Protein AF-0000000080263465 (afdb_homodimer)

Organism: Malassezia sympodialis (strain ATCC 42132) (NCBI:txid1230383)

pLDDT: mean 94.62, std 5.48, range [65.94, 98.81]

InterPro domains:
  IPR001447 Arylamine N-acetyltransferase [PF00797] (21-262)
  IPR001447 Arylamine N-acetyltransferase [PR01543] (21-44)
  IPR001447 Arylamine N-acetyltransferase [PR01543] (45-68)
  IPR001447 Arylamine N-acetyltransferase [PR01543] (69-91)
  IPR001447 Arylamine N-acetyltransferase [PR01543] (103-128)
  IPR001447 Arylamine N-acetyltransferase [PTHR11786] (3-263)
  IPR038765 Papain-like cysteine peptidase superfamily [SSF54001] (1-263)

Sequence (548 aa):
MNLAAYLTRIGFRGTSVPPPTLSTLKELHRLHPQAIPFENLDPILGRPVSMSLNAVEKKLVDQKRGGYCYEQNILFMNALREIGYKKVQPLSGRVYWIEREGYVPPRTHMLLLVEVEDTAYLADVGFGSATFSGPLRFVIDEVQELPLNKVRLVDVKGQEAFGGSEYLVQIYLKEAWKNVYAFHSHPAVESDLEVSNFYVSAHPSSIFKNKFMAAVHGPDYSATMANCQMKINYLDGREENSSLTPEQAVEKLHTLFGIDLPESVDLGGVFARLMNLAAYLTRIGFRGTSVPPPTLSTLKELHRLHPQAIPFENLDPILGRPVSMSLNAVEKKLVDQKRGGYCYEQNILFMNALREIGYKKVQPLSGRVYWIEREGYVPPRTHMLLLVEVEDTAYLADVGFGSATFSGPLRFVIDEVQELPLNKVRLVDVKGQEAFGGSEYLVQIYLKEAWKNVYAFHSHPAVESDLEVSNFYVSAHPSSIFKNKFMAAVHGPDYSATMANCQMKINYLDGREENSSLTPEQAVEKLHTLFGIDLPESVDLGGVFARL

Nearest PDB structures (foldseek):
  4nv7-assembly3_B  TM=9.597E-01  e=7.855E-30  Mesorhizobium japonicum MAFF 303099
  4nv8-assembly3_B  TM=9.629E-01  e=1.540E-29  Mesorhizobium japonicum MAFF 303099
  4nv7-assembly3_A  TM=9.562E-01  e=1.230E-29  Mesorhizobium japonicum MAFF 303099
  4nv8-assembly3_A  TM=9.635E-01  e=3.376E-29  Mesorhizobium japonicum MAFF 303099
  3d9w-assembly1_A  TM=9.198E-01  e=1.347E-23  Nocardia farcinica

Secondary structure (DSSP, 8-state):
--HHHHHHHTT---SS-----HHHHHHHHHHHHHHS-EE-HHHHHT------HHHHHIIIIIS---B-HHHHHHHHHHHHHHHT-SEEEEEEEEE-TTPPTT----EEEEEEEEEETTEEEEE-S--STT--SSPEE--BT--EE-SS-EEEEEE-TT-GGGTT--EEEEEEETTEEEEEEEE-SSPPPHHHHHHHHHHHHH-TT-HHHHS-EEEEE-SSEEEEEETTEEEEEETTS-EEEEE--HHHHHHHHHHTS-----TTS-HHHHHHH-/--HHHHHHHTT---SS-----HHHHHHHHHHHHHHS-EE-HHHHTT------HHHHHIIIIIS---B-HHHHHHHHHHHHHHHT-SEEEEEEEEE-TTPPTT----EEEEEEEEEETTEEEEE-S--GGG--SSPEE--BT--EE-SS-EEEEEE-TT-GGGTT--EEEEEEETTEEEEEEEE-SSPPPHHHHHHHHHHHHH-TT-HHHHS-EEEEE-SSEEEEEETTEEEEEETTS-EEEEE--HHHHHHHHHHTS-----TTS-HHHHHHH-

Radius of gyration: 25.9 Å; Cα contacts (8 Å, |Δi|>4): 1207; chains: 2; bounding box: 45×74×63 Å

Structure (mmCIF, N/CA/C/O backbone):
data_AF-0000000080263465-model_v1
#
loop_
_entity.id
_entity.type
_entity.pdbx_description
1 polymer 'Uncharacterized protein'
#
loop_
_atom_site.group_PDB
_atom_site.id
_atom_site.type_symbol
_atom_site.label_atom_id
_atom_site.label_alt_id
_atom_site.label_comp_id
_atom_site.label_asym_id
_atom_site.label_entity_id
_atom_site.label_seq_id
_atom_site.pdbx_PDB_ins_code
_atom_site.Cartn_x
_atom_site.Cartn_y
_atom_site.Cartn_z
_atom_site.occupancy
_atom_site.B_iso_or_equiv
_atom_site.auth_seq_id
_atom_site.auth_comp_id
_atom_site.auth_asym_id
_atom_site.auth_atom_id
_atom_site.pdbx_PDB_model_num
ATOM 1 N N . MET A 1 1 ? 18.172 -13.289 -15.305 1 93 1 MET A N 1
ATOM 2 C CA . MET A 1 1 ? 17.703 -14.555 -14.758 1 93 1 MET A CA 1
ATOM 3 C C . MET A 1 1 ? 18.328 -15.734 -15.492 1 93 1 MET A C 1
ATOM 5 O O . MET A 1 1 ? 18.75 -15.602 -16.641 1 93 1 MET A O 1
ATOM 9 N N . ASN A 1 2 ? 18.562 -16.797 -14.805 1 94.38 2 ASN A N 1
ATOM 10 C CA . ASN A 1 2 ? 18.938 -18.047 -15.445 1 94.38 2 ASN A CA 1
ATOM 11 C C . ASN A 1 2 ? 17.734 -18.781 -16.031 1 94.38 2 ASN A C 1
ATOM 13 O O . ASN A 1 2 ? 17.156 -19.656 -15.391 1 94.38 2 ASN A O 1
ATOM 17 N N . LEU A 1 3 ? 17.438 -18.391 -17.297 1 96.44 3 LEU A N 1
ATOM 18 C CA . LEU A 1 3 ? 16.219 -18.891 -17.938 1 96.44 3 LEU A CA 1
ATOM 19 C C . LEU A 1 3 ? 16.266 -20.406 -18.062 1 96.44 3 LEU A C 1
ATOM 21 O O . LEU A 1 3 ? 15.258 -21.078 -17.875 1 96.44 3 LEU A O 1
ATOM 25 N N . ALA A 1 4 ? 17.406 -20.938 -18.391 1 95.38 4 ALA A N 1
ATOM 26 C CA . ALA A 1 4 ? 17.547 -22.375 -18.547 1 95.38 4 ALA A CA 1
ATOM 27 C C . ALA A 1 4 ? 17.219 -23.109 -17.25 1 95.38 4 ALA A C 1
ATOM 29 O O . ALA A 1 4 ? 16.531 -24.141 -17.281 1 95.38 4 ALA A O 1
ATOM 30 N N . ALA A 1 5 ? 17.688 -22.656 -16.156 1 95.62 5 ALA A N 1
ATOM 31 C CA . ALA A 1 5 ? 17.406 -23.25 -14.859 1 95.62 5 ALA A CA 1
ATOM 32 C C . ALA A 1 5 ? 15.906 -23.203 -14.547 1 95.62 5 ALA A C 1
ATOM 34 O O . ALA A 1 5 ? 15.336 -24.156 -14.016 1 95.62 5 ALA A O 1
ATOM 35 N N . TYR A 1 6 ? 15.312 -22.094 -14.859 1 97.38 6 TYR A N 1
ATOM 36 C CA . TYR A 1 6 ? 13.875 -21.938 -14.656 1 97.38 6 TYR A CA 1
ATOM 37 C C . TYR A 1 6 ? 13.094 -22.953 -15.484 1 97.38 6 TYR A C 1
ATOM 39 O O . TYR A 1 6 ? 12.188 -23.609 -14.969 1 97.38 6 TYR A O 1
ATOM 47 N N . LEU A 1 7 ? 13.422 -23 -16.797 1 97.31 7 LEU A N 1
ATOM 48 C CA . LEU A 1 7 ? 12.727 -23.922 -17.688 1 97.31 7 LEU A CA 1
ATOM 49 C C . LEU A 1 7 ? 12.891 -25.359 -17.234 1 97.31 7 LEU A C 1
ATOM 51 O O . LEU A 1 7 ? 11.938 -26.156 -17.281 1 97.31 7 LEU A O 1
ATOM 55 N N . THR A 1 8 ? 14.047 -25.688 -16.719 1 95.81 8 THR A N 1
ATOM 56 C CA . THR A 1 8 ? 14.281 -27.016 -16.172 1 95.81 8 THR A CA 1
ATOM 57 C C . THR A 1 8 ? 13.422 -27.25 -14.93 1 95.81 8 THR A C 1
ATOM 59 O O . THR A 1 8 ? 12.812 -28.297 -14.773 1 95.81 8 THR A O 1
ATOM 62 N N . ARG A 1 9 ? 13.336 -26.266 -14.047 1 96.38 9 ARG A N 1
ATOM 63 C CA . ARG A 1 9 ? 12.594 -26.328 -12.797 1 96.38 9 ARG A CA 1
ATOM 64 C C . ARG A 1 9 ? 11.117 -26.625 -13.047 1 96.38 9 ARG A C 1
ATOM 66 O O . ARG A 1 9 ? 10.5 -27.375 -12.297 1 96.38 9 ARG A O 1
ATOM 73 N N . ILE A 1 10 ? 10.594 -26.094 -14.141 1 96.5 10 ILE A N 1
ATOM 74 C CA . ILE A 1 10 ? 9.156 -26.234 -14.344 1 96.5 10 ILE A CA 1
ATOM 75 C C . ILE A 1 10 ? 8.883 -27.406 -15.281 1 96.5 10 ILE A C 1
ATOM 77 O O . ILE A 1 10 ? 7.727 -27.703 -15.609 1 96.5 10 ILE A O 1
ATOM 81 N N . GLY A 1 11 ? 9.93 -28.047 -15.758 1 95.5 11 GLY A N 1
ATOM 82 C CA . GLY A 1 11 ? 9.781 -29.234 -16.578 1 95.5 11 GLY A CA 1
ATOM 83 C C . GLY A 1 11 ? 9.484 -28.922 -18.031 1 95.5 11 GLY A C 1
ATOM 84 O O . GLY A 1 11 ? 8.805 -29.688 -18.719 1 95.5 11 GLY A O 1
ATOM 85 N N . PHE A 1 12 ? 9.828 -27.719 -18.438 1 95.06 12 PHE A N 1
ATOM 86 C CA . PHE A 1 12 ? 9.641 -27.359 -19.844 1 95.06 12 PHE A CA 1
ATOM 87 C C . PHE A 1 12 ? 10.531 -28.203 -20.734 1 95.06 12 PHE A C 1
ATOM 89 O O . PHE A 1 12 ? 11.734 -28.328 -20.484 1 95.06 12 PHE A O 1
ATOM 96 N N . ARG A 1 13 ? 9.93 -28.828 -21.734 1 86.25 13 ARG A N 1
ATOM 97 C CA . ARG A 1 13 ? 10.648 -29.719 -22.641 1 86.25 13 ARG A CA 1
ATOM 98 C C . ARG A 1 13 ? 11.273 -28.938 -23.797 1 86.25 13 ARG A C 1
ATOM 100 O O . ARG A 1 13 ? 10.602 -28.141 -24.453 1 86.25 13 ARG A O 1
ATOM 107 N N . GLY A 1 14 ? 12.609 -28.953 -23.891 1 73.31 14 GLY A N 1
ATOM 108 C CA . GLY A 1 14 ? 13.328 -28.344 -25 1 73.31 14 GLY A CA 1
ATOM 109 C C . GLY A 1 14 ? 14.641 -27.703 -24.578 1 73.31 14 GLY A C 1
ATOM 110 O O . GLY A 1 14 ? 14.836 -27.391 -23.406 1 73.31 14 GLY A O 1
ATOM 111 N N . THR A 1 15 ? 15.609 -27.766 -25.328 1 66.06 15 THR A N 1
ATOM 112 C CA . THR A 1 15 ? 16.969 -27.344 -25 1 66.06 15 THR A CA 1
ATOM 113 C C . THR A 1 15 ? 17.203 -25.891 -25.422 1 66.06 15 THR A C 1
ATOM 115 O O . THR A 1 15 ? 18.219 -25.297 -25.047 1 66.06 15 THR A O 1
ATOM 118 N N . SER A 1 16 ? 16.25 -25.297 -26.125 1 82.75 16 SER A N 1
ATOM 119 C CA . SER A 1 16 ? 16.453 -23.938 -26.609 1 82.75 16 SER A CA 1
ATOM 120 C C . SER A 1 16 ? 15.398 -22.984 -26.062 1 82.75 16 SER A C 1
ATOM 122 O O . SER A 1 16 ? 14.367 -23.422 -25.547 1 82.75 16 SER A O 1
ATOM 124 N N . VAL A 1 17 ? 15.773 -21.688 -25.969 1 91.12 17 VAL A N 1
ATOM 125 C CA . VAL A 1 17 ? 14.805 -20.641 -25.641 1 91.12 17 VAL A CA 1
ATOM 126 C C . VAL A 1 17 ? 13.609 -20.719 -26.578 1 91.12 17 VAL A C 1
ATOM 128 O O . VAL A 1 17 ? 13.758 -20.594 -27.797 1 91.12 17 VAL A O 1
ATOM 131 N N . PRO A 1 18 ? 12.453 -21.031 -25.984 1 95.56 18 PRO A N 1
ATOM 132 C CA . PRO A 1 18 ? 11.266 -21.109 -26.844 1 95.56 18 PRO A CA 1
ATOM 133 C C . PRO A 1 18 ? 10.859 -19.75 -27.406 1 95.56 18 PRO A C 1
ATOM 135 O O . PRO A 1 18 ? 11.227 -18.703 -26.844 1 95.56 18 PRO A O 1
ATOM 138 N N . PRO A 1 19 ? 10.141 -19.734 -28.562 1 95.62 19 PRO A N 1
ATOM 139 C CA . PRO A 1 19 ? 9.656 -18.469 -29.109 1 95.62 19 PRO A CA 1
ATOM 140 C C . PRO A 1 19 ? 8.5 -17.875 -28.312 1 95.62 19 PRO A C 1
ATOM 142 O O . PRO A 1 19 ? 7.73 -18.625 -27.703 1 95.62 19 PRO A O 1
ATOM 145 N N . PRO A 1 20 ? 8.375 -16.609 -28.234 1 96.94 20 PRO A N 1
ATOM 146 C CA . PRO A 1 20 ? 7.316 -15.945 -27.484 1 96.94 20 PRO A CA 1
ATOM 147 C C . PRO A 1 20 ? 5.957 -16 -28.172 1 96.94 20 PRO A C 1
ATOM 149 O O . PRO A 1 20 ? 5.395 -14.969 -28.531 1 96.94 20 PRO A O 1
ATOM 152 N N . THR A 1 21 ? 5.391 -17.188 -28.266 1 97.25 21 THR A N 1
ATOM 153 C CA . THR A 1 21 ? 4.109 -17.422 -28.906 1 97.25 21 THR A CA 1
ATOM 154 C C . THR A 1 21 ? 3.02 -17.703 -27.875 1 97.25 21 THR A C 1
ATOM 156 O O . THR A 1 21 ? 3.307 -17.828 -26.688 1 97.25 21 THR A O 1
ATOM 159 N N . LEU A 1 22 ? 1.755 -17.656 -28.359 1 97.56 22 LEU A N 1
ATOM 160 C CA . LEU A 1 22 ? 0.648 -18 -27.469 1 97.56 22 LEU A CA 1
ATOM 161 C C . LEU A 1 22 ? 0.79 -19.422 -26.953 1 97.56 22 LEU A C 1
ATOM 163 O O . LEU A 1 22 ? 0.499 -19.703 -25.797 1 97.56 22 LEU A O 1
ATOM 167 N N . SER A 1 23 ? 1.184 -20.297 -27.828 1 96.44 23 SER A N 1
ATOM 168 C CA . SER A 1 23 ? 1.385 -21.688 -27.438 1 96.44 23 SER A CA 1
ATOM 169 C C . SER A 1 23 ? 2.414 -21.797 -26.312 1 96.44 23 SER A C 1
ATOM 171 O O . SER A 1 23 ? 2.219 -22.562 -25.359 1 96.44 23 SER A O 1
ATOM 173 N N . THR A 1 24 ? 3.545 -21.078 -26.422 1 96.88 24 THR A N 1
ATOM 174 C CA . THR A 1 24 ? 4.574 -21.062 -25.391 1 96.88 24 THR A CA 1
ATOM 175 C C . THR A 1 24 ? 4.02 -20.516 -24.078 1 96.88 24 THR A C 1
ATOM 177 O O . THR A 1 24 ? 4.242 -21.094 -23.016 1 96.88 24 THR A O 1
ATOM 180 N N . LEU A 1 25 ? 3.271 -19.406 -24.141 1 97.88 25 LEU A N 1
ATOM 181 C CA . LEU A 1 25 ? 2.678 -18.797 -22.953 1 97.88 25 LEU A CA 1
ATOM 182 C C . LEU A 1 25 ? 1.767 -19.797 -22.234 1 97.88 25 LEU A C 1
ATOM 184 O O . LEU A 1 25 ? 1.832 -19.938 -21.016 1 97.88 25 LEU A O 1
ATOM 188 N N . LYS A 1 26 ? 0.887 -20.469 -23.016 1 96.88 26 LYS A N 1
ATOM 189 C CA . LYS A 1 26 ? -0.03 -21.469 -22.453 1 96.88 26 LYS A CA 1
ATOM 190 C C . LYS A 1 26 ? 0.73 -22.594 -21.766 1 96.88 26 LYS A C 1
ATOM 192 O O . LYS A 1 26 ? 0.355 -23.016 -20.672 1 96.88 26 LYS A O 1
ATOM 197 N N . GLU A 1 27 ? 1.733 -23.047 -22.359 1 96.19 27 GLU A N 1
ATOM 198 C CA . GLU A 1 27 ? 2.514 -24.141 -21.812 1 96.19 27 GLU A CA 1
ATOM 199 C C . GLU A 1 27 ? 3.217 -23.734 -20.516 1 96.19 27 GLU A C 1
ATOM 201 O O . GLU A 1 27 ? 3.189 -24.469 -19.531 1 96.19 27 GLU A O 1
ATOM 206 N N . LEU A 1 28 ? 3.928 -22.578 -20.562 1 97.19 28 LEU A N 1
ATOM 207 C CA . LEU A 1 28 ? 4.613 -22.078 -19.359 1 97.19 28 LEU A CA 1
ATOM 208 C C . LEU A 1 28 ? 3.629 -21.875 -18.219 1 97.19 28 LEU A C 1
ATOM 210 O O . LEU A 1 28 ? 3.92 -22.234 -17.078 1 97.19 28 LEU A O 1
ATOM 214 N N . HIS A 1 29 ? 2.465 -21.281 -18.547 1 97.5 29 HIS A N 1
ATOM 215 C CA . HIS A 1 29 ? 1.441 -21 -17.547 1 97.5 29 HIS A CA 1
ATOM 216 C C . HIS A 1 29 ? 0.914 -22.281 -16.922 1 97.5 29 HIS A C 1
ATOM 218 O O . HIS A 1 29 ? 0.56 -22.312 -15.742 1 97.5 29 HIS A O 1
ATOM 224 N N . ARG A 1 30 ? 0.816 -23.312 -17.703 1 95.62 30 ARG A N 1
ATOM 225 C CA . ARG A 1 30 ? 0.373 -24.625 -17.219 1 95.62 30 ARG A CA 1
ATOM 226 C C . ARG A 1 30 ? 1.438 -25.266 -16.344 1 95.62 30 ARG A C 1
ATOM 228 O O . ARG A 1 30 ? 1.134 -25.781 -15.266 1 95.62 30 ARG A O 1
ATOM 235 N N . LEU A 1 31 ? 2.686 -25.25 -16.719 1 96.31 31 LEU A N 1
ATOM 236 C CA . LEU A 1 31 ? 3.775 -25.969 -16.094 1 96.31 31 LEU A CA 1
ATOM 237 C C . LEU A 1 31 ? 4.199 -25.297 -14.789 1 96.31 31 LEU A C 1
ATOM 239 O O . LEU A 1 31 ? 4.539 -25.969 -13.812 1 96.31 31 LEU A O 1
ATOM 243 N N . HIS A 1 32 ? 4.188 -24 -14.719 1 97.69 32 HIS A N 1
ATOM 244 C CA . HIS A 1 32 ? 4.734 -23.25 -13.586 1 97.69 32 HIS A CA 1
ATOM 245 C C . HIS A 1 32 ? 4.027 -23.625 -12.289 1 97.69 32 HIS A C 1
ATOM 247 O O . HIS A 1 32 ? 4.668 -24.078 -11.336 1 97.69 32 HIS A O 1
ATOM 253 N N . PRO A 1 33 ? 2.686 -23.5 -12.219 1 96.5 33 PRO A N 1
ATOM 254 C CA . PRO A 1 33 ? 2.014 -23.828 -10.953 1 96.5 33 PRO A CA 1
ATOM 255 C C . PRO A 1 33 ? 2.062 -25.312 -10.625 1 96.5 33 PRO A C 1
ATOM 257 O O . PRO A 1 33 ? 1.78 -25.719 -9.492 1 96.5 33 PRO A O 1
ATOM 260 N N . GLN A 1 34 ? 2.371 -26.156 -11.586 1 95.38 34 GLN A N 1
ATOM 261 C CA . GLN A 1 34 ? 2.494 -27.594 -11.344 1 95.38 34 GLN A CA 1
ATOM 262 C C . GLN A 1 34 ? 3.807 -27.922 -10.641 1 95.38 34 GLN A C 1
ATOM 264 O O . GLN A 1 34 ? 3.889 -28.891 -9.898 1 95.38 34 GLN A O 1
ATOM 269 N N . ALA A 1 35 ? 4.797 -27.094 -10.852 1 96.31 35 ALA A N 1
ATOM 270 C CA . ALA A 1 35 ? 6.148 -27.391 -10.383 1 96.31 35 ALA A CA 1
ATOM 271 C C . ALA A 1 35 ? 6.52 -26.531 -9.18 1 96.31 35 ALA A C 1
ATOM 273 O O . ALA A 1 35 ? 7.309 -26.938 -8.328 1 96.31 35 ALA A O 1
ATOM 274 N N . ILE A 1 36 ? 6.051 -25.312 -9.133 1 97.69 36 ILE A N 1
ATOM 275 C CA . ILE A 1 36 ? 6.398 -24.375 -8.078 1 97.69 36 ILE A CA 1
ATOM 276 C C . ILE A 1 36 ? 5.156 -24.047 -7.246 1 97.69 36 ILE A C 1
ATOM 278 O O . ILE A 1 36 ? 4.285 -23.297 -7.691 1 97.69 36 ILE A O 1
ATOM 282 N N . PRO A 1 37 ? 5.082 -24.547 -6.043 1 97.81 37 PRO A N 1
ATOM 283 C CA . PRO A 1 37 ? 3.857 -24.406 -5.246 1 97.81 37 PRO A CA 1
ATOM 284 C C . PRO A 1 37 ? 3.676 -23 -4.68 1 97.81 37 PRO A C 1
ATOM 286 O O . PRO A 1 37 ? 4.66 -22.297 -4.438 1 97.81 37 PRO A O 1
ATOM 289 N N . PHE A 1 38 ? 2.418 -22.609 -4.578 1 98.12 38 PHE A N 1
ATOM 290 C CA . PHE A 1 38 ? 2.064 -21.484 -3.719 1 98.12 38 PHE A CA 1
ATOM 291 C C . PHE A 1 38 ? 2.271 -21.844 -2.252 1 98.12 38 PHE A C 1
ATOM 293 O O . PHE A 1 38 ? 1.818 -22.891 -1.792 1 98.12 38 PHE A O 1
ATOM 300 N N . GLU A 1 39 ? 2.916 -21.031 -1.501 1 97.81 39 GLU A N 1
ATOM 301 C CA . GLU A 1 39 ? 3.074 -21.266 -0.07 1 97.81 39 GLU A CA 1
ATOM 302 C C . GLU A 1 39 ? 3.516 -20 0.657 1 97.81 39 GLU A C 1
ATOM 304 O O . GLU A 1 39 ? 4 -19.062 0.03 1 97.81 39 GLU A O 1
ATOM 309 N N . ASN A 1 40 ? 3.275 -19.953 1.939 1 97.69 40 ASN A N 1
ATOM 310 C CA . ASN A 1 40 ? 3.623 -18.797 2.744 1 97.69 40 ASN A CA 1
ATOM 311 C C . ASN A 1 40 ? 4.461 -19.172 3.959 1 97.69 40 ASN A C 1
ATOM 313 O O . ASN A 1 40 ? 4.27 -18.641 5.051 1 97.69 40 ASN A O 1
ATOM 317 N N . LEU A 1 41 ? 5.426 -20.031 3.797 1 96.38 41 LEU A N 1
ATOM 318 C CA . LEU A 1 41 ? 6.23 -20.516 4.91 1 96.38 41 LEU A CA 1
ATOM 319 C C . LEU A 1 41 ? 7.098 -19.406 5.484 1 96.38 41 LEU A C 1
ATOM 321 O O . LEU A 1 41 ? 7.297 -19.328 6.699 1 96.38 41 LEU A O 1
ATOM 325 N N . ASP A 1 42 ? 7.668 -18.547 4.664 1 96.5 42 ASP A N 1
ATOM 326 C CA . ASP A 1 42 ? 8.555 -17.5 5.164 1 96.5 42 ASP A CA 1
ATOM 327 C C . ASP A 1 42 ? 7.801 -16.547 6.098 1 96.5 42 ASP A C 1
ATOM 329 O O . ASP A 1 42 ? 8.25 -16.281 7.219 1 96.5 42 ASP A O 1
ATOM 333 N N . PRO A 1 43 ? 6.609 -16.047 5.715 1 97.31 43 PRO A N 1
ATOM 334 C CA . PRO A 1 43 ? 5.852 -15.242 6.668 1 97.31 43 PRO A CA 1
ATOM 335 C C . PRO A 1 43 ? 5.559 -15.977 7.973 1 97.31 43 PRO A C 1
ATOM 337 O O . PRO A 1 43 ? 5.691 -15.398 9.055 1 97.31 43 PRO A O 1
ATOM 340 N N . ILE A 1 44 ? 5.195 -17.234 7.863 1 95.56 44 ILE A N 1
ATOM 341 C CA . ILE A 1 44 ? 4.863 -18.047 9.023 1 95.56 44 ILE A CA 1
ATOM 342 C C . ILE A 1 44 ? 6.074 -18.141 9.953 1 95.56 44 ILE A C 1
ATOM 344 O O . ILE A 1 44 ? 5.934 -18.125 11.18 1 95.56 44 ILE A O 1
ATOM 348 N N . LEU A 1 45 ? 7.242 -18.219 9.391 1 94.31 45 LEU A N 1
ATOM 349 C CA . LEU A 1 45 ? 8.484 -18.406 10.141 1 94.31 45 LEU A CA 1
ATOM 350 C C . LEU A 1 45 ? 9.062 -17.047 10.555 1 94.31 45 LEU A C 1
ATOM 352 O O . LEU A 1 45 ? 10.133 -16.984 11.164 1 94.31 45 LEU A O 1
ATOM 356 N N . GLY A 1 46 ? 8.438 -15.961 10.172 1 94 46 GLY A N 1
ATOM 357 C CA . GLY A 1 46 ? 8.906 -14.625 10.523 1 94 46 GLY A CA 1
ATOM 358 C C . GLY A 1 46 ? 10.078 -14.164 9.68 1 94 46 GLY A C 1
ATOM 359 O O . GLY A 1 46 ? 10.867 -13.328 10.117 1 94 46 GLY A O 1
ATOM 360 N N . ARG A 1 47 ? 10.258 -14.758 8.531 1 94.75 47 ARG A N 1
ATOM 361 C CA . ARG A 1 47 ? 11.32 -14.383 7.613 1 94.75 47 ARG A CA 1
ATOM 362 C C . ARG A 1 47 ? 10.836 -13.367 6.582 1 94.75 47 ARG A C 1
ATOM 364 O O . ARG A 1 47 ? 9.68 -13.422 6.148 1 94.75 47 ARG A O 1
ATOM 371 N N . PRO A 1 48 ? 11.68 -12.414 6.227 1 96.12 48 PRO A N 1
ATOM 372 C CA . PRO A 1 48 ? 11.281 -11.453 5.199 1 96.12 48 PRO A CA 1
ATOM 373 C C . PRO A 1 48 ? 11.039 -12.102 3.84 1 96.12 48 PRO A C 1
ATOM 375 O O . PRO A 1 48 ? 11.641 -13.141 3.533 1 96.12 48 PRO A O 1
ATOM 378 N N . VAL A 1 49 ? 10.219 -11.578 3.086 1 97.94 49 VAL A N 1
ATOM 379 C CA . VAL A 1 49 ? 9.953 -12.016 1.721 1 97.94 49 VAL A CA 1
ATOM 380 C C . VAL A 1 49 ? 10.453 -10.969 0.731 1 97.94 49 VAL A C 1
ATOM 382 O O . VAL A 1 49 ? 9.867 -9.891 0.61 1 97.94 49 VAL A O 1
ATOM 385 N N . SER A 1 50 ? 11.484 -11.266 0.015 1 97.62 50 SER A N 1
ATOM 386 C CA . SER A 1 50 ? 12.094 -10.352 -0.943 1 97.62 50 SER A CA 1
ATOM 387 C C . SER A 1 50 ? 11.406 -10.43 -2.301 1 97.62 50 SER A C 1
ATOM 389 O O . SER A 1 50 ? 10.992 -11.516 -2.729 1 97.62 50 SER A O 1
ATOM 391 N N . MET A 1 51 ? 11.328 -9.312 -2.988 1 97.19 51 MET A N 1
ATOM 392 C CA . MET A 1 51 ? 10.773 -9.273 -4.34 1 97.19 51 MET A CA 1
ATOM 393 C C . MET A 1 51 ? 11.883 -9.156 -5.379 1 97.19 51 MET A C 1
ATOM 395 O O . MET A 1 51 ? 11.609 -9.078 -6.578 1 97.19 51 MET A O 1
ATOM 399 N N . SER A 1 52 ? 13.086 -9.086 -4.922 1 97.81 52 SER A N 1
ATOM 400 C CA . SER A 1 52 ? 14.18 -9.047 -5.887 1 97.81 52 SER A CA 1
ATOM 401 C C . SER A 1 52 ? 14.242 -10.328 -6.711 1 97.81 52 SER A C 1
ATOM 403 O O . SER A 1 52 ? 14.062 -11.43 -6.176 1 97.81 52 SER A O 1
ATOM 405 N N . LEU A 1 53 ? 14.508 -10.148 -7.988 1 98.12 53 LEU A N 1
ATOM 406 C CA . LEU A 1 53 ? 14.539 -11.312 -8.875 1 98.12 53 LEU A CA 1
ATOM 407 C C . LEU A 1 53 ? 15.57 -12.328 -8.406 1 98.12 53 LEU A C 1
ATOM 409 O O . LEU A 1 53 ? 15.312 -13.531 -8.422 1 98.12 53 LEU A O 1
ATOM 413 N N . ASN A 1 54 ? 16.688 -11.852 -7.969 1 98.19 54 ASN A N 1
ATOM 414 C CA . ASN A 1 54 ? 17.734 -12.75 -7.508 1 98.19 54 ASN A CA 1
ATOM 415 C C . ASN A 1 54 ? 17.281 -13.594 -6.324 1 98.19 54 ASN A C 1
ATOM 417 O O . ASN A 1 54 ? 17.5 -14.805 -6.301 1 98.19 54 ASN A O 1
ATOM 421 N N . ALA A 1 55 ? 16.672 -12.992 -5.348 1 98.19 55 ALA A N 1
ATOM 422 C CA . ALA A 1 55 ? 16.203 -13.703 -4.168 1 98.19 55 ALA A CA 1
ATOM 423 C C . ALA A 1 55 ? 15.07 -14.672 -4.527 1 98.19 55 ALA A C 1
ATOM 425 O O . ALA A 1 55 ? 15.023 -15.797 -4.02 1 98.19 55 ALA A O 1
ATOM 426 N N . VAL A 1 56 ? 14.219 -14.234 -5.402 1 98.5 56 VAL A N 1
ATOM 427 C CA . VAL A 1 56 ? 13.078 -15.031 -5.828 1 98.5 56 VAL A CA 1
ATOM 428 C C . VAL A 1 56 ? 13.57 -16.266 -6.582 1 98.5 56 VAL A C 1
ATOM 430 O O . VAL A 1 56 ? 13.133 -17.391 -6.301 1 98.5 56 VAL A O 1
ATOM 433 N N . GLU A 1 57 ? 14.445 -16.062 -7.488 1 98.31 57 GLU A N 1
ATOM 434 C CA . GLU A 1 57 ? 14.992 -17.172 -8.273 1 98.31 57 GLU A CA 1
ATOM 435 C C . GLU A 1 57 ? 15.719 -18.172 -7.375 1 98.31 57 GLU A C 1
ATOM 437 O O . GLU A 1 57 ? 15.562 -19.375 -7.531 1 98.31 57 GLU A O 1
ATOM 442 N N . LYS A 1 58 ? 16.516 -17.656 -6.516 1 97.62 58 LYS A N 1
ATOM 443 C CA . LYS A 1 58 ? 17.234 -18.516 -5.59 1 97.62 58 LYS A CA 1
ATOM 444 C C . LYS A 1 58 ? 16.266 -19.391 -4.789 1 97.62 58 LYS A C 1
ATOM 446 O O . LYS A 1 58 ? 16.469 -20.609 -4.668 1 97.62 58 LYS A O 1
ATOM 451 N N . LYS A 1 59 ? 15.258 -18.797 -4.305 1 97.12 59 LYS A N 1
ATOM 452 C CA . LYS A 1 59 ? 14.305 -19.5 -3.457 1 97.12 59 LYS A CA 1
ATOM 453 C C . LYS A 1 59 ? 13.469 -20.484 -4.277 1 97.12 59 LYS A C 1
ATOM 455 O O . LYS A 1 59 ? 13.391 -21.672 -3.947 1 97.12 59 LYS A O 1
ATOM 460 N N . LEU A 1 60 ? 12.867 -20.031 -5.352 1 97.75 60 LEU A N 1
ATOM 461 C CA . LEU A 1 60 ? 11.859 -20.812 -6.062 1 97.75 60 LEU A CA 1
ATOM 462 C C . LEU A 1 60 ? 12.508 -21.797 -7.02 1 97.75 60 LEU A C 1
ATOM 464 O O . LEU A 1 60 ? 11.961 -22.875 -7.277 1 97.75 60 LEU A O 1
ATOM 468 N N . VAL A 1 61 ? 13.641 -21.453 -7.582 1 97.31 61 VAL A N 1
ATOM 469 C CA . VAL A 1 61 ? 14.25 -22.281 -8.609 1 97.31 61 VAL A CA 1
ATOM 470 C C . VAL A 1 61 ? 15.375 -23.109 -8 1 97.31 61 VAL A C 1
ATOM 472 O O . VAL A 1 61 ? 15.336 -24.344 -8.023 1 97.31 61 VAL A O 1
ATOM 475 N N . ASP A 1 62 ? 16.312 -22.469 -7.305 1 96.12 62 ASP A N 1
ATOM 476 C CA . ASP A 1 62 ? 17.5 -23.172 -6.82 1 96.12 62 ASP A CA 1
ATOM 477 C C . ASP A 1 62 ? 17.172 -24.016 -5.586 1 96.12 62 ASP A C 1
ATOM 479 O O . ASP A 1 62 ? 17.594 -25.172 -5.488 1 96.12 62 ASP A O 1
ATOM 483 N N . GLN A 1 63 ? 16.422 -23.438 -4.684 1 95.06 63 GLN A N 1
ATOM 484 C CA . GLN A 1 63 ? 16.172 -24.109 -3.414 1 95.06 63 GLN A CA 1
ATOM 485 C C . GLN A 1 63 ? 14.898 -24.953 -3.486 1 95.06 63 GLN A C 1
ATOM 487 O O . GLN A 1 63 ? 14.531 -25.609 -2.512 1 95.06 63 GLN A O 1
ATOM 492 N N . LYS A 1 64 ? 14.172 -24.906 -4.609 1 95 64 LYS A N 1
ATOM 493 C CA . LYS A 1 64 ? 12.992 -25.719 -4.867 1 95 64 LYS A CA 1
ATOM 494 C C . LYS A 1 64 ? 11.914 -25.469 -3.814 1 95 64 LYS A C 1
ATOM 496 O O . LYS A 1 64 ? 11.328 -26.422 -3.281 1 95 64 LYS A O 1
ATOM 501 N N . ARG A 1 65 ? 11.812 -24.25 -3.443 1 96.38 65 ARG A N 1
ATOM 502 C CA . ARG A 1 65 ? 10.727 -23.797 -2.588 1 96.38 65 ARG A CA 1
ATOM 503 C C . ARG A 1 65 ? 9.602 -23.156 -3.412 1 96.38 65 ARG A C 1
ATOM 505 O O . ARG A 1 65 ? 9.656 -23.172 -4.645 1 96.38 65 ARG A O 1
ATOM 512 N N . GLY A 1 66 ? 8.57 -22.797 -2.799 1 97.19 66 GLY A N 1
ATOM 513 C CA . GLY A 1 66 ? 7.508 -22 -3.396 1 97.19 66 GLY A CA 1
ATOM 514 C C . GLY A 1 66 ? 7.484 -20.562 -2.902 1 97.19 66 GLY A C 1
ATOM 515 O O . GLY A 1 66 ? 8.508 -20.047 -2.467 1 97.19 66 GLY A O 1
ATOM 516 N N . GLY A 1 67 ? 6.398 -20 -3.104 1 97.81 67 GLY A N 1
ATOM 517 C CA . GLY A 1 67 ? 6.125 -18.625 -2.693 1 97.81 67 GLY A CA 1
ATOM 518 C C . GLY A 1 67 ? 4.707 -18.188 -3 1 97.81 67 GLY A C 1
ATOM 519 O O . GLY A 1 67 ? 3.908 -18.953 -3.527 1 97.81 67 GLY A O 1
ATOM 520 N N . TYR A 1 68 ? 4.352 -17.031 -2.543 1 98.06 68 TYR A N 1
ATOM 521 C CA . TYR A 1 68 ? 3.004 -16.547 -2.824 1 98.06 68 TYR A CA 1
ATOM 522 C C . TYR A 1 68 ? 3 -15.609 -4.02 1 98.06 68 TYR A C 1
ATOM 524 O O . TYR A 1 68 ? 3.938 -15.602 -4.82 1 98.06 68 TYR A O 1
ATOM 532 N N . CYS A 1 69 ? 1.948 -14.836 -4.289 1 98.38 69 CYS A N 1
ATOM 533 C CA . CYS A 1 69 ? 1.596 -14.227 -5.566 1 98.38 69 CYS A CA 1
ATOM 534 C C . CYS A 1 69 ? 2.732 -13.359 -6.09 1 98.38 69 CYS A C 1
ATOM 536 O O . CYS A 1 69 ? 3.02 -13.359 -7.289 1 98.38 69 CYS A O 1
ATOM 538 N N . TYR A 1 70 ? 3.443 -12.602 -5.199 1 98.75 70 TYR A N 1
ATOM 539 C CA . TYR A 1 70 ? 4.488 -11.688 -5.652 1 98.75 70 TYR A CA 1
ATOM 540 C C . TYR A 1 70 ? 5.688 -12.461 -6.191 1 98.75 70 TYR A C 1
ATOM 542 O O . TYR A 1 70 ? 6.156 -12.188 -7.301 1 98.75 70 TYR A O 1
ATOM 550 N N . GLU A 1 71 ? 6.152 -13.398 -5.422 1 98.75 71 GLU A N 1
ATOM 551 C CA . GLU A 1 71 ? 7.309 -14.188 -5.828 1 98.75 71 GLU A CA 1
ATOM 552 C C . GLU A 1 71 ? 7.02 -14.961 -7.113 1 98.75 71 GLU A C 1
ATOM 554 O O . GLU A 1 71 ? 7.82 -14.945 -8.047 1 98.75 71 GLU A O 1
ATOM 559 N N . GLN A 1 72 ? 5.863 -15.57 -7.16 1 98.56 72 GLN A N 1
ATOM 560 C CA . GLN A 1 72 ? 5.469 -16.375 -8.312 1 98.56 72 GLN A CA 1
ATOM 561 C C . GLN A 1 72 ? 5.41 -15.523 -9.578 1 98.56 72 GLN A C 1
ATOM 563 O O . GLN A 1 72 ? 6.02 -15.875 -10.594 1 98.56 72 GLN A O 1
ATOM 568 N N . ASN A 1 73 ? 4.723 -14.43 -9.539 1 98.81 73 ASN A N 1
ATOM 569 C CA . ASN A 1 73 ? 4.465 -13.641 -10.742 1 98.81 73 ASN A CA 1
ATOM 570 C C . ASN A 1 73 ? 5.672 -12.789 -11.117 1 98.81 73 ASN A C 1
ATOM 572 O O . ASN A 1 73 ? 5.859 -12.461 -12.297 1 98.81 73 ASN A O 1
ATOM 576 N N . ILE A 1 74 ? 6.559 -12.453 -10.164 1 98.75 74 ILE A N 1
ATOM 577 C CA . ILE A 1 74 ? 7.82 -11.797 -10.492 1 98.75 74 ILE A CA 1
ATOM 578 C C . ILE A 1 74 ? 8.703 -12.75 -11.297 1 98.75 74 ILE A C 1
ATOM 580 O O . ILE A 1 74 ? 9.273 -12.359 -12.312 1 98.75 74 ILE A O 1
ATOM 584 N N . LEU A 1 75 ? 8.789 -13.961 -10.789 1 98.81 75 LEU A N 1
ATOM 585 C CA . LEU A 1 75 ? 9.586 -14.961 -11.5 1 98.81 75 LEU A CA 1
ATOM 586 C C . LEU A 1 75 ? 9.031 -15.195 -12.898 1 98.81 75 LEU A C 1
ATOM 588 O O . LEU A 1 75 ? 9.781 -15.188 -13.883 1 98.81 75 LEU A O 1
ATOM 592 N N . PHE A 1 76 ? 7.75 -15.375 -13 1 98.81 76 PHE A N 1
ATOM 593 C CA . PHE A 1 76 ? 7.094 -15.641 -14.273 1 98.81 76 PHE A CA 1
ATOM 594 C C . PHE A 1 76 ? 7.258 -14.469 -15.234 1 98.81 76 PHE A C 1
ATOM 596 O O . PHE A 1 76 ? 7.562 -14.656 -16.406 1 98.81 76 PHE A O 1
ATOM 603 N N . MET A 1 77 ? 7.008 -13.234 -14.742 1 98.75 77 MET A N 1
ATOM 604 C CA . MET A 1 77 ? 7.152 -12.016 -15.523 1 98.75 77 MET A CA 1
ATOM 605 C C . MET A 1 77 ? 8.539 -11.93 -16.156 1 98.75 77 MET A C 1
ATOM 607 O O . MET A 1 77 ? 8.672 -11.664 -17.344 1 98.75 77 MET A O 1
ATOM 611 N N . ASN A 1 78 ? 9.539 -12.164 -15.359 1 98.56 78 ASN A N 1
ATOM 612 C CA . ASN A 1 78 ? 10.906 -12.039 -15.844 1 98.56 78 ASN A CA 1
ATOM 613 C C . ASN A 1 78 ? 11.266 -13.164 -16.812 1 98.56 78 ASN A C 1
ATOM 615 O O . ASN A 1 78 ? 12.031 -12.961 -17.75 1 98.56 78 ASN A O 1
ATOM 619 N N . ALA A 1 79 ? 10.742 -14.375 -16.578 1 98.44 79 ALA A N 1
ATOM 620 C CA . ALA A 1 79 ? 10.922 -15.469 -17.531 1 98.44 79 ALA A CA 1
ATOM 621 C C . ALA A 1 79 ? 10.336 -15.102 -18.891 1 98.44 79 ALA A C 1
ATOM 623 O O . ALA A 1 79 ? 10.984 -15.297 -19.922 1 98.44 79 ALA A O 1
ATOM 624 N N . LEU A 1 80 ? 9.109 -14.562 -18.891 1 98.62 80 LEU A N 1
ATOM 625 C CA . LEU A 1 80 ? 8.453 -14.18 -20.125 1 98.62 80 LEU A CA 1
ATOM 626 C C . LEU A 1 80 ? 9.266 -13.109 -20.859 1 98.62 80 LEU A C 1
ATOM 628 O O . LEU A 1 80 ? 9.43 -13.18 -22.078 1 98.62 80 LEU A O 1
ATOM 632 N N . ARG A 1 81 ? 9.727 -12.117 -20.094 1 98.19 81 ARG A N 1
ATOM 633 C CA . ARG A 1 81 ? 10.531 -11.055 -20.688 1 98.19 81 ARG A CA 1
ATOM 634 C C . ARG A 1 81 ? 11.812 -11.609 -21.297 1 98.19 81 ARG A C 1
ATOM 636 O O . ARG A 1 81 ? 12.195 -11.227 -22.406 1 98.19 81 ARG A O 1
ATOM 643 N N . GLU A 1 82 ? 12.469 -12.5 -20.594 1 97.25 82 GLU A N 1
ATOM 644 C CA . GLU A 1 82 ? 13.703 -13.117 -21.078 1 97.25 82 GLU A CA 1
ATOM 645 C C . GLU A 1 82 ? 13.453 -13.938 -22.344 1 97.25 82 GLU A C 1
ATOM 647 O O . GLU A 1 82 ? 14.312 -14 -23.219 1 97.25 82 GLU A O 1
ATOM 652 N N . ILE A 1 83 ? 12.398 -14.602 -22.438 1 97.38 83 ILE A N 1
ATOM 653 C CA . ILE A 1 83 ? 12.023 -15.406 -23.594 1 97.38 83 ILE A CA 1
ATOM 654 C C . ILE A 1 83 ? 11.812 -14.5 -24.812 1 97.38 83 ILE A C 1
ATOM 656 O O . ILE A 1 83 ? 12.016 -14.914 -25.953 1 97.38 83 ILE A O 1
ATOM 660 N N . GLY A 1 84 ? 11.273 -13.219 -24.547 1 97.25 84 GLY A N 1
ATOM 661 C CA . GLY A 1 84 ? 11.18 -12.266 -25.641 1 97.25 84 GLY A CA 1
ATOM 662 C C . GLY A 1 84 ? 9.797 -11.648 -25.781 1 97.25 84 GLY A C 1
ATOM 663 O O . GLY A 1 84 ? 9.523 -10.945 -26.75 1 97.25 84 GLY A O 1
ATOM 664 N N . TYR A 1 85 ? 8.922 -11.984 -24.844 1 97.94 85 TYR A N 1
ATOM 665 C CA . TYR A 1 85 ? 7.656 -11.273 -24.875 1 97.94 85 TYR A CA 1
ATOM 666 C C . TYR A 1 85 ? 7.867 -9.781 -24.656 1 97.94 85 TYR A C 1
ATOM 668 O O . TYR A 1 85 ? 8.492 -9.375 -23.672 1 97.94 85 TYR A O 1
ATOM 676 N N . LYS A 1 86 ? 7.352 -8.93 -25.438 1 94.25 86 LYS A N 1
ATOM 677 C CA . LYS A 1 86 ? 7.707 -7.516 -25.453 1 94.25 86 LYS A CA 1
ATOM 678 C C . LYS A 1 86 ? 6.84 -6.715 -24.484 1 94.25 86 LYS A C 1
ATOM 680 O O . LYS A 1 86 ? 7.293 -5.727 -23.906 1 94.25 86 LYS A O 1
ATOM 685 N N . LYS A 1 87 ? 5.617 -7.098 -24.375 1 96.75 87 LYS A N 1
ATOM 686 C CA . LYS A 1 87 ? 4.695 -6.367 -23.5 1 96.75 87 LYS A CA 1
ATOM 687 C C . LYS A 1 87 ? 4.223 -7.242 -22.344 1 96.75 87 LYS A C 1
ATOM 689 O O . LYS A 1 87 ? 3.219 -7.949 -22.469 1 96.75 87 LYS A O 1
ATOM 694 N N . VAL A 1 88 ? 4.949 -7.246 -21.297 1 98.31 88 VAL A N 1
ATOM 695 C CA . VAL A 1 88 ? 4.625 -7.926 -20.047 1 98.31 88 VAL A CA 1
ATOM 696 C C . VAL A 1 88 ? 4.598 -6.914 -18.906 1 98.31 88 VAL A C 1
ATOM 698 O O . VAL A 1 88 ? 5.625 -6.32 -18.562 1 98.31 88 VAL A O 1
ATOM 701 N N . GLN A 1 89 ? 3.43 -6.703 -18.359 1 97.69 89 GLN A N 1
ATOM 702 C CA . GLN A 1 89 ? 3.301 -5.668 -17.328 1 97.69 89 GLN A CA 1
ATOM 703 C C . GLN A 1 89 ? 2.664 -6.227 -16.062 1 97.69 89 GLN A C 1
ATOM 705 O O . GLN A 1 89 ? 1.738 -7.035 -16.125 1 97.69 89 GLN A O 1
ATOM 710 N N . PRO A 1 90 ? 3.219 -5.812 -14.93 1 98.44 90 PRO A N 1
ATOM 711 C CA . PRO A 1 90 ? 2.557 -6.184 -13.68 1 98.44 90 PRO A CA 1
ATOM 712 C C . PRO A 1 90 ? 1.294 -5.367 -13.414 1 98.44 90 PRO A C 1
ATOM 714 O O . PRO A 1 90 ? 1.229 -4.188 -13.773 1 98.44 90 PRO A O 1
ATOM 717 N N . LEU A 1 91 ? 0.374 -5.988 -12.891 1 98.31 91 LEU A N 1
ATOM 718 C CA . LEU A 1 91 ? -0.838 -5.348 -12.391 1 98.31 91 LEU A CA 1
ATOM 719 C C . LEU A 1 91 ? -1.03 -5.625 -10.906 1 98.31 91 LEU A C 1
ATOM 721 O O . LEU A 1 91 ? -0.398 -6.527 -10.352 1 98.31 91 LEU A O 1
ATOM 725 N N . SER A 1 92 ? -1.784 -4.832 -10.281 1 97.94 92 SER A N 1
ATOM 726 C CA . SER A 1 92 ? -2.162 -4.996 -8.883 1 97.94 92 SER A CA 1
ATOM 727 C C . SER A 1 92 ? -3.664 -5.215 -8.734 1 97.94 92 SER A C 1
ATOM 729 O O . SER A 1 92 ? -4.461 -4.574 -9.43 1 97.94 92 SER A O 1
ATOM 731 N N . GLY A 1 93 ? -4.031 -6.129 -7.859 1 97.94 93 GLY A N 1
ATOM 732 C CA . GLY A 1 93 ? -5.438 -6.461 -7.707 1 97.94 93 GLY A CA 1
ATOM 733 C C . GLY A 1 93 ? -5.883 -6.523 -6.258 1 97.94 93 GLY A C 1
ATOM 734 O O . GLY A 1 93 ? -5.051 -6.59 -5.352 1 97.94 93 GLY A O 1
ATOM 735 N N . ARG A 1 94 ? -7.211 -6.434 -6.066 1 97.75 94 ARG A N 1
ATOM 736 C CA . ARG A 1 94 ? -7.895 -6.625 -4.789 1 97.75 94 ARG A CA 1
ATOM 737 C C . ARG A 1 94 ? -8.508 -8.016 -4.703 1 97.75 94 ARG A C 1
ATOM 739 O O . ARG A 1 94 ? -9.289 -8.414 -5.57 1 97.75 94 ARG A O 1
ATOM 746 N N . VAL A 1 95 ? -8.219 -8.727 -3.643 1 97.44 95 VAL A N 1
ATOM 747 C CA . VAL A 1 95 ? -8.641 -10.117 -3.527 1 97.44 95 VAL A CA 1
ATOM 748 C C . VAL A 1 95 ? -10.039 -10.18 -2.916 1 97.44 95 VAL A C 1
ATOM 750 O O . VAL A 1 95 ? -10.266 -9.672 -1.814 1 97.44 95 VAL A O 1
ATOM 753 N N . TYR A 1 96 ? -10.922 -10.766 -3.576 1 96.69 96 TYR A N 1
ATOM 754 C CA . TYR A 1 96 ? -12.289 -10.922 -3.094 1 96.69 96 TYR A CA 1
ATOM 755 C C . TYR A 1 96 ? -12.617 -12.391 -2.832 1 96.69 96 TYR A C 1
ATOM 757 O O . TYR A 1 96 ? -13.75 -12.727 -2.465 1 96.69 96 TYR A O 1
ATOM 765 N N . TRP A 1 97 ? -11.57 -13.156 -2.924 1 90.88 97 TRP A N 1
ATOM 766 C CA . TRP A 1 97 ? -11.719 -14.586 -2.701 1 90.88 97 TRP A CA 1
ATOM 767 C C . TRP A 1 97 ? -12.172 -14.867 -1.271 1 90.88 97 TRP A C 1
ATOM 769 O O . TRP A 1 97 ? -11.477 -14.508 -0.315 1 90.88 97 TRP A O 1
ATOM 779 N N . ILE A 1 98 ? -13.336 -15.344 -0.913 1 72.25 98 ILE A N 1
ATOM 780 C CA . ILE A 1 98 ? -13.93 -15.734 0.365 1 72.25 98 ILE A CA 1
ATOM 781 C C . ILE A 1 98 ? -14.156 -14.492 1.226 1 72.25 98 ILE A C 1
ATOM 783 O O . ILE A 1 98 ? -14.258 -14.586 2.451 1 72.25 98 ILE A O 1
ATOM 787 N N . GLU A 1 99 ? -14.172 -13.414 0.691 1 68.31 99 GLU A N 1
ATOM 788 C CA . GLU A 1 99 ? -14.258 -12.195 1.491 1 68.31 99 GLU A CA 1
ATOM 789 C C . GLU A 1 99 ? -15.711 -11.844 1.805 1 68.31 99 GLU A C 1
ATOM 791 O O . GLU A 1 99 ? -16.625 -12.32 1.135 1 68.31 99 GLU A O 1
ATOM 796 N N . ARG A 1 100 ? -15.711 -11.016 2.791 1 71.56 100 ARG A N 1
ATOM 797 C CA . ARG A 1 100 ? -16.953 -10.531 3.387 1 71.56 100 ARG A CA 1
ATOM 798 C C . ARG A 1 100 ? -17.641 -9.523 2.479 1 71.56 100 ARG A C 1
ATOM 800 O O . ARG A 1 100 ? -16.969 -8.719 1.815 1 71.56 100 ARG A O 1
ATOM 807 N N . GLU A 1 101 ? -18.797 -9.68 2.512 1 76.75 101 GLU A N 1
ATOM 808 C CA . GLU A 1 101 ? -19.625 -8.719 1.78 1 76.75 101 GLU A CA 1
ATOM 809 C C . GLU A 1 101 ? -19.406 -7.301 2.297 1 76.75 101 GLU A C 1
ATOM 811 O O . GLU A 1 101 ? -19.281 -7.086 3.504 1 76.75 101 GLU A O 1
ATOM 816 N N . GLY A 1 102 ? -19.234 -6.293 1.346 1 83.06 102 GLY A N 1
ATOM 817 C CA . GLY A 1 102 ? -19.203 -4.879 1.692 1 83.06 102 GLY A CA 1
ATOM 818 C C . GLY A 1 102 ? -17.797 -4.371 1.964 1 83.06 102 GLY A C 1
ATOM 819 O O . GLY A 1 102 ? -17.562 -3.162 1.972 1 83.06 102 GLY A O 1
ATOM 820 N N . TYR A 1 103 ? -16.891 -5.258 2.244 1 89.56 103 TYR A N 1
ATOM 821 C CA . TYR A 1 103 ? -15.523 -4.855 2.533 1 89.56 103 TYR A CA 1
ATOM 822 C C . TYR A 1 103 ? -14.703 -4.754 1.254 1 89.56 103 TYR A C 1
ATOM 824 O O . TYR A 1 103 ? -14.727 -5.664 0.423 1 89.56 103 TYR A O 1
ATOM 832 N N . VAL A 1 104 ? -14.094 -3.598 1.044 1 95.81 104 VAL A N 1
ATOM 833 C CA . VAL A 1 104 ? -13.172 -3.439 -0.073 1 95.81 104 VAL A CA 1
ATOM 834 C C . VAL A 1 104 ? -11.75 -3.758 0.384 1 95.81 104 VAL A C 1
ATOM 836 O O . VAL A 1 104 ? -11.125 -2.971 1.102 1 95.81 104 VAL A O 1
ATOM 839 N N . PRO A 1 105 ? -11.227 -4.848 -0.01 1 96.81 105 PRO A N 1
ATOM 840 C CA . PRO A 1 105 ? -9.883 -5.227 0.425 1 96.81 105 PRO A CA 1
ATOM 841 C C . PRO A 1 105 ? -8.789 -4.375 -0.22 1 96.81 105 PRO A C 1
ATOM 843 O O . PRO A 1 105 ? -9.023 -3.742 -1.252 1 96.81 105 PRO A O 1
ATOM 846 N N . PRO A 1 106 ? -7.68 -4.316 0.463 1 97.38 106 PRO A N 1
ATOM 847 C CA . PRO A 1 106 ? -6.574 -3.572 -0.142 1 97.38 106 PRO A CA 1
ATOM 848 C C . PRO A 1 106 ? -6 -4.266 -1.377 1 97.38 106 PRO A C 1
ATOM 850 O O . PRO A 1 106 ? -6.289 -5.441 -1.619 1 97.38 106 PRO A O 1
ATOM 853 N N . ARG A 1 107 ? -5.273 -3.523 -2.176 1 97.31 107 ARG A N 1
ATOM 854 C CA . ARG A 1 107 ? -4.582 -4.066 -3.342 1 97.31 107 ARG A CA 1
ATOM 855 C C . ARG A 1 107 ? -3.346 -4.855 -2.926 1 97.31 107 ARG A C 1
ATOM 857 O O . ARG A 1 107 ? -2.26 -4.289 -2.781 1 97.31 107 ARG A O 1
ATOM 864 N N . THR A 1 108 ? -3.535 -6.191 -2.875 1 98.19 108 THR A N 1
ATOM 865 C CA . THR A 1 108 ? -2.428 -6.965 -2.328 1 98.19 108 THR A CA 1
ATOM 866 C C . THR A 1 108 ? -2.154 -8.195 -3.189 1 98.19 108 THR A C 1
ATOM 868 O O . THR A 1 108 ? -1.579 -9.18 -2.713 1 98.19 108 THR A O 1
ATOM 871 N N . HIS A 1 109 ? -2.607 -8.211 -4.406 1 98.25 109 HIS A N 1
ATOM 872 C CA . HIS A 1 109 ? -2.324 -9.305 -5.332 1 98.25 109 HIS A CA 1
ATOM 873 C C . HIS A 1 109 ? -1.583 -8.805 -6.566 1 98.25 109 HIS A C 1
ATOM 875 O O . HIS A 1 109 ? -1.874 -7.715 -7.07 1 98.25 109 HIS A O 1
ATOM 881 N N . MET A 1 110 ? -0.625 -9.539 -7 1 98.62 110 MET A N 1
ATOM 882 C CA . MET A 1 110 ? 0.09 -9.25 -8.242 1 98.62 110 MET A CA 1
ATOM 883 C C . MET A 1 110 ? -0.314 -10.227 -9.344 1 98.62 110 MET A C 1
ATOM 885 O O . MET A 1 110 ? -0.425 -11.43 -9.102 1 98.62 110 MET A O 1
ATOM 889 N N . LEU A 1 111 ? -0.651 -9.703 -10.445 1 98.56 111 LEU A N 1
A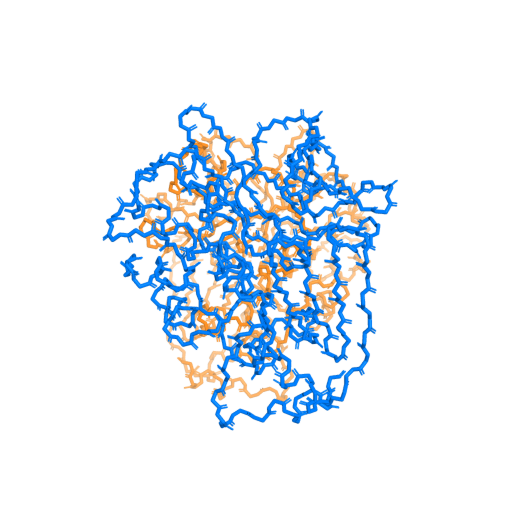TOM 890 C CA . LEU A 1 111 ? -0.917 -10.461 -11.664 1 98.56 111 LEU A CA 1
ATOM 891 C C . LEU A 1 111 ? -0.249 -9.805 -12.867 1 98.56 111 LEU A C 1
ATOM 893 O O . LEU A 1 111 ? 0.448 -8.797 -12.719 1 98.56 111 LEU A O 1
ATOM 897 N N . LEU A 1 112 ? -0.363 -10.414 -14.055 1 98.69 112 LEU A N 1
ATOM 898 C CA . LEU A 1 112 ? 0.356 -9.906 -15.211 1 98.69 112 LEU A CA 1
ATOM 899 C C . LEU A 1 112 ? -0.591 -9.695 -16.391 1 98.69 112 LEU A C 1
ATOM 901 O O . LEU A 1 112 ? -1.559 -10.438 -16.547 1 98.69 112 LEU A O 1
ATOM 905 N N . LEU A 1 113 ? -0.388 -8.711 -17.109 1 98.69 113 LEU A N 1
ATOM 906 C CA . LEU A 1 113 ? -0.944 -8.5 -18.438 1 98.69 113 LEU A CA 1
ATOM 907 C C . LEU A 1 113 ? 0.111 -8.75 -19.516 1 98.69 113 LEU A C 1
ATOM 909 O O . LEU A 1 113 ? 1.183 -8.141 -19.484 1 98.69 113 LEU A O 1
ATOM 913 N N . VAL A 1 114 ? -0.161 -9.648 -20.406 1 98.5 114 VAL A N 1
ATOM 914 C CA . VAL A 1 114 ? 0.782 -10.047 -21.453 1 98.5 114 VAL A CA 1
ATOM 915 C C . VAL A 1 114 ? 0.14 -9.867 -22.828 1 98.5 114 VAL A C 1
ATOM 917 O O . VAL A 1 114 ? -1.001 -10.281 -23.047 1 98.5 114 VAL A O 1
ATOM 920 N N . GLU A 1 115 ? 0.802 -9.242 -23.672 1 97.88 115 GLU A N 1
ATOM 921 C CA . GLU A 1 115 ? 0.327 -9.133 -25.047 1 97.88 115 GLU A CA 1
ATOM 922 C C . GLU A 1 115 ? 1.029 -10.141 -25.953 1 97.88 115 GLU A C 1
ATOM 924 O O . GLU A 1 115 ? 2.26 -10.219 -25.969 1 97.88 115 GLU A O 1
ATOM 929 N N . VAL A 1 116 ? 0.221 -10.922 -26.594 1 96.81 116 VAL A N 1
ATOM 930 C CA . VAL A 1 116 ? 0.716 -11.906 -27.547 1 96.81 116 VAL A CA 1
ATOM 931 C C . VAL A 1 116 ? -0.018 -11.742 -28.875 1 96.81 116 VAL A C 1
ATOM 933 O O . VAL A 1 116 ? -1.246 -11.836 -28.922 1 96.81 116 VAL A O 1
ATOM 936 N N . GLU A 1 117 ? 0.755 -11.523 -29.984 1 92.31 117 GLU A N 1
ATOM 937 C CA . GLU A 1 117 ? 0.158 -11.398 -31.297 1 92.31 117 GLU A CA 1
ATOM 938 C C . GLU A 1 117 ? -0.979 -10.375 -31.297 1 92.31 117 GLU A C 1
ATOM 940 O O . GLU A 1 117 ? -2.092 -10.68 -31.734 1 92.31 117 GLU A O 1
ATOM 945 N N . ASP A 1 118 ? -0.917 -9.297 -30.656 1 93.31 118 ASP A N 1
ATOM 946 C CA . ASP A 1 118 ? -1.798 -8.133 -30.609 1 93.31 118 ASP A CA 1
ATOM 947 C C . ASP A 1 118 ? -3.057 -8.43 -29.797 1 93.31 118 ASP A C 1
ATOM 949 O O . ASP A 1 118 ? -4.102 -7.812 -30.016 1 93.31 118 ASP A O 1
ATOM 953 N N . THR A 1 119 ? -2.961 -9.477 -29.062 1 96.88 119 THR A N 1
ATOM 954 C CA . THR A 1 119 ? -4.039 -9.828 -28.156 1 96.88 119 THR A CA 1
ATOM 955 C C . THR A 1 119 ? -3.549 -9.797 -26.703 1 96.88 119 THR A C 1
ATOM 957 O O . THR A 1 119 ? -2.461 -10.289 -26.406 1 96.88 119 THR A O 1
ATOM 960 N N . ALA A 1 120 ? -4.367 -9.164 -25.844 1 97.81 120 ALA A N 1
ATOM 961 C CA . ALA A 1 120 ? -4.012 -9.078 -24.422 1 97.81 120 ALA A CA 1
ATOM 962 C C . ALA A 1 120 ? -4.492 -10.312 -23.656 1 97.81 120 ALA A C 1
ATOM 964 O O . ALA A 1 120 ? -5.598 -10.797 -23.891 1 97.81 120 ALA A O 1
ATOM 965 N N . TYR A 1 121 ? -3.637 -10.836 -22.797 1 98.25 121 TYR A N 1
ATOM 966 C CA . TYR A 1 121 ? -3.945 -11.961 -21.906 1 98.25 121 TYR A CA 1
ATOM 967 C C . TYR A 1 121 ? -3.617 -11.617 -20.453 1 98.25 121 TYR A C 1
ATOM 969 O O . TYR A 1 121 ? -2.605 -10.969 -20.188 1 98.25 121 TYR A O 1
ATOM 977 N N . LEU A 1 122 ? -4.488 -12.031 -19.547 1 98 122 LEU A N 1
ATOM 978 C CA . LEU A 1 122 ? -4.137 -12.047 -18.141 1 98 122 LEU A CA 1
ATOM 979 C C . LEU A 1 122 ? -3.398 -13.328 -17.766 1 98 122 LEU A C 1
ATOM 981 O O . LEU A 1 122 ? -3.842 -14.43 -18.125 1 98 122 LEU A O 1
ATOM 985 N N . ALA A 1 123 ? -2.256 -13.188 -17.141 1 98.19 123 ALA A N 1
ATOM 986 C CA . ALA A 1 123 ? -1.507 -14.32 -16.625 1 98.19 123 ALA A CA 1
ATOM 987 C C . ALA A 1 123 ? -1.341 -14.219 -15.109 1 98.19 123 ALA A C 1
ATOM 989 O O . ALA A 1 123 ? -1.061 -13.141 -14.578 1 98.19 123 ALA A O 1
ATOM 990 N N . ASP A 1 124 ? -1.591 -15.273 -14.445 1 98.19 124 ASP A N 1
ATOM 991 C CA . ASP A 1 124 ? -1.477 -15.352 -12.992 1 98.19 124 ASP A CA 1
ATOM 992 C C . ASP A 1 124 ? -1.13 -16.766 -12.547 1 98.19 124 ASP A C 1
ATOM 994 O O . ASP A 1 124 ? -1.979 -17.656 -12.578 1 98.19 124 ASP A O 1
ATOM 998 N N . VAL A 1 125 ? 0.086 -16.906 -12.023 1 98.06 125 VAL A N 1
ATOM 999 C CA . VAL A 1 125 ? 0.557 -18.234 -11.68 1 98.06 125 VAL A CA 1
ATOM 1000 C C . VAL A 1 125 ? 0.677 -18.375 -10.164 1 98.06 125 VAL A C 1
ATOM 1002 O O . VAL A 1 125 ? 1.278 -19.328 -9.664 1 98.06 125 VAL A O 1
ATOM 1005 N N . GLY A 1 126 ? 0.119 -17.344 -9.445 1 97.5 126 GLY A N 1
ATOM 1006 C CA . GLY A 1 126 ? 0.407 -17.359 -8.023 1 97.5 126 GLY A CA 1
ATOM 1007 C C . GLY A 1 126 ? -0.772 -16.938 -7.172 1 97.5 126 GLY A C 1
ATOM 1008 O O . GLY A 1 126 ? -0.625 -16.109 -6.27 1 97.5 126 GLY A O 1
ATOM 1009 N N . PHE A 1 127 ? -1.984 -17.469 -7.375 1 96.38 127 PHE A N 1
ATOM 1010 C CA . PHE A 1 127 ? -3.123 -17.062 -6.562 1 96.38 127 PHE A CA 1
ATOM 1011 C C . PHE A 1 127 ? -3.414 -18.094 -5.477 1 96.38 127 PHE A C 1
ATOM 1013 O O . PHE A 1 127 ? -4.258 -17.859 -4.609 1 96.38 127 PHE A O 1
ATOM 1020 N N . GLY A 1 128 ? -2.789 -19.234 -5.43 1 94.38 128 GLY A N 1
ATOM 1021 C CA . GLY A 1 128 ? -3.061 -20.266 -4.441 1 94.38 128 GLY A CA 1
ATOM 1022 C C . GLY A 1 128 ? -4.152 -21.234 -4.871 1 94.38 128 GLY A C 1
ATOM 1023 O O . GLY A 1 128 ? -4.078 -21.828 -5.949 1 94.38 128 GLY A O 1
ATOM 1024 N N . SER A 1 129 ? -5.254 -21.328 -4.141 1 88.81 129 SER A N 1
ATOM 1025 C CA . SER A 1 129 ? -6.305 -22.312 -4.367 1 88.81 129 SER A CA 1
ATOM 1026 C C . SER A 1 129 ? -7.012 -22.078 -5.695 1 88.81 129 SER A C 1
ATOM 1028 O O . SER A 1 129 ? -7.516 -23.016 -6.312 1 88.81 129 SER A O 1
ATOM 1030 N N . ALA A 1 130 ? -6.973 -20.828 -6.148 1 88.12 130 ALA A N 1
ATOM 1031 C CA . ALA A 1 130 ? -7.672 -20.5 -7.387 1 88.12 130 ALA A CA 1
ATOM 1032 C C . ALA A 1 130 ? -6.688 -20.047 -8.469 1 88.12 130 ALA A C 1
ATOM 1034 O O . ALA A 1 130 ? -7.016 -19.203 -9.305 1 88.12 130 ALA A O 1
ATOM 1035 N N . THR A 1 131 ? -5.5 -20.531 -8.398 1 91.31 131 THR A N 1
ATOM 1036 C CA . THR A 1 131 ? -4.52 -20.234 -9.438 1 91.31 131 THR A CA 1
ATOM 1037 C C . THR A 1 131 ? -5.008 -20.734 -10.797 1 91.31 131 THR A C 1
ATOM 1039 O O . THR A 1 131 ? -5.555 -21.828 -10.906 1 91.31 131 THR A O 1
ATOM 1042 N N . PHE A 1 132 ? -4.797 -19.938 -11.773 1 88.38 132 PHE A N 1
ATOM 1043 C CA . PHE A 1 132 ? -5.207 -20.25 -13.141 1 88.38 132 PHE A CA 1
ATOM 1044 C C . PHE A 1 132 ? -4.305 -21.312 -13.758 1 88.38 132 PHE A C 1
ATOM 1046 O O . PHE A 1 132 ? -3.094 -21.312 -13.531 1 88.38 132 PHE A O 1
ATOM 1053 N N . SER A 1 133 ? -4.957 -22.156 -14.547 1 89.44 133 SER A N 1
ATOM 1054 C CA . SER A 1 133 ? -4.195 -23.203 -15.211 1 89.44 133 SER A CA 1
ATOM 1055 C C . SER A 1 133 ? -3.795 -22.781 -16.625 1 89.44 133 SER A C 1
ATOM 1057 O O . SER A 1 133 ? -3.301 -23.594 -17.406 1 89.44 133 SER A O 1
ATOM 1059 N N . GLY A 1 134 ? -3.965 -21.547 -16.938 1 95.31 134 GLY A N 1
ATOM 1060 C CA . GLY A 1 134 ? -3.602 -20.938 -18.219 1 95.31 134 GLY A CA 1
ATOM 1061 C C . GLY A 1 134 ? -3.912 -19.453 -18.281 1 95.31 134 GLY A C 1
ATOM 1062 O O . GLY A 1 134 ? -4.582 -18.922 -17.406 1 95.31 134 GLY A O 1
ATOM 1063 N N . PRO A 1 135 ? -3.359 -18.828 -19.344 1 97.56 135 PRO A N 1
ATOM 1064 C CA . PRO A 1 135 ? -3.656 -17.406 -19.516 1 97.56 135 PRO A CA 1
ATOM 1065 C C . PRO A 1 135 ? -5.109 -17.141 -19.922 1 97.56 135 PRO A C 1
ATOM 1067 O O . PRO A 1 135 ? -5.715 -17.969 -20.609 1 97.56 135 PRO A O 1
ATOM 1070 N N . LEU A 1 136 ? -5.66 -16.078 -19.469 1 97.44 136 LEU A N 1
ATOM 1071 C CA . LEU A 1 136 ? -7.023 -15.656 -19.781 1 97.44 136 LEU A CA 1
ATOM 1072 C C . LEU A 1 136 ? -7.027 -14.539 -20.812 1 97.44 136 LEU A C 1
ATOM 1074 O O . LEU A 1 136 ? -6.414 -13.492 -20.609 1 97.44 136 LEU A O 1
ATOM 1078 N N . ARG A 1 137 ? -7.695 -14.836 -21.953 1 97.94 137 ARG A N 1
ATOM 1079 C CA . ARG A 1 137 ? -7.863 -13.742 -22.906 1 97.94 137 ARG A CA 1
ATOM 1080 C C . ARG A 1 137 ? -8.594 -12.562 -22.281 1 97.94 137 ARG A C 1
ATOM 1082 O O . ARG A 1 137 ? -9.578 -12.758 -21.547 1 97.94 137 ARG A O 1
ATOM 1089 N N . PHE A 1 138 ? -8.102 -11.367 -22.5 1 97.88 138 PHE A N 1
ATOM 1090 C CA . PHE A 1 138 ? -8.703 -10.172 -21.922 1 97.88 138 PHE A CA 1
ATOM 1091 C C . PHE A 1 138 ? -9.945 -9.766 -22.719 1 97.88 138 PHE A C 1
ATOM 1093 O O . PHE A 1 138 ? -9.93 -8.766 -23.438 1 97.88 138 PHE A O 1
ATOM 1100 N N . VAL A 1 139 ? -10.969 -10.477 -22.531 1 97.62 139 VAL A N 1
ATOM 1101 C CA . VAL A 1 139 ? -12.266 -10.211 -23.156 1 97.62 139 VAL A CA 1
ATOM 1102 C C . VAL A 1 139 ? -13.359 -10.242 -22.078 1 97.62 139 VAL A C 1
ATOM 1104 O O . VAL A 1 139 ? -13.352 -11.102 -21.203 1 97.62 139 VAL A O 1
ATOM 1107 N N . ILE A 1 140 ? -14.227 -9.328 -22.141 1 97.44 140 ILE A N 1
ATOM 1108 C CA . ILE A 1 140 ? -15.234 -9.125 -21.094 1 97.44 140 ILE A CA 1
ATOM 1109 C C . ILE A 1 140 ? -16.422 -10.047 -21.359 1 97.44 140 ILE A C 1
ATOM 1111 O O . ILE A 1 140 ? -16.859 -10.203 -22.5 1 97.44 140 ILE A O 1
ATOM 1115 N N . ASP A 1 141 ? -16.922 -10.656 -20.359 1 96.25 141 ASP A N 1
ATOM 1116 C CA . ASP A 1 141 ? -18.188 -11.391 -20.281 1 96.25 141 ASP A CA 1
ATOM 1117 C C . ASP A 1 141 ? -18.156 -12.625 -21.172 1 96.25 141 ASP A C 1
ATOM 1119 O O . ASP A 1 141 ? -19.188 -13 -21.75 1 96.25 141 ASP A O 1
ATOM 1123 N N . GLU A 1 142 ? -17.062 -13.172 -21.422 1 97.5 142 GLU A N 1
ATOM 1124 C CA . GLU A 1 142 ? -16.906 -14.453 -22.109 1 97.5 142 GLU A CA 1
ATOM 1125 C C . GLU A 1 142 ? -16.406 -15.539 -21.156 1 97.5 142 GLU A C 1
ATOM 1127 O O . GLU A 1 142 ? -15.43 -15.336 -20.453 1 97.5 142 GLU A O 1
ATOM 1132 N N . VAL A 1 143 ? -17.125 -16.594 -21.203 1 97.81 143 VAL A N 1
ATOM 1133 C CA . VAL A 1 143 ? -16.703 -17.734 -20.391 1 97.81 143 VAL A CA 1
ATOM 1134 C C . VAL A 1 143 ? -15.539 -18.453 -21.094 1 97.81 143 VAL A C 1
ATOM 1136 O O . VAL A 1 143 ? -15.633 -18.797 -22.266 1 97.81 143 VAL A O 1
ATOM 1139 N N . GLN A 1 144 ? -14.469 -18.562 -20.406 1 97.38 144 GLN A N 1
ATOM 1140 C CA . GLN A 1 144 ? -13.281 -19.234 -20.938 1 97.38 144 GLN A CA 1
ATOM 1141 C C . GLN A 1 144 ? -12.977 -20.516 -20.172 1 97.38 144 GLN A C 1
ATOM 1143 O O . GLN A 1 144 ? -12.93 -20.5 -18.938 1 97.38 144 GLN A O 1
ATOM 1148 N N . GLU A 1 145 ? -12.773 -21.562 -20.906 1 94.5 145 GLU A N 1
ATOM 1149 C CA . GLU A 1 145 ? -12.438 -22.859 -20.328 1 94.5 145 GLU A CA 1
ATOM 1150 C C . GLU 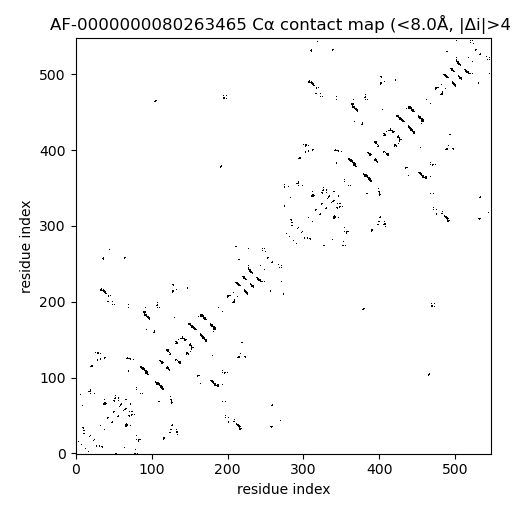A 1 145 ? -10.93 -23.062 -20.297 1 94.5 145 GLU A C 1
ATOM 1152 O O . GLU A 1 145 ? -10.281 -23.125 -21.328 1 94.5 145 GLU A O 1
ATOM 1157 N N . LEU A 1 146 ? -10.398 -23.047 -19.094 1 91.38 146 LEU A N 1
ATOM 1158 C CA . LEU A 1 146 ? -9.016 -23.438 -18.859 1 91.38 146 LEU A CA 1
ATOM 1159 C C . LEU A 1 146 ? -8.914 -24.891 -18.438 1 91.38 146 LEU A C 1
ATOM 1161 O O . LEU A 1 146 ? -9.938 -25.547 -18.219 1 91.38 146 LEU A O 1
ATOM 1165 N N . PRO A 1 147 ? -7.73 -25.453 -18.375 1 86.25 147 PRO A N 1
ATOM 1166 C CA . PRO A 1 147 ? -7.598 -26.875 -18.078 1 86.25 147 PRO A CA 1
ATOM 1167 C C . PRO A 1 147 ? -8.258 -27.266 -16.75 1 86.25 147 PRO A C 1
ATOM 1169 O O . PRO A 1 147 ? -8.906 -28.312 -16.656 1 86.25 147 PRO A O 1
ATOM 1172 N N . LEU A 1 148 ? -8.18 -26.438 -15.719 1 87.62 148 LEU A N 1
ATOM 1173 C CA . LEU A 1 148 ? -8.688 -26.797 -14.406 1 87.62 148 LEU A CA 1
ATOM 1174 C C . LEU A 1 148 ? -9.812 -25.859 -13.977 1 87.62 148 LEU A C 1
ATOM 1176 O O . LEU A 1 148 ? -10.406 -26.047 -12.914 1 87.62 148 LEU A O 1
ATOM 1180 N N . ASN A 1 149 ? -10.07 -24.797 -14.773 1 87.06 149 ASN A N 1
ATOM 1181 C CA . ASN A 1 149 ? -11.008 -23.781 -14.312 1 87.06 149 ASN A CA 1
ATOM 1182 C C . ASN A 1 149 ? -11.867 -23.266 -15.461 1 87.06 149 ASN A C 1
ATOM 1184 O O . ASN A 1 149 ? -11.461 -23.297 -16.625 1 87.06 149 ASN A O 1
ATOM 1188 N N . LYS A 1 150 ? -13.039 -22.906 -15.078 1 93.88 150 LYS A N 1
ATOM 1189 C CA . LYS A 1 150 ? -13.898 -22.062 -15.898 1 93.88 150 LYS A CA 1
ATOM 1190 C C . LYS A 1 150 ? -13.922 -20.625 -15.359 1 93.88 150 LYS A C 1
ATOM 1192 O O . LYS A 1 150 ? -14.227 -20.406 -14.188 1 93.88 150 LYS A O 1
ATOM 1197 N N . VAL A 1 151 ? -13.531 -19.672 -16.25 1 96.81 151 VAL A N 1
ATOM 1198 C CA . VAL A 1 151 ? -13.266 -18.344 -15.742 1 96.81 151 VAL A CA 1
ATOM 1199 C C . VAL A 1 151 ? -13.906 -17.297 -16.656 1 96.81 151 VAL A C 1
ATOM 1201 O O . VAL A 1 151 ? -14.172 -17.578 -17.828 1 96.81 151 VAL A O 1
ATOM 1204 N N . ARG A 1 152 ? -14.148 -16.125 -16.078 1 97.88 152 ARG A N 1
ATOM 1205 C CA . ARG A 1 152 ? -14.594 -15 -16.891 1 97.88 152 ARG A CA 1
ATOM 1206 C C . ARG A 1 152 ? -14.125 -13.672 -16.297 1 97.88 152 ARG A C 1
ATOM 1208 O O . ARG A 1 152 ? -13.742 -13.617 -15.125 1 97.88 152 ARG A O 1
ATOM 1215 N N . LEU A 1 153 ? -14.078 -12.688 -17.156 1 98.06 153 LEU A N 1
ATOM 1216 C CA . LEU A 1 153 ? -13.828 -11.297 -16.781 1 98.06 153 LEU A CA 1
ATOM 1217 C C . LEU A 1 153 ? -15.109 -10.469 -16.844 1 98.06 153 LEU A C 1
ATOM 1219 O O . LEU A 1 153 ? -15.852 -10.555 -17.828 1 98.06 153 LEU A O 1
ATOM 1223 N N . VAL A 1 154 ? -15.289 -9.742 -15.781 1 98.12 154 VAL A N 1
ATOM 1224 C CA . VAL A 1 154 ? -16.484 -8.906 -15.703 1 98.12 154 VAL A CA 1
ATOM 1225 C C . VAL A 1 154 ? -16.078 -7.441 -15.539 1 98.12 154 VAL A C 1
ATOM 1227 O O . VAL A 1 154 ? -15.133 -7.133 -14.82 1 98.12 154 VAL A O 1
ATOM 1230 N N . ASP A 1 155 ? -16.797 -6.547 -16.266 1 98.38 155 ASP A N 1
ATOM 1231 C CA . ASP A 1 155 ? -16.594 -5.109 -16.109 1 98.38 155 ASP A CA 1
ATOM 1232 C C . ASP A 1 155 ? -17.234 -4.594 -14.828 1 98.38 155 ASP A C 1
ATOM 1234 O O . ASP A 1 155 ? -18.438 -4.742 -14.625 1 98.38 155 ASP A O 1
ATOM 1238 N N . VAL A 1 156 ? -16.453 -4.004 -13.992 1 97.62 156 VAL A N 1
ATOM 1239 C CA . VAL A 1 156 ? -17 -3.516 -12.727 1 97.62 156 VAL A CA 1
ATOM 1240 C C . VAL A 1 156 ? -16.672 -2.031 -12.562 1 97.62 156 VAL A C 1
ATOM 1242 O O . VAL A 1 156 ? -16.672 -1.507 -11.453 1 97.62 156 VAL A O 1
ATOM 1245 N N . LYS A 1 157 ? -16.344 -1.298 -13.625 1 96.31 157 LYS A N 1
ATOM 1246 C CA . LYS A 1 157 ? -16.016 0.124 -13.594 1 96.31 157 LYS A CA 1
ATOM 1247 C C . LYS A 1 157 ? -17.125 0.932 -12.93 1 96.31 157 LYS A C 1
ATOM 1249 O O . LYS A 1 157 ? -18.312 0.73 -13.219 1 96.31 157 LYS A O 1
ATOM 1254 N N . GLY A 1 158 ? -16.688 1.828 -12.078 1 93.19 158 GLY A N 1
ATOM 1255 C CA . GLY A 1 158 ? -17.641 2.746 -11.461 1 93.19 158 GLY A CA 1
ATOM 1256 C C . GLY A 1 158 ? -18.359 2.15 -10.266 1 93.19 158 GLY A C 1
ATOM 1257 O O . GLY A 1 158 ? -19.125 2.836 -9.602 1 93.19 158 GLY A O 1
ATOM 1258 N N . GLN A 1 159 ? -18.141 0.874 -9.977 1 94.81 159 GLN A N 1
ATOM 1259 C CA . GLN A 1 159 ? -18.797 0.231 -8.844 1 94.81 159 GLN A CA 1
ATOM 1260 C C . GLN A 1 159 ? -17.969 0.405 -7.57 1 94.81 159 GLN A C 1
ATOM 1262 O O . GLN A 1 159 ? -16.844 -0.099 -7.477 1 94.81 159 GLN A O 1
ATOM 1267 N N . GLU A 1 160 ? -18.547 0.974 -6.574 1 91.62 160 GLU A N 1
ATOM 1268 C CA . GLU A 1 160 ? -17.859 1.317 -5.336 1 91.62 160 GLU A CA 1
ATOM 1269 C C . GLU A 1 160 ? -17.375 0.066 -4.605 1 91.62 160 GLU A C 1
ATOM 1271 O O . GLU A 1 160 ? -16.344 0.09 -3.941 1 91.62 160 GLU A O 1
ATOM 1276 N N . ALA A 1 161 ? -18.109 -0.958 -4.797 1 93.94 161 ALA A N 1
ATOM 1277 C CA . ALA A 1 161 ? -17.812 -2.209 -4.102 1 93.94 161 ALA A CA 1
ATOM 1278 C C . ALA A 1 161 ? -16.453 -2.762 -4.52 1 93.94 161 ALA A C 1
ATOM 1280 O O . ALA A 1 161 ? -15.883 -3.607 -3.832 1 93.94 161 ALA A O 1
ATOM 1281 N N . PHE A 1 162 ? -15.93 -2.227 -5.59 1 95.94 162 PHE A N 1
ATOM 1282 C CA . PHE A 1 162 ? -14.68 -2.799 -6.094 1 95.94 162 PHE A CA 1
ATOM 1283 C C . PHE A 1 162 ? -13.555 -1.78 -6.023 1 95.94 162 PHE A C 1
ATOM 1285 O O . PHE A 1 162 ? -12.523 -1.942 -6.684 1 95.94 162 PHE A O 1
ATOM 1292 N N . GLY A 1 163 ? -13.727 -0.752 -5.273 1 94.06 163 GLY A N 1
ATOM 1293 C CA . GLY A 1 163 ? -12.68 0.151 -4.828 1 94.06 163 GLY A CA 1
ATOM 1294 C C . GLY A 1 163 ? -11.883 0.746 -5.973 1 94.06 163 GLY A C 1
ATOM 1295 O O . GLY A 1 163 ? -10.648 0.734 -5.945 1 94.06 163 GLY A O 1
ATOM 1296 N N . GLY A 1 164 ? -12.57 1.155 -7.074 1 93.12 164 GLY A N 1
ATOM 1297 C CA . GLY A 1 164 ? -11.891 1.798 -8.195 1 93.12 164 GLY A CA 1
ATOM 1298 C C . GLY A 1 164 ? -11.336 0.812 -9.203 1 93.12 164 GLY A C 1
ATOM 1299 O O . GLY A 1 164 ? -10.727 1.21 -10.195 1 93.12 164 GLY A O 1
ATOM 1300 N N . SER A 1 165 ? -11.484 -0.479 -8.945 1 96.88 165 SER A N 1
ATOM 1301 C CA . SER A 1 165 ? -11.094 -1.484 -9.93 1 96.88 165 SER A CA 1
ATOM 1302 C C . SER A 1 165 ? -11.953 -1.393 -11.188 1 96.88 165 SER A C 1
ATOM 1304 O O . SER A 1 165 ? -13.039 -0.797 -11.164 1 96.88 165 SER A O 1
ATOM 1306 N N . GLU A 1 166 ? -11.453 -1.937 -12.227 1 97.75 166 GLU A N 1
ATOM 1307 C CA . GLU A 1 166 ? -12.141 -1.854 -13.516 1 97.75 166 GLU A CA 1
ATOM 1308 C C . GLU A 1 166 ? -12.711 -3.209 -13.922 1 97.75 166 GLU A C 1
ATOM 1310 O O . GLU A 1 166 ? -13.766 -3.279 -14.562 1 97.75 166 GLU A O 1
ATOM 1315 N N . TYR A 1 167 ? -11.984 -4.242 -13.578 1 98.56 167 TYR A N 1
ATOM 1316 C CA . TYR A 1 167 ? -12.336 -5.586 -14.023 1 98.56 167 TYR A CA 1
ATOM 1317 C C . TYR A 1 167 ? -12.289 -6.57 -12.867 1 98.56 167 TYR A C 1
ATOM 1319 O O . TYR A 1 167 ? -11.539 -6.375 -11.906 1 98.56 167 TYR A O 1
ATOM 1327 N N . LEU A 1 168 ? -13.133 -7.551 -12.922 1 98.19 168 LEU A N 1
ATOM 1328 C CA . LEU A 1 168 ? -13.258 -8.602 -11.922 1 98.19 168 LEU A CA 1
ATOM 1329 C C . LEU A 1 168 ? -13.102 -9.977 -12.547 1 98.19 168 LEU A C 1
ATOM 1331 O O . LEU A 1 168 ? -13.75 -10.281 -13.555 1 98.19 168 LEU A O 1
ATOM 1335 N N . VAL A 1 169 ? -12.227 -10.75 -12.016 1 97.81 169 VAL A N 1
ATOM 1336 C CA . VAL A 1 169 ? -12.078 -12.148 -12.406 1 97.81 169 VAL A CA 1
ATOM 1337 C C . VAL A 1 169 ? -13.023 -13.023 -11.57 1 97.81 169 VAL A C 1
ATOM 1339 O O . VAL A 1 169 ? -13.055 -12.906 -10.344 1 97.81 169 VAL A O 1
ATOM 1342 N N . GLN A 1 170 ? -13.734 -13.844 -12.242 1 96.88 170 GLN A N 1
ATOM 1343 C CA . GLN A 1 170 ? -14.594 -14.812 -11.562 1 96.88 170 GLN A CA 1
ATOM 1344 C C . GLN A 1 170 ? -14.297 -16.234 -12.031 1 96.88 170 GLN A C 1
ATOM 1346 O O . GLN A 1 170 ? -13.898 -16.453 -13.18 1 96.88 170 GLN A O 1
ATOM 1351 N N . ILE A 1 171 ? -14.453 -17.172 -11.164 1 95.12 171 ILE A N 1
ATOM 1352 C CA . ILE A 1 171 ? -14.32 -18.594 -11.461 1 95.12 171 ILE A CA 1
ATOM 1353 C C . ILE A 1 171 ? -15.641 -19.297 -11.188 1 95.12 171 ILE A C 1
ATOM 1355 O O . ILE A 1 171 ? -16.359 -18.953 -10.25 1 95.12 171 ILE A O 1
ATOM 1359 N N . TYR A 1 172 ? -15.93 -20.25 -12.039 1 93.38 172 TYR A N 1
ATOM 1360 C CA . TYR A 1 172 ? -17.125 -21.047 -11.859 1 93.38 172 TYR A CA 1
ATOM 1361 C C . TYR A 1 172 ? -16.859 -22.25 -10.961 1 93.38 172 TYR A C 1
ATOM 1363 O O . TYR A 1 172 ? -16.094 -23.141 -11.32 1 93.38 172 TYR A O 1
ATOM 1371 N N . LEU A 1 173 ? -17.406 -22.25 -9.781 1 87.06 173 LEU A N 1
ATOM 1372 C CA . LEU A 1 173 ? -17.219 -23.297 -8.781 1 87.06 173 LEU A CA 1
ATOM 1373 C C . LEU A 1 173 ? -18.547 -23.703 -8.156 1 87.06 173 LEU A C 1
ATOM 1375 O O . LEU A 1 173 ? -19.312 -22.828 -7.707 1 87.06 173 LEU A O 1
ATOM 1379 N N . LYS A 1 174 ? -18.859 -25.016 -8.148 1 85.56 174 LYS A N 1
ATOM 1380 C CA . LYS A 1 174 ? -20.062 -25.562 -7.52 1 85.56 174 LYS A CA 1
ATOM 1381 C C . LYS A 1 174 ? -21.312 -24.844 -8.031 1 85.56 174 LYS A C 1
ATOM 1383 O O . LYS A 1 174 ? -22.109 -24.344 -7.238 1 85.56 174 LYS A O 1
ATOM 1388 N N . GLU A 1 175 ? -21.344 -24.625 -9.25 1 89.69 175 GLU A N 1
ATOM 1389 C CA . GLU A 1 175 ? -22.516 -24.141 -9.969 1 89.69 175 GLU A CA 1
ATOM 1390 C C . GLU A 1 175 ? -22.766 -22.672 -9.68 1 89.69 175 GLU A C 1
ATOM 1392 O O . GLU A 1 175 ? -23.906 -22.203 -9.719 1 89.69 175 GLU A O 1
ATOM 1397 N N . ALA A 1 176 ? -21.734 -22.031 -9.328 1 93.38 176 ALA A N 1
ATOM 1398 C CA . ALA A 1 176 ? -21.859 -20.594 -9.086 1 93.38 176 ALA A CA 1
ATOM 1399 C C . ALA A 1 176 ? -20.594 -19.859 -9.477 1 93.38 176 ALA A C 1
ATOM 1401 O O . ALA A 1 176 ? -19.5 -20.422 -9.422 1 93.38 176 ALA A O 1
ATOM 1402 N N . TRP A 1 177 ? -20.781 -18.641 -9.883 1 94.94 177 TRP A N 1
ATOM 1403 C CA . TRP A 1 177 ? -19.625 -17.781 -10.117 1 94.94 177 TRP A CA 1
ATOM 1404 C C . TRP A 1 177 ? -19.109 -17.188 -8.812 1 94.94 177 TRP A C 1
ATOM 1406 O O . TRP A 1 177 ? -19.891 -16.609 -8.039 1 94.94 177 TRP A O 1
ATOM 1416 N N . LYS A 1 178 ? -17.844 -17.359 -8.578 1 94.5 178 LYS A N 1
ATOM 1417 C CA . LYS A 1 178 ? -17.188 -16.812 -7.383 1 94.5 178 LYS A CA 1
ATOM 1418 C C . LYS A 1 178 ? -16.188 -15.719 -7.746 1 94.5 178 LYS A C 1
ATOM 1420 O O . LYS A 1 178 ? -15.445 -15.852 -8.719 1 94.5 178 LYS A O 1
ATOM 1425 N N . ASN A 1 179 ? -16.25 -14.594 -6.973 1 96 179 ASN A N 1
ATOM 1426 C CA . ASN A 1 179 ? -15.289 -13.516 -7.172 1 96 179 ASN A CA 1
ATOM 1427 C C . ASN A 1 179 ? -13.883 -13.93 -6.734 1 96 179 ASN A C 1
ATOM 1429 O O . ASN A 1 179 ? -13.703 -14.492 -5.656 1 96 179 ASN A O 1
ATOM 1433 N N . VAL A 1 180 ? -12.93 -13.68 -7.566 1 96.5 180 VAL A N 1
ATOM 1434 C CA . VAL A 1 180 ? -11.547 -13.992 -7.215 1 96.5 180 VAL A CA 1
ATOM 1435 C C . VAL A 1 180 ? -10.812 -12.711 -6.82 1 96.5 180 VAL A C 1
ATOM 1437 O O . VAL A 1 180 ? -10.57 -12.461 -5.637 1 96.5 180 VAL A O 1
ATOM 1440 N N . TYR A 1 181 ? -10.539 -11.898 -7.793 1 97.56 181 TYR A N 1
ATOM 1441 C CA . TYR A 1 181 ? -9.938 -10.594 -7.527 1 97.56 181 TYR A CA 1
ATOM 1442 C C . TYR A 1 181 ? -10.352 -9.578 -8.586 1 97.56 181 TYR A C 1
ATOM 1444 O O . TYR A 1 181 ? -10.719 -9.953 -9.703 1 97.56 181 TYR A O 1
ATOM 1452 N N . ALA A 1 182 ? -10.297 -8.312 -8.211 1 98 182 ALA A N 1
ATOM 1453 C CA . ALA A 1 182 ? -10.547 -7.191 -9.102 1 98 182 ALA A CA 1
ATOM 1454 C C . ALA A 1 182 ? -9.273 -6.367 -9.32 1 98 182 ALA A C 1
ATOM 1456 O O . ALA A 1 182 ? -8.391 -6.344 -8.461 1 98 182 ALA A O 1
ATOM 1457 N N . PHE A 1 183 ? -9.164 -5.746 -10.531 1 98.12 183 PHE A N 1
ATOM 1458 C CA . PHE A 1 183 ? -7.938 -5.023 -10.844 1 98.12 183 PHE A CA 1
ATOM 1459 C C . PHE A 1 183 ? -8.219 -3.885 -11.82 1 98.12 183 PHE A C 1
ATOM 1461 O O . PHE A 1 183 ? -9.336 -3.75 -12.32 1 98.12 183 PHE A O 1
ATOM 1468 N N . HIS A 1 184 ? -7.277 -2.984 -11.875 1 94.69 184 HIS A N 1
ATOM 1469 C CA . HIS A 1 184 ? -7.281 -1.959 -12.906 1 94.69 184 HIS A CA 1
ATOM 1470 C C . HIS A 1 184 ? -6.199 -2.221 -13.953 1 94.69 184 HIS A C 1
ATOM 1472 O O . HIS A 1 184 ? -5.223 -2.918 -13.672 1 94.69 184 HIS A O 1
ATOM 1478 N N . SER A 1 185 ? -6.336 -1.669 -15.07 1 90.44 185 SER A N 1
ATOM 1479 C CA . SER A 1 185 ? -5.523 -2.047 -16.219 1 90.44 185 SER A CA 1
ATOM 1480 C C . SER A 1 185 ? -4.223 -1.251 -16.25 1 90.44 185 SER A C 1
ATOM 1482 O O . SER A 1 185 ? -3.344 -1.526 -17.078 1 90.44 185 SER A O 1
ATOM 1484 N N . HIS A 1 186 ? -4.031 -0.332 -15.367 1 90.75 186 HIS A N 1
ATOM 1485 C CA . HIS A 1 186 ? -2.779 0.415 -15.344 1 90.75 186 HIS A CA 1
ATOM 1486 C C . HIS A 1 186 ? -1.662 -0.411 -14.711 1 90.75 186 HIS A C 1
ATOM 1488 O O . HIS A 1 186 ? -1.889 -1.125 -13.734 1 90.75 186 HIS A O 1
ATOM 1494 N N . PRO A 1 187 ? -0.481 -0.277 -15.305 1 95.31 187 PRO A N 1
ATOM 1495 C CA . PRO A 1 187 ? 0.643 -1.03 -14.742 1 95.31 187 PRO A CA 1
ATOM 1496 C C . PRO A 1 187 ? 0.909 -0.688 -13.273 1 95.31 187 PRO A C 1
ATOM 1498 O O . PRO A 1 187 ? 0.817 0.479 -12.883 1 95.31 187 PRO A O 1
ATOM 1501 N N . ALA A 1 188 ? 1.13 -1.688 -12.531 1 96.94 188 ALA A N 1
ATOM 1502 C CA . ALA A 1 188 ? 1.503 -1.485 -11.141 1 96.94 188 ALA A CA 1
ATOM 1503 C C . ALA A 1 188 ? 2.9 -0.881 -11.023 1 96.94 188 ALA A C 1
ATOM 1505 O O . ALA A 1 188 ? 3.783 -1.191 -11.828 1 96.94 188 ALA A O 1
ATOM 1506 N N . VAL A 1 189 ? 3.059 -0.028 -10.078 1 96.31 189 VAL A N 1
ATOM 1507 C CA . VAL A 1 189 ? 4.371 0.524 -9.758 1 96.31 189 VAL A CA 1
ATOM 1508 C C . VAL A 1 189 ? 5.105 -0.411 -8.805 1 96.31 189 VAL A C 1
ATOM 1510 O O . VAL A 1 189 ? 4.547 -0.84 -7.793 1 96.31 189 VAL A O 1
ATOM 1513 N N . GLU A 1 190 ? 6.316 -0.71 -9.086 1 96.25 190 GLU A N 1
ATOM 1514 C CA . GLU A 1 190 ? 7.09 -1.685 -8.32 1 96.25 190 GLU A CA 1
ATOM 1515 C C . GLU A 1 190 ? 7.117 -1.326 -6.836 1 96.25 190 GLU A C 1
ATOM 1517 O O . GLU A 1 190 ? 6.996 -2.201 -5.977 1 96.25 190 GLU A O 1
ATOM 1522 N N . SER A 1 191 ? 7.301 -0.049 -6.543 1 96.88 191 SER A N 1
ATOM 1523 C CA . SER A 1 191 ? 7.375 0.367 -5.148 1 96.88 191 SER A CA 1
ATOM 1524 C C . SER A 1 191 ? 6.051 0.117 -4.43 1 96.88 191 SER A C 1
ATOM 1526 O O . SER A 1 191 ? 6.035 -0.178 -3.23 1 96.88 191 SER A O 1
ATOM 1528 N N . ASP A 1 192 ? 4.945 0.255 -5.156 1 98.06 192 ASP A N 1
ATOM 1529 C CA . ASP A 1 192 ? 3.654 -0.068 -4.562 1 98.06 192 ASP A CA 1
ATOM 1530 C C . ASP A 1 192 ? 3.561 -1.555 -4.227 1 98.06 192 ASP A C 1
ATOM 1532 O O . ASP A 1 192 ? 2.992 -1.93 -3.199 1 98.06 192 ASP A O 1
ATOM 1536 N N . LEU A 1 193 ? 4.07 -2.348 -5.133 1 98.44 193 LEU A N 1
ATOM 1537 C CA . LEU A 1 193 ? 4.062 -3.787 -4.898 1 98.44 193 LEU A CA 1
ATOM 1538 C C . LEU A 1 193 ? 4.891 -4.137 -3.666 1 98.44 193 LEU A C 1
ATOM 1540 O O . LEU A 1 193 ? 4.523 -5.027 -2.898 1 98.44 193 LEU A O 1
ATOM 1544 N N . GLU A 1 194 ? 5.98 -3.467 -3.498 1 98 194 GLU A N 1
ATOM 1545 C CA . GLU A 1 194 ? 6.824 -3.682 -2.328 1 98 194 GLU A CA 1
ATOM 1546 C C . GLU A 1 194 ? 6.074 -3.363 -1.038 1 98 194 GLU A C 1
ATOM 1548 O O . GLU A 1 194 ? 6.188 -4.09 -0.05 1 98 194 GLU A O 1
ATOM 1553 N N . VAL A 1 195 ? 5.344 -2.305 -1.062 1 98.56 195 VAL A N 1
ATOM 1554 C CA . VAL A 1 195 ? 4.539 -1.908 0.087 1 98.56 195 VAL A CA 1
ATOM 1555 C C . VAL A 1 195 ? 3.525 -3.004 0.41 1 98.56 195 VAL A C 1
ATOM 1557 O O . VAL A 1 195 ? 3.395 -3.416 1.565 1 98.56 195 VAL A O 1
ATOM 1560 N N . SER A 1 196 ? 2.85 -3.461 -0.59 1 98.69 196 SER A N 1
ATOM 1561 C CA . SER A 1 196 ? 1.825 -4.484 -0.414 1 98.69 196 SER A CA 1
ATOM 1562 C C . SER A 1 196 ? 2.438 -5.805 0.051 1 98.69 196 SER A C 1
ATOM 1564 O O . SER A 1 196 ? 1.871 -6.488 0.905 1 98.69 196 SER A O 1
ATOM 1566 N N . ASN A 1 197 ? 3.598 -6.141 -0.512 1 98.69 197 ASN A N 1
ATOM 1567 C CA . ASN A 1 197 ? 4.305 -7.348 -0.104 1 98.69 197 ASN A CA 1
ATOM 1568 C C . ASN A 1 197 ? 4.676 -7.309 1.376 1 98.69 197 ASN A C 1
ATOM 1570 O O . ASN A 1 197 ? 4.5 -8.297 2.09 1 98.69 197 ASN A O 1
ATOM 1574 N N . PHE A 1 198 ? 5.148 -6.164 1.867 1 98.69 198 PHE A N 1
ATOM 1575 C CA . PHE A 1 198 ? 5.5 -6.035 3.277 1 98.69 198 PHE A CA 1
ATOM 1576 C C . PHE A 1 198 ? 4.27 -6.207 4.16 1 98.69 198 PHE A C 1
ATOM 1578 O O . PHE A 1 198 ? 4.32 -6.891 5.184 1 98.69 198 PHE A O 1
ATOM 1585 N N . TYR A 1 199 ? 3.203 -5.633 3.76 1 98.69 199 TYR A N 1
ATOM 1586 C CA . TYR A 1 199 ? 1.966 -5.727 4.527 1 98.69 199 TYR A CA 1
ATOM 1587 C C . TYR A 1 199 ? 1.517 -7.176 4.668 1 98.69 199 TYR A C 1
ATOM 1589 O O . TYR A 1 199 ? 1.289 -7.656 5.777 1 98.69 199 TYR A O 1
ATOM 1597 N N . VAL A 1 200 ? 1.492 -7.918 3.562 1 98.12 200 VAL A N 1
ATOM 1598 C CA . VAL A 1 200 ? 0.938 -9.266 3.586 1 98.12 200 VAL A CA 1
ATOM 1599 C C . VAL A 1 200 ? 1.899 -10.211 4.305 1 98.12 200 VAL A C 1
ATOM 1601 O O . VAL A 1 200 ? 1.471 -11.156 4.961 1 98.12 200 VAL A O 1
ATOM 1604 N N . SER A 1 201 ? 3.176 -9.898 4.254 1 98.19 201 SER A N 1
ATOM 1605 C CA . SER A 1 201 ? 4.164 -10.828 4.797 1 98.19 201 SER A CA 1
ATOM 1606 C C . SER A 1 201 ? 4.438 -10.539 6.27 1 98.19 201 SER A C 1
ATOM 1608 O O . SER A 1 201 ? 4.969 -11.391 6.984 1 98.19 201 SER A O 1
ATOM 1610 N N . ALA A 1 202 ? 4.031 -9.305 6.738 1 97.62 202 ALA A N 1
ATOM 1611 C CA . ALA A 1 202 ? 4.582 -8.953 8.047 1 97.62 202 ALA A CA 1
ATOM 1612 C C . ALA A 1 202 ? 3.5 -8.406 8.969 1 97.62 202 ALA A C 1
ATOM 1614 O O . ALA A 1 202 ? 3.684 -8.359 10.188 1 97.62 202 ALA A O 1
ATOM 1615 N N . HIS A 1 203 ? 2.434 -7.875 8.43 1 97.69 203 HIS A N 1
ATOM 1616 C CA . HIS A 1 203 ? 1.414 -7.305 9.297 1 97.69 203 HIS A CA 1
ATOM 1617 C C . HIS A 1 203 ? 0.899 -8.336 10.297 1 97.69 203 HIS A C 1
ATOM 1619 O O . HIS A 1 203 ? 0.645 -9.484 9.93 1 97.69 203 HIS A O 1
ATOM 1625 N N . PRO A 1 204 ? 0.663 -7.934 11.523 1 95.62 204 PRO A N 1
ATOM 1626 C CA . PRO A 1 204 ? 0.284 -8.898 12.555 1 95.62 204 PRO A CA 1
ATOM 1627 C C . PRO A 1 204 ? -1.045 -9.594 12.25 1 95.62 204 PRO A C 1
ATOM 1629 O O . PRO A 1 204 ? -1.259 -10.734 12.664 1 95.62 204 PRO A O 1
ATOM 1632 N N . SER A 1 205 ? -1.89 -8.953 11.555 1 94.69 205 SER A N 1
ATOM 1633 C CA . SER A 1 205 ? -3.211 -9.516 11.297 1 94.69 205 SER A CA 1
ATOM 1634 C C . SER A 1 205 ? -3.268 -10.188 9.93 1 94.69 205 SER A C 1
ATOM 1636 O O . SER A 1 205 ? -4.324 -10.664 9.508 1 94.69 205 SER A O 1
ATOM 1638 N N . SER A 1 206 ? -2.209 -10.203 9.203 1 96.56 206 SER A N 1
ATOM 1639 C CA . SER A 1 206 ? -2.191 -10.805 7.871 1 96.56 206 SER A CA 1
ATOM 1640 C C . SER A 1 206 ? -2.469 -12.297 7.934 1 96.56 206 SER A C 1
ATOM 1642 O O . SER A 1 206 ? -1.87 -13.016 8.742 1 96.56 206 SER A O 1
ATOM 1644 N N . ILE A 1 207 ? -3.301 -12.789 7.059 1 94.75 207 ILE A N 1
ATOM 1645 C CA . ILE A 1 207 ? -3.604 -14.211 6.969 1 94.75 207 ILE A CA 1
ATOM 1646 C C . ILE A 1 207 ? -2.342 -14.984 6.59 1 94.75 207 ILE A C 1
ATOM 1648 O O . ILE A 1 207 ? -2.154 -16.125 7.02 1 94.75 207 ILE A O 1
ATOM 1652 N N . PHE A 1 208 ? -1.416 -14.398 5.887 1 97 208 PHE A N 1
ATOM 1653 C CA . PHE A 1 208 ? -0.204 -15.062 5.422 1 97 208 PHE A CA 1
ATOM 1654 C C . PHE A 1 208 ? 0.768 -15.281 6.578 1 97 208 PHE A C 1
ATOM 1656 O O . PHE A 1 208 ? 1.683 -16.109 6.477 1 97 208 PHE A O 1
ATOM 1663 N N . LYS A 1 209 ? 0.583 -14.508 7.586 1 95.5 209 LYS A N 1
ATOM 1664 C CA . LYS A 1 209 ? 1.432 -14.672 8.766 1 95.5 209 LYS A CA 1
ATOM 1665 C C . LYS A 1 209 ? 0.795 -15.625 9.773 1 95.5 209 LYS A C 1
ATOM 1667 O O . LYS A 1 209 ? 1.493 -16.234 10.586 1 95.5 209 LYS A O 1
ATOM 1672 N N . ASN A 1 210 ? -0.53 -15.805 9.711 1 95.31 210 ASN A N 1
ATOM 1673 C CA . ASN A 1 210 ? -1.227 -16.453 10.82 1 95.31 210 ASN A CA 1
ATOM 1674 C C . ASN A 1 210 ? -1.823 -17.797 10.406 1 95.31 210 ASN A C 1
ATOM 1676 O O . ASN A 1 210 ? -2.215 -18.594 11.258 1 95.31 210 ASN A O 1
ATOM 1680 N N . LYS A 1 211 ? -1.87 -18.047 9.125 1 96.12 211 LYS A N 1
ATOM 1681 C CA . LYS A 1 211 ? -2.393 -19.297 8.578 1 96.12 211 LYS A CA 1
ATOM 1682 C C . LYS A 1 211 ? -1.463 -19.844 7.504 1 96.12 211 LYS A C 1
ATOM 1684 O O . LYS A 1 211 ? -1.089 -19.141 6.57 1 96.12 211 LYS A O 1
ATOM 1689 N N . PHE A 1 212 ? -1.093 -21.109 7.652 1 96.31 212 PHE A N 1
ATOM 1690 C CA . PHE A 1 212 ? -0.307 -21.734 6.598 1 96.31 212 PHE A CA 1
ATOM 1691 C C . PHE A 1 212 ? -1.192 -22.109 5.418 1 96.31 212 PHE A C 1
ATOM 1693 O O . PHE A 1 212 ? -2.271 -22.688 5.598 1 96.31 212 PHE A O 1
ATOM 1700 N N . MET A 1 213 ? -0.721 -21.828 4.258 1 97.25 213 MET A N 1
ATOM 1701 C CA . MET A 1 213 ? -1.414 -22.172 3.02 1 97.25 213 MET A CA 1
ATOM 1702 C C . MET A 1 213 ? -0.431 -22.672 1.966 1 97.25 213 MET A C 1
ATOM 1704 O O . MET A 1 213 ? 0.655 -22.109 1.81 1 97.25 213 MET A O 1
ATOM 1708 N N . ALA A 1 214 ? -0.818 -23.656 1.284 1 97.31 214 ALA A N 1
ATOM 1709 C CA . ALA A 1 214 ? -0.074 -24.172 0.134 1 97.31 214 ALA A CA 1
ATOM 1710 C C . ALA A 1 214 ? -1.02 -24.672 -0.949 1 97.31 214 ALA A C 1
ATOM 1712 O O . ALA A 1 214 ? -2.135 -25.109 -0.653 1 97.31 214 ALA A O 1
ATOM 1713 N N . ALA A 1 215 ? -0.608 -24.562 -2.145 1 97.62 215 ALA A N 1
ATOM 1714 C CA . ALA A 1 215 ? -1.387 -25.062 -3.275 1 97.62 215 ALA A CA 1
ATOM 1715 C C . ALA A 1 215 ? -0.475 -25.531 -4.402 1 97.62 215 ALA A C 1
ATOM 1717 O O . ALA A 1 215 ? 0.565 -24.922 -4.664 1 97.62 215 ALA A O 1
ATOM 1718 N N . VAL A 1 216 ? -0.83 -26.594 -4.988 1 96.19 216 VAL A N 1
ATOM 1719 C CA . VAL A 1 216 ? -0.197 -27.078 -6.207 1 96.19 216 VAL A CA 1
ATOM 1720 C C . VAL A 1 216 ? -1.264 -27.562 -7.191 1 96.19 216 VAL A C 1
ATOM 1722 O O . VAL A 1 216 ? -2.283 -28.125 -6.781 1 96.19 216 VAL A O 1
ATOM 1725 N N . HIS A 1 217 ? -0.984 -27.25 -8.43 1 93.62 217 HIS A N 1
ATOM 1726 C CA . HIS A 1 217 ? -1.927 -27.609 -9.477 1 93.62 217 HIS A CA 1
ATOM 1727 C C . HIS A 1 217 ? -1.318 -28.641 -10.43 1 93.62 217 HIS A C 1
ATOM 1729 O O . HIS A 1 217 ? -0.448 -28.297 -11.234 1 93.62 217 HIS A O 1
ATOM 1735 N N . GLY A 1 218 ? -1.786 -29.891 -10.344 1 90.31 218 GLY A N 1
ATOM 1736 C CA . GLY A 1 218 ? -1.332 -30.922 -11.258 1 90.31 218 GLY A CA 1
ATOM 1737 C C . GLY A 1 218 ? -2.037 -30.875 -12.602 1 90.31 218 GLY A C 1
ATOM 1738 O O . GLY A 1 218 ? -2.758 -29.922 -12.898 1 90.31 218 GLY A O 1
ATOM 1739 N N . PRO A 1 219 ? -1.771 -31.859 -13.43 1 89.94 219 PRO A N 1
ATOM 1740 C CA . PRO A 1 219 ? -2.377 -31.891 -14.766 1 89.94 219 PRO A CA 1
ATOM 1741 C C . PRO A 1 219 ? -3.896 -32.031 -14.719 1 89.94 219 PRO A C 1
ATOM 1743 O O . PRO A 1 219 ? -4.594 -31.5 -15.586 1 89.94 219 PRO A O 1
ATOM 1746 N N . ASP A 1 220 ? -4.367 -32.719 -13.633 1 92.56 220 ASP A N 1
ATOM 1747 C CA . ASP A 1 220 ? -5.809 -32.969 -13.602 1 92.56 220 ASP A CA 1
ATOM 1748 C C . ASP A 1 220 ? -6.363 -32.812 -12.188 1 92.56 220 ASP A C 1
ATOM 1750 O O . ASP A 1 220 ? -7.402 -33.375 -11.852 1 92.56 220 ASP A O 1
ATOM 1754 N N . TYR A 1 221 ? -5.605 -32.094 -11.375 1 94.06 221 TYR A N 1
ATOM 1755 C CA . TYR A 1 221 ? -6.082 -31.891 -10.016 1 94.06 221 TYR A CA 1
ATOM 1756 C C . TYR A 1 221 ? -5.512 -30.594 -9.43 1 94.06 221 TYR A C 1
ATOM 1758 O O . TYR A 1 221 ? -4.57 -30.031 -9.984 1 94.06 221 TYR A O 1
ATOM 1766 N N . SER A 1 222 ? -6.125 -30.109 -8.406 1 94.88 222 SER A N 1
ATOM 1767 C CA . SER A 1 222 ? -5.621 -29.062 -7.535 1 94.88 222 SER A CA 1
ATOM 1768 C C . SER A 1 222 ? -5.574 -29.531 -6.082 1 94.88 222 SER A C 1
ATOM 1770 O O . SER A 1 222 ? -6.516 -30.156 -5.594 1 94.88 222 SER A O 1
ATOM 1772 N N . ALA A 1 223 ? -4.453 -29.359 -5.488 1 96.81 223 ALA A N 1
ATOM 1773 C CA . ALA A 1 223 ? -4.277 -29.719 -4.082 1 96.81 223 ALA A CA 1
ATOM 1774 C C . ALA A 1 223 ? -3.986 -28.469 -3.24 1 96.81 223 ALA A C 1
ATOM 1776 O O . ALA A 1 223 ? -3.209 -27.609 -3.648 1 96.81 223 ALA A O 1
ATOM 1777 N N . THR A 1 224 ? -4.656 -28.391 -2.125 1 97.44 224 THR A N 1
ATOM 1778 C CA . THR A 1 224 ? -4.434 -27.281 -1.193 1 97.44 224 THR A CA 1
ATOM 1779 C C . THR A 1 224 ? -4.258 -27.812 0.229 1 97.44 224 THR A C 1
ATOM 1781 O O . THR A 1 224 ? -4.762 -28.875 0.568 1 97.44 224 THR A O 1
ATOM 1784 N N . MET A 1 225 ? -3.5 -27.141 0.912 1 97.44 225 MET A N 1
ATOM 1785 C CA . MET A 1 225 ? -3.34 -27.406 2.338 1 97.44 225 MET A CA 1
ATOM 1786 C C . MET A 1 225 ? -3.426 -26.109 3.143 1 97.44 225 MET A C 1
ATOM 1788 O O . MET A 1 225 ? -2.771 -25.125 2.811 1 97.44 225 MET A O 1
ATOM 1792 N N . ALA A 1 226 ? -4.293 -26.016 4.07 1 96.75 226 ALA A N 1
ATOM 1793 C CA . ALA A 1 226 ? -4.43 -24.953 5.059 1 96.75 226 ALA A CA 1
ATOM 1794 C C . ALA A 1 226 ? -4.164 -25.469 6.469 1 96.75 226 ALA A C 1
ATOM 1796 O O . ALA A 1 226 ? -4.969 -26.219 7.023 1 96.75 226 ALA A O 1
ATOM 1797 N N . ASN A 1 227 ? -3.104 -24.953 6.992 1 96.38 227 ASN A N 1
ATOM 1798 C CA . ASN A 1 227 ? -2.604 -25.594 8.203 1 96.38 227 ASN A CA 1
ATOM 1799 C C . ASN A 1 227 ? -2.482 -27.109 8.039 1 96.38 227 ASN A C 1
ATOM 1801 O O . ASN A 1 227 ? -1.762 -27.578 7.16 1 96.38 227 ASN A O 1
ATOM 1805 N N . CYS A 1 228 ? -3.26 -27.906 8.773 1 96.25 228 CYS A N 1
ATOM 1806 C CA . CYS A 1 228 ? -3.141 -29.359 8.688 1 96.25 228 CYS A CA 1
ATOM 1807 C C . CYS A 1 228 ? -4.355 -29.969 7.996 1 96.25 228 CYS A C 1
ATOM 1809 O O . CYS A 1 228 ? -4.59 -31.172 8.094 1 96.25 228 CYS A O 1
ATOM 1811 N N . GLN A 1 229 ? -5.047 -29.141 7.281 1 97.31 229 GLN A N 1
ATOM 1812 C CA . GLN A 1 229 ? -6.172 -29.609 6.484 1 97.31 229 GLN A CA 1
ATOM 1813 C C . GLN A 1 229 ? -5.832 -29.625 4.996 1 97.31 229 GLN A C 1
ATOM 1815 O O . GLN A 1 229 ? -5.469 -28.578 4.438 1 97.31 229 GLN A O 1
ATOM 1820 N N . MET A 1 230 ? -5.961 -30.734 4.379 1 97.56 230 MET A N 1
ATOM 1821 C CA . MET A 1 230 ? -5.609 -30.875 2.967 1 97.56 230 MET A CA 1
ATOM 1822 C C . MET A 1 230 ? -6.836 -31.234 2.133 1 97.56 230 MET A C 1
ATOM 1824 O O . MET A 1 230 ? -7.695 -31.984 2.578 1 97.56 230 MET A O 1
ATOM 1828 N N . LYS A 1 231 ? -6.898 -30.688 0.995 1 97.19 231 LYS A N 1
ATOM 1829 C CA . LYS A 1 231 ? -7.953 -30.953 0.024 1 97.19 231 LYS A CA 1
ATOM 1830 C C . LYS A 1 231 ? -7.371 -31.172 -1.37 1 97.19 231 LYS A C 1
ATOM 1832 O O . LYS A 1 231 ? -6.461 -30.453 -1.791 1 97.19 231 LYS A O 1
ATOM 1837 N N . ILE A 1 232 ? -7.879 -32.188 -2.062 1 96.56 232 ILE A N 1
ATOM 1838 C CA . ILE A 1 232 ? -7.527 -32.438 -3.457 1 96.56 232 ILE A CA 1
ATOM 1839 C C . ILE A 1 232 ? -8.797 -32.5 -4.305 1 96.56 232 ILE A C 1
ATOM 1841 O O . ILE A 1 232 ? -9.719 -33.25 -3.992 1 96.56 232 ILE A O 1
ATOM 1845 N N . ASN A 1 233 ? -8.859 -31.641 -5.227 1 94.06 233 ASN A N 1
ATOM 1846 C CA . ASN A 1 233 ? -9.938 -31.641 -6.207 1 94.06 233 ASN A CA 1
ATOM 1847 C C . ASN A 1 233 ? -9.461 -32.156 -7.562 1 94.06 233 ASN A C 1
ATOM 1849 O O . ASN A 1 233 ? -8.484 -31.656 -8.117 1 94.06 233 ASN A O 1
ATOM 1853 N N . TYR A 1 234 ? -10.195 -33.125 -8.055 1 93.06 234 TYR A N 1
ATOM 1854 C CA . TYR A 1 234 ? -9.852 -33.688 -9.359 1 93.06 234 TYR A CA 1
ATOM 1855 C C . TYR A 1 234 ? -10.789 -33.156 -10.445 1 93.06 234 TYR A C 1
ATOM 1857 O O . TYR A 1 234 ? -11.93 -32.781 -10.164 1 93.06 234 TYR A O 1
ATOM 1865 N N . LEU A 1 235 ? -10.312 -33.062 -11.656 1 88.06 235 LEU A N 1
ATOM 1866 C CA . LEU A 1 235 ? -11.07 -32.562 -12.797 1 88.06 235 LEU A CA 1
ATOM 1867 C C . LEU A 1 235 ? -12.336 -33.375 -13.016 1 88.06 235 LEU A C 1
ATOM 1869 O O . LEU A 1 235 ? -13.344 -32.875 -13.5 1 88.06 235 LEU A O 1
ATOM 1873 N N . ASP A 1 236 ? -12.32 -34.688 -12.633 1 88.62 236 ASP A N 1
ATOM 1874 C CA . ASP A 1 236 ? -13.453 -35.562 -12.867 1 88.62 236 ASP A CA 1
ATOM 1875 C C . ASP A 1 236 ? -14.508 -35.406 -11.773 1 88.62 236 ASP A C 1
ATOM 1877 O O . ASP A 1 236 ? -15.508 -36.125 -11.766 1 88.62 236 ASP A O 1
ATOM 1881 N N . GLY A 1 237 ? -14.211 -34.5 -10.828 1 86.81 237 GLY A N 1
ATOM 1882 C CA . GLY A 1 237 ? -15.203 -34.219 -9.812 1 86.81 237 GLY A CA 1
ATOM 1883 C C . GLY A 1 237 ? -14.891 -34.844 -8.477 1 86.81 237 GLY A C 1
ATOM 1884 O O . GLY A 1 237 ? -15.5 -34.5 -7.461 1 86.81 237 GLY A O 1
ATOM 1885 N N . ARG A 1 238 ? -13.984 -35.781 -8.438 1 92.31 238 ARG A N 1
ATOM 1886 C CA . ARG A 1 238 ? -13.578 -36.406 -7.176 1 92.31 238 ARG A CA 1
ATOM 1887 C C . ARG A 1 238 ? -12.93 -35.344 -6.258 1 92.31 238 ARG A C 1
ATOM 1889 O O . ARG A 1 238 ? -12.227 -34.469 -6.723 1 92.31 238 ARG A O 1
ATOM 1896 N N . GLU A 1 239 ? -13.188 -35.469 -4.965 1 94.38 239 GLU A N 1
ATOM 1897 C CA . GLU A 1 239 ? -12.617 -34.656 -3.916 1 94.38 239 GLU A CA 1
ATOM 1898 C C . GLU A 1 239 ? -12.078 -35.5 -2.768 1 94.38 239 GLU A C 1
ATOM 1900 O O . GLU A 1 239 ? -12.688 -36.5 -2.383 1 94.38 239 GLU A O 1
ATOM 1905 N N . GLU A 1 240 ? -10.938 -35.156 -2.322 1 96.25 240 GLU A N 1
ATOM 1906 C CA . GLU A 1 240 ? -10.336 -35.75 -1.137 1 96.25 240 GLU A CA 1
ATOM 1907 C C . GLU A 1 240 ? -10.094 -34.719 -0.047 1 96.25 240 GLU A C 1
ATOM 1909 O O . GLU A 1 240 ? -9.57 -33.625 -0.318 1 96.25 240 GLU A O 1
ATOM 1914 N N . ASN A 1 241 ? -10.57 -35 1.117 1 96.94 241 ASN A N 1
ATOM 1915 C CA . ASN A 1 241 ? -10.312 -34.188 2.295 1 96.94 241 ASN A CA 1
ATOM 1916 C C . ASN A 1 241 ? -9.617 -34.969 3.391 1 96.94 241 ASN A C 1
ATOM 1918 O O . ASN A 1 241 ? -9.969 -36.125 3.65 1 96.94 241 ASN A O 1
ATOM 1922 N N . SER A 1 242 ? -8.633 -34.438 3.932 1 96.88 242 SER A N 1
ATOM 1923 C CA . SER A 1 242 ? -7.891 -35.125 4.977 1 96.88 242 SER A CA 1
ATOM 1924 C C . SER A 1 242 ? -7.449 -34.156 6.074 1 96.88 242 SER A C 1
ATOM 1926 O O . SER A 1 242 ? -7.059 -33.031 5.789 1 96.88 242 SER A O 1
ATOM 1928 N N . SER A 1 243 ? -7.566 -34.562 7.324 1 97.31 243 SER A N 1
ATOM 1929 C CA . SER A 1 243 ? -6.938 -33.906 8.469 1 97.31 243 SER A CA 1
ATOM 1930 C C . SER A 1 243 ? -5.602 -34.562 8.812 1 97.31 243 SER A C 1
ATOM 1932 O O . SER A 1 243 ? -5.547 -35.781 9.102 1 97.31 243 SER A O 1
ATOM 1934 N N . LEU A 1 244 ? -4.598 -33.75 8.805 1 97.19 244 LEU A N 1
ATOM 1935 C CA . LEU A 1 244 ? -3.25 -34.281 8.969 1 97.19 244 LEU A CA 1
ATOM 1936 C C . LEU A 1 244 ? -2.693 -33.938 10.344 1 97.19 244 LEU A C 1
ATOM 1938 O O . LEU A 1 244 ? -3.033 -32.906 10.922 1 97.19 244 LEU A O 1
ATOM 1942 N N . THR A 1 245 ? -1.885 -34.875 10.891 1 96.56 245 THR A N 1
ATOM 1943 C CA . THR A 1 245 ? -1.027 -34.5 12 1 96.56 245 THR A CA 1
ATOM 1944 C C . THR A 1 245 ? 0.084 -33.562 11.531 1 96.56 245 THR A C 1
ATOM 1946 O O . THR A 1 245 ? 0.37 -33.5 10.336 1 96.56 245 THR A O 1
ATOM 1949 N N . PRO A 1 246 ? 0.664 -32.875 12.453 1 95.19 246 PRO A N 1
ATOM 1950 C CA . PRO A 1 246 ? 1.789 -32.031 12.07 1 95.19 246 PRO A CA 1
ATOM 1951 C C . PRO A 1 246 ? 2.867 -32.781 11.297 1 95.19 246 PRO A C 1
ATOM 1953 O O . PRO A 1 246 ? 3.396 -32.25 10.305 1 95.19 246 PRO A O 1
ATOM 1956 N N . GLU A 1 247 ? 3.145 -33.938 11.688 1 93.69 247 GLU A N 1
ATOM 1957 C CA . GLU A 1 247 ? 4.156 -34.75 11.023 1 93.69 247 GLU A CA 1
ATOM 1958 C C . GLU A 1 247 ? 3.725 -35.125 9.609 1 93.69 247 GLU A C 1
ATOM 1960 O O . GLU A 1 247 ? 4.535 -35.094 8.68 1 93.69 247 GLU A O 1
ATOM 1965 N N . GLN A 1 248 ? 2.512 -35.438 9.477 1 95.38 248 GLN A N 1
ATOM 1966 C CA . GLN A 1 248 ? 1.968 -35.781 8.164 1 95.38 248 GLN A CA 1
ATOM 1967 C C . GLN A 1 248 ? 1.984 -34.562 7.234 1 95.38 248 GLN A C 1
ATOM 1969 O O . GLN A 1 248 ? 2.25 -34.719 6.039 1 95.38 248 GLN A O 1
ATOM 1974 N N . ALA A 1 249 ? 1.633 -33.438 7.785 1 95.12 249 ALA A N 1
ATOM 1975 C CA . ALA A 1 249 ? 1.648 -32.219 7 1 95.12 249 ALA A CA 1
ATOM 1976 C C . ALA A 1 249 ? 3.039 -31.953 6.434 1 95.12 249 ALA A C 1
ATOM 1978 O O . ALA A 1 249 ? 3.184 -31.641 5.246 1 95.12 249 ALA A O 1
ATOM 1979 N N . VAL A 1 250 ? 4.055 -32.094 7.238 1 93.56 250 VAL A N 1
ATOM 1980 C CA . VAL A 1 250 ? 5.434 -31.875 6.812 1 93.56 250 VAL A CA 1
ATOM 1981 C C . VAL A 1 250 ? 5.789 -32.875 5.703 1 93.56 250 VAL A C 1
ATOM 1983 O O . VAL A 1 250 ? 6.438 -32.5 4.723 1 93.56 250 VAL A O 1
ATOM 1986 N N . GLU A 1 251 ? 5.402 -34.062 5.883 1 94.19 251 GLU A N 1
ATOM 1987 C CA . GLU A 1 251 ? 5.66 -35.094 4.871 1 94.19 251 GLU A CA 1
ATOM 1988 C C . GLU A 1 251 ? 5.004 -34.719 3.543 1 94.19 251 GLU A C 1
ATOM 1990 O O . GLU A 1 251 ? 5.605 -34.906 2.48 1 94.19 251 GLU A O 1
ATOM 1995 N N . LYS A 1 252 ? 3.787 -34.25 3.572 1 95.19 252 LYS A N 1
ATOM 1996 C CA . LYS A 1 252 ? 3.057 -33.875 2.361 1 95.19 252 LYS A CA 1
ATOM 1997 C C . LYS A 1 252 ? 3.699 -32.688 1.673 1 95.19 252 LYS A C 1
ATOM 1999 O O . LYS A 1 252 ? 3.648 -32.562 0.447 1 95.19 252 LYS A O 1
ATOM 2004 N N . LEU A 1 253 ? 4.273 -31.734 2.459 1 94.69 253 LEU A N 1
ATOM 2005 C CA . LEU A 1 253 ? 4.988 -30.609 1.862 1 94.69 253 LEU A CA 1
ATOM 2006 C C . LEU A 1 253 ? 6.098 -31.094 0.937 1 94.69 253 LEU A C 1
ATOM 2008 O O . LEU A 1 253 ? 6.32 -30.516 -0.131 1 94.69 253 LEU A O 1
ATOM 2012 N N . HIS A 1 254 ? 6.688 -32.156 1.331 1 93.12 254 HIS A N 1
ATOM 2013 C CA . HIS A 1 254 ? 7.781 -32.719 0.54 1 93.12 254 HIS A CA 1
ATOM 2014 C C . HIS A 1 254 ? 7.246 -33.562 -0.623 1 93.12 254 HIS A C 1
ATOM 2016 O O . HIS A 1 254 ? 7.645 -33.344 -1.771 1 93.12 254 HIS A O 1
ATOM 2022 N N . THR A 1 255 ? 6.328 -34.438 -0.377 1 94.44 255 THR A N 1
ATOM 2023 C CA . THR A 1 255 ? 5.961 -35.469 -1.342 1 94.44 255 THR A CA 1
ATOM 2024 C C . THR A 1 255 ? 4.945 -34.938 -2.346 1 94.44 255 THR A C 1
ATOM 2026 O O . THR A 1 255 ? 4.969 -35.281 -3.521 1 94.44 255 THR A O 1
ATOM 2029 N N . LEU A 1 256 ? 4.062 -34.094 -1.872 1 94.88 256 LEU A N 1
ATOM 2030 C CA . LEU A 1 256 ? 2.984 -33.625 -2.73 1 94.88 256 LEU A CA 1
ATOM 2031 C C . LEU A 1 256 ? 3.285 -32.219 -3.256 1 94.88 256 LEU A C 1
ATOM 2033 O O . LEU A 1 256 ? 3.158 -31.969 -4.453 1 94.88 256 LEU A O 1
ATOM 2037 N N . PHE A 1 257 ? 3.744 -31.359 -2.438 1 95.75 257 PHE A N 1
ATOM 2038 C CA . PHE A 1 257 ? 3.918 -29.969 -2.824 1 95.75 257 PHE A CA 1
ATOM 2039 C C . PHE A 1 257 ? 5.34 -29.719 -3.314 1 95.75 257 PHE A C 1
ATOM 2041 O O . PHE A 1 257 ? 5.621 -28.672 -3.908 1 95.75 257 PHE A O 1
ATOM 2048 N N . GLY A 1 258 ? 6.285 -30.656 -3.057 1 93.19 258 GLY A N 1
ATOM 2049 C CA . GLY A 1 258 ? 7.645 -30.562 -3.566 1 93.19 258 GLY A CA 1
ATOM 2050 C C . GLY A 1 258 ? 8.477 -29.531 -2.836 1 93.19 258 GLY A C 1
ATOM 2051 O O . GLY A 1 258 ? 9.375 -28.922 -3.422 1 93.19 258 GLY A O 1
ATOM 2052 N N . ILE A 1 259 ? 8.117 -29.203 -1.609 1 92.69 259 ILE A N 1
ATOM 2053 C CA . ILE A 1 259 ? 8.82 -28.203 -0.818 1 92.69 259 ILE A CA 1
ATOM 2054 C C . ILE A 1 259 ? 9.836 -28.891 0.092 1 92.69 259 ILE A C 1
ATOM 2056 O O . ILE A 1 259 ? 9.492 -29.797 0.842 1 92.69 259 ILE A O 1
ATOM 2060 N N . ASP A 1 260 ? 11.047 -28.406 -0.091 1 81.06 260 ASP A N 1
ATOM 2061 C CA . ASP A 1 260 ? 12.109 -28.906 0.771 1 81.06 260 ASP A CA 1
ATOM 2062 C C . ASP A 1 260 ? 12.641 -27.812 1.696 1 81.06 260 ASP A C 1
ATOM 2064 O O . ASP A 1 260 ? 13.039 -26.75 1.235 1 81.06 260 ASP A O 1
ATOM 2068 N N . LEU A 1 261 ? 12.422 -27.906 2.996 1 79.75 261 LEU A N 1
ATOM 2069 C CA . LEU A 1 261 ? 13.086 -26.984 3.912 1 79.75 261 LEU A CA 1
ATOM 2070 C C . LEU A 1 261 ? 14.227 -27.688 4.648 1 79.75 261 LEU A C 1
ATOM 2072 O O . LEU A 1 261 ? 14.188 -28.906 4.855 1 79.75 261 LEU A O 1
ATOM 2076 N N . PRO A 1 262 ? 15.203 -26.781 4.867 1 73.88 262 PRO A N 1
ATOM 2077 C CA . PRO A 1 262 ? 16.328 -27.344 5.613 1 73.88 262 PRO A CA 1
ATOM 2078 C C . PRO A 1 262 ? 15.898 -27.969 6.941 1 73.88 262 PRO A C 1
ATOM 2080 O O . PRO A 1 262 ? 14.906 -27.547 7.535 1 73.88 262 PRO A O 1
ATOM 2083 N N . GLU A 1 263 ? 16.641 -28.953 7.242 1 72.56 263 GLU A N 1
ATOM 2084 C CA . GLU A 1 263 ? 16.375 -29.703 8.469 1 72.56 263 GLU A CA 1
ATOM 2085 C C . GLU A 1 263 ? 16.406 -28.781 9.688 1 72.56 263 GLU A C 1
ATOM 2087 O O . GLU A 1 263 ? 15.797 -29.094 10.719 1 72.56 263 GLU A O 1
ATOM 2092 N N . SER A 1 264 ? 16.984 -27.688 9.57 1 76.75 264 SER A N 1
ATOM 2093 C CA . SER A 1 264 ? 17.125 -26.766 10.688 1 76.75 264 SER A CA 1
ATOM 2094 C C . SER A 1 264 ? 15.797 -26.078 11.016 1 76.75 264 SER A C 1
ATOM 2096 O O . SER A 1 264 ? 15.641 -25.516 12.102 1 76.75 264 SER A O 1
ATOM 2098 N N . VAL A 1 265 ? 14.898 -26.188 10.211 1 82 265 VAL A N 1
ATOM 2099 C CA . VAL A 1 265 ? 13.609 -25.562 10.453 1 82 265 VAL A CA 1
ATOM 2100 C C . VAL A 1 265 ? 12.648 -26.578 11.062 1 82 265 VAL A C 1
ATOM 2102 O O . VAL A 1 265 ? 12.414 -27.641 10.492 1 82 265 VAL A O 1
ATOM 2105 N N . ASP A 1 266 ? 12.188 -26.328 12.273 1 85.81 266 ASP A N 1
ATOM 2106 C CA . ASP A 1 266 ? 11.242 -27.203 12.953 1 85.81 266 ASP A CA 1
ATOM 2107 C C . ASP A 1 266 ? 9.82 -26.984 12.453 1 85.81 266 ASP A C 1
ATOM 2109 O O . ASP A 1 266 ? 8.977 -26.438 13.18 1 85.81 266 ASP A O 1
ATOM 2113 N N . LEU A 1 267 ? 9.484 -27.5 11.398 1 88.38 267 LEU A N 1
ATOM 2114 C CA . LEU A 1 267 ? 8.164 -27.328 10.797 1 88.38 267 LEU A CA 1
ATOM 2115 C C . LEU A 1 267 ? 7.105 -28.078 11.602 1 88.38 267 LEU A C 1
ATOM 2117 O O . LEU A 1 267 ? 5.953 -27.641 11.68 1 88.38 267 LEU A O 1
ATOM 2121 N N . GLY A 1 268 ? 7.535 -29.172 12.125 1 87.94 268 GLY A N 1
ATOM 2122 C CA . GLY A 1 268 ? 6.598 -29.891 12.977 1 87.94 268 GLY A CA 1
ATOM 2123 C C . GLY A 1 268 ? 6.062 -29.062 14.117 1 87.94 268 GLY A C 1
ATOM 2124 O O . GLY A 1 268 ? 4.852 -29.016 14.344 1 87.94 268 GLY A O 1
ATOM 2125 N N . GLY A 1 269 ? 6.996 -28.406 14.828 1 88.81 269 GLY A N 1
ATOM 2126 C CA . GLY A 1 269 ? 6.609 -27.5 15.906 1 88.81 269 GLY A CA 1
ATOM 2127 C C . GLY A 1 269 ? 5.734 -26.359 15.438 1 88.81 269 GLY A C 1
ATOM 2128 O O . GLY A 1 269 ? 4.797 -25.953 16.125 1 88.81 269 GLY A O 1
ATOM 2129 N N . VAL A 1 270 ? 6.008 -25.875 14.273 1 89.69 270 VAL A N 1
ATOM 2130 C CA . VAL A 1 270 ? 5.23 -24.781 13.703 1 89.69 270 VAL A CA 1
ATOM 2131 C C . VAL A 1 270 ? 3.795 -25.234 13.453 1 89.69 270 VAL A C 1
ATOM 2133 O O . VAL A 1 270 ? 2.846 -24.562 13.867 1 89.69 270 VAL A O 1
ATOM 2136 N N . PHE A 1 271 ? 3.625 -26.359 12.859 1 91.31 271 PHE A N 1
ATOM 2137 C CA . PHE A 1 271 ? 2.301 -26.875 12.539 1 91.31 271 PHE A CA 1
ATOM 2138 C C . PHE A 1 271 ? 1.532 -27.219 13.805 1 91.31 271 PHE A C 1
ATOM 2140 O O . PHE A 1 271 ? 0.308 -27.078 13.852 1 91.31 271 PHE A O 1
ATOM 2147 N N . ALA A 1 272 ? 2.275 -27.594 14.82 1 90 272 ALA A N 1
ATOM 2148 C CA . ALA A 1 272 ? 1.629 -27.938 16.078 1 90 272 ALA A CA 1
ATOM 2149 C C . ALA A 1 272 ? 1.02 -26.688 16.734 1 90 272 ALA A C 1
ATOM 2151 O O . ALA A 1 272 ? 0.051 -26.797 17.5 1 90 272 ALA A O 1
ATOM 2152 N N . ARG A 1 273 ? 1.529 -25.547 16.438 1 88 273 ARG A N 1
ATOM 2153 C CA . ARG A 1 273 ? 1.077 -24.297 17.031 1 88 273 ARG A CA 1
ATOM 2154 C C . ARG A 1 273 ? -0.034 -23.656 16.203 1 88 273 ARG A C 1
ATOM 2156 O O . ARG A 1 273 ? -0.747 -22.766 16.688 1 88 273 ARG A O 1
ATOM 2163 N N . LEU A 1 274 ? -0.031 -24 14.992 1 85.12 274 LEU A N 1
ATOM 2164 C CA . LEU A 1 274 ? -1.045 -23.453 14.102 1 85.12 274 LEU A CA 1
ATOM 2165 C C . LEU A 1 274 ? -2.367 -24.188 14.258 1 85.12 274 LEU A C 1
ATOM 2167 O O . LEU A 1 274 ? -3.438 -23.594 14.172 1 85.12 274 LEU A O 1
ATOM 2171 N N . MET B 1 1 ? -16.688 11.781 16.672 1 92.88 1 MET B N 1
ATOM 2172 C CA . MET B 1 1 ? -15.578 12.555 17.219 1 92.88 1 MET B CA 1
ATOM 2173 C C . MET B 1 1 ? -16.078 13.633 18.172 1 92.88 1 MET B C 1
ATOM 2175 O O . MET B 1 1 ? -17.234 14.055 18.094 1 92.88 1 MET B O 1
ATOM 2179 N N . ASN B 1 2 ? -15.312 13.938 19.172 1 94.31 2 ASN B N 1
ATOM 2180 C CA . ASN B 1 2 ? -15.578 15.094 20 1 94.31 2 ASN B CA 1
ATOM 2181 C C . ASN B 1 2 ? -15.109 16.391 19.344 1 94.31 2 ASN B C 1
ATOM 2183 O O . ASN B 1 2 ? -14.008 16.859 19.609 1 94.31 2 ASN B O 1
ATOM 2187 N N . LEU B 1 3 ? -16.031 16.938 18.531 1 96.44 3 LEU B N 1
ATOM 2188 C CA . LEU B 1 3 ? -15.688 18.094 17.719 1 96.44 3 LEU B CA 1
ATOM 2189 C C . LEU B 1 3 ? -15.297 19.281 18.609 1 96.44 3 LEU B C 1
ATOM 2191 O O . LEU B 1 3 ? -14.359 20.016 18.281 1 96.44 3 LEU B O 1
ATOM 2195 N N . ALA B 1 4 ? -15.984 19.469 19.688 1 95.38 4 ALA B N 1
ATOM 2196 C CA . ALA B 1 4 ? -15.695 20.562 20.594 1 95.38 4 ALA B CA 1
ATOM 2197 C C . ALA B 1 4 ? -14.273 20.469 21.141 1 95.38 4 ALA B C 1
ATOM 2199 O O . ALA B 1 4 ? -13.562 21.469 21.219 1 95.38 4 ALA B O 1
ATOM 2200 N N . ALA B 1 5 ? -13.852 19.328 21.547 1 95.56 5 ALA B N 1
ATOM 2201 C CA . ALA B 1 5 ? -12.492 19.109 22.047 1 95.56 5 ALA B CA 1
ATOM 2202 C C . ALA B 1 5 ? -11.453 19.406 20.969 1 95.56 5 ALA B C 1
ATOM 2204 O O . ALA B 1 5 ? -10.406 20 21.25 1 95.56 5 ALA B O 1
ATOM 2205 N N . TYR B 1 6 ? -11.742 18.984 19.781 1 97.31 6 TYR B N 1
ATOM 2206 C CA . TYR B 1 6 ? -10.852 19.234 18.656 1 97.31 6 TYR B CA 1
ATOM 2207 C C . TYR B 1 6 ? -10.703 20.734 18.422 1 97.31 6 TYR B C 1
ATOM 2209 O O . TYR B 1 6 ? -9.586 21.234 18.266 1 97.31 6 TYR B O 1
ATOM 2217 N N . LEU B 1 7 ? -11.875 21.438 18.328 1 97.31 7 LEU B N 1
ATOM 2218 C CA . LEU B 1 7 ? -11.859 22.875 18.078 1 97.31 7 LEU B CA 1
ATOM 2219 C C . LEU B 1 7 ? -11.094 23.609 19.172 1 97.31 7 LEU B C 1
ATOM 2221 O O . LEU B 1 7 ? -10.344 24.547 18.891 1 97.31 7 LEU B O 1
ATOM 2225 N N . THR B 1 8 ? -11.227 23.141 20.391 1 95.81 8 THR B N 1
ATOM 2226 C CA . THR B 1 8 ? -10.477 23.719 21.5 1 95.81 8 THR B CA 1
ATOM 2227 C C . THR B 1 8 ? -8.984 23.453 21.328 1 95.81 8 THR B C 1
ATOM 2229 O O . THR B 1 8 ? -8.164 24.359 21.531 1 95.81 8 THR B O 1
ATOM 2232 N N . ARG B 1 9 ? -8.602 22.266 20.953 1 96.31 9 ARG B N 1
ATOM 2233 C CA . ARG B 1 9 ? -7.223 21.828 20.766 1 96.31 9 ARG B CA 1
ATOM 2234 C C . ARG B 1 9 ? -6.5 22.703 19.75 1 96.31 9 ARG B C 1
ATOM 2236 O O . ARG B 1 9 ? -5.328 23.031 19.938 1 96.31 9 ARG B O 1
ATOM 2243 N N . ILE B 1 10 ? -7.227 23.125 18.734 1 96.5 10 ILE B N 1
ATOM 2244 C CA . ILE B 1 10 ? -6.535 23.844 17.672 1 96.5 10 ILE B CA 1
ATOM 2245 C C . ILE B 1 10 ? -6.695 25.359 17.875 1 96.5 10 ILE B C 1
ATOM 2247 O O . ILE B 1 10 ? -6.203 26.156 17.078 1 96.5 10 ILE B O 1
ATOM 2251 N N . GLY B 1 11 ? -7.41 25.75 18.906 1 95.5 11 GLY B N 1
ATOM 2252 C CA . GLY B 1 11 ? -7.547 27.156 19.25 1 95.5 11 GLY B CA 1
ATOM 2253 C C . GLY B 1 11 ? -8.594 27.875 18.422 1 95.5 11 GLY B C 1
ATOM 2254 O O . GLY B 1 11 ? -8.469 29.078 18.172 1 95.5 11 GLY B O 1
ATOM 2255 N N . PHE B 1 12 ? -9.516 27.109 17.875 1 95.06 12 PHE B N 1
ATOM 2256 C CA . PHE B 1 12 ? -10.602 27.719 17.109 1 95.06 12 PHE B CA 1
ATOM 2257 C C . PHE B 1 12 ? -11.484 28.562 18.016 1 95.06 12 PHE B C 1
ATOM 2259 O O . PHE B 1 12 ? -11.914 28.094 19.078 1 95.06 12 PHE B O 1
ATOM 2266 N N . ARG B 1 13 ? -11.688 29.812 17.641 1 86.31 13 ARG B N 1
ATOM 2267 C CA . ARG B 1 13 ? -12.461 30.75 18.453 1 86.31 13 ARG B CA 1
ATOM 2268 C C . ARG B 1 13 ? -13.953 30.641 18.125 1 86.31 13 ARG B C 1
ATOM 2270 O O . ARG B 1 13 ? -14.344 30.672 16.969 1 86.31 13 ARG B O 1
ATOM 2277 N N . GLY B 1 14 ? -14.766 30.25 19.109 1 73.06 14 GLY B N 1
ATOM 2278 C CA . GLY B 1 14 ? -16.203 30.203 18.969 1 73.06 14 GLY B CA 1
ATOM 2279 C C . GLY B 1 14 ? -16.844 29.047 19.734 1 73.06 14 GLY B C 1
ATOM 2280 O O . GLY B 1 14 ? -16.172 28.062 20.047 1 73.06 14 GLY B O 1
ATOM 2281 N N . THR B 1 15 ? -17.922 29.219 20.281 1 65.94 15 THR B N 1
ATOM 2282 C CA . THR B 1 15 ? -18.578 28.266 21.172 1 65.94 15 THR B CA 1
ATOM 2283 C C . THR B 1 15 ? -19.516 27.344 20.406 1 65.94 15 THR B C 1
ATOM 2285 O O . THR B 1 15 ? -20 26.344 20.953 1 65.94 15 THR B O 1
ATOM 2288 N N . SER B 1 16 ? -19.719 27.609 19.125 1 82.62 16 SER B N 1
ATOM 2289 C CA . SER B 1 16 ? -20.672 26.797 18.359 1 82.62 16 SER B CA 1
ATOM 2290 C C . SER B 1 16 ? -20 26.141 17.156 1 82.62 16 SER B C 1
ATOM 2292 O O . SER B 1 16 ? -18.891 26.531 16.781 1 82.62 16 SER B O 1
ATOM 2294 N N . VAL B 1 17 ? -20.578 25 16.719 1 91.12 17 VAL B N 1
ATOM 2295 C CA . VAL B 1 17 ? -20.156 24.375 15.469 1 91.12 17 VAL B CA 1
ATOM 2296 C C . VAL B 1 17 ? -20.188 25.406 14.336 1 91.12 17 VAL B C 1
ATOM 2298 O O . VAL B 1 17 ? -21.25 25.953 14.016 1 91.12 17 VAL B O 1
ATOM 2301 N N . PRO B 1 18 ? -18.984 25.672 13.805 1 95.62 18 PRO B N 1
ATOM 2302 C CA . PRO B 1 18 ? -18.969 26.641 12.703 1 95.62 18 PRO B CA 1
ATOM 2303 C C . PRO B 1 18 ? -19.641 26.109 11.438 1 95.62 18 PRO B C 1
ATOM 2305 O O . PRO B 1 18 ? -19.766 24.891 11.266 1 95.62 18 PRO B O 1
ATOM 2308 N N . PRO B 1 19 ? -20.141 27.031 10.562 1 95.62 19 PRO B N 1
ATOM 2309 C CA . PRO B 1 19 ? -20.719 26.578 9.297 1 95.62 19 PRO B CA 1
ATOM 2310 C C . PRO B 1 19 ? -19.688 26.078 8.305 1 95.62 19 PRO B C 1
ATOM 2312 O O . PRO B 1 19 ? -18.531 26.531 8.328 1 95.62 19 PRO B O 1
ATOM 2315 N N . PRO B 1 20 ? -20 25.156 7.48 1 96.94 20 PRO B N 1
ATOM 2316 C CA . PRO B 1 20 ? -19.062 24.578 6.5 1 96.94 20 PRO B CA 1
ATOM 2317 C C . PRO B 1 20 ? -18.828 25.5 5.309 1 96.94 20 PRO B C 1
ATOM 2319 O O . PRO B 1 20 ? -19.156 25.156 4.172 1 96.94 20 PRO B O 1
ATOM 2322 N N . THR B 1 21 ? -18.172 26.625 5.547 1 97.25 21 THR B N 1
ATOM 2323 C CA . THR B 1 21 ? -17.875 27.625 4.531 1 97.25 21 THR B CA 1
ATOM 2324 C C . THR B 1 21 ? -16.406 27.594 4.152 1 97.25 21 THR B C 1
ATOM 2326 O O . THR B 1 21 ? -15.609 26.891 4.789 1 97.25 21 THR B O 1
ATOM 2329 N N . LEU B 1 22 ? -16.078 28.281 3.035 1 97.56 22 LEU B N 1
ATOM 2330 C CA . LEU B 1 22 ? -14.68 28.391 2.648 1 97.56 22 LEU B CA 1
ATOM 2331 C C . LEU B 1 22 ? -13.875 29.094 3.736 1 97.56 22 LEU B C 1
ATOM 2333 O O . LEU B 1 22 ? -12.727 28.719 4.008 1 97.56 22 LEU B O 1
ATOM 2337 N N . SER B 1 23 ? -14.453 30.109 4.305 1 96.38 23 SER B N 1
ATOM 2338 C CA . SER B 1 23 ? -13.781 30.828 5.383 1 96.38 23 SER B CA 1
ATOM 2339 C C . SER B 1 23 ? -13.461 29.906 6.547 1 96.38 23 SER B C 1
ATOM 2341 O O . SER B 1 23 ? -12.367 29.969 7.113 1 96.38 23 SER B O 1
ATOM 2343 N N . THR B 1 24 ? -14.422 29.047 6.941 1 96.88 24 THR B N 1
ATOM 2344 C CA . THR B 1 24 ? -14.211 28.078 8.008 1 96.88 24 THR B CA 1
ATOM 2345 C C . THR B 1 24 ? -13.094 27.094 7.641 1 96.88 24 THR B C 1
ATOM 2347 O O . THR B 1 24 ? -12.211 26.828 8.453 1 96.88 24 THR B O 1
ATOM 2350 N N . LEU B 1 25 ? -13.109 26.578 6.41 1 97.88 25 LEU B N 1
ATOM 2351 C CA . LEU B 1 25 ? -12.078 25.641 5.953 1 97.88 25 LEU B CA 1
ATOM 2352 C C . LEU B 1 25 ? -10.695 26.281 6.043 1 97.88 25 LEU B C 1
ATOM 2354 O O . LEU B 1 25 ? -9.75 25.641 6.527 1 97.88 25 LEU B O 1
ATOM 2358 N N . LYS B 1 26 ? -10.57 27.531 5.547 1 96.88 26 LYS B N 1
ATOM 2359 C CA . LYS B 1 26 ? -9.297 28.25 5.586 1 96.88 26 LYS B CA 1
ATOM 2360 C C . LYS B 1 26 ? -8.797 28.406 7.02 1 96.88 26 LYS B C 1
ATOM 2362 O O . LYS B 1 26 ? -7.613 28.219 7.293 1 96.88 26 LYS B O 1
ATOM 2367 N N . GLU B 1 27 ? -9.656 28.75 7.879 1 96.19 27 GLU B N 1
ATOM 2368 C CA . GLU B 1 27 ? -9.281 28.969 9.273 1 96.19 27 GLU B CA 1
ATOM 2369 C C . GLU B 1 27 ? -8.836 27.672 9.938 1 96.19 27 GLU B C 1
ATOM 2371 O O . GLU B 1 27 ? -7.816 27.641 10.633 1 96.19 27 GLU B O 1
ATOM 2376 N N . LEU B 1 28 ? -9.648 26.594 9.789 1 97.19 28 LEU B N 1
ATOM 2377 C CA . LEU B 1 28 ? -9.289 25.297 10.352 1 97.19 28 LEU B CA 1
ATOM 2378 C C . LEU B 1 28 ? -7.941 24.812 9.82 1 97.19 28 LEU B C 1
ATOM 2380 O O . LEU B 1 28 ? -7.105 24.312 10.578 1 97.19 28 LEU B O 1
ATOM 2384 N N . HIS B 1 29 ? -7.762 24.969 8.484 1 97.5 29 HIS B N 1
ATOM 2385 C CA . HIS B 1 29 ? -6.535 24.531 7.832 1 97.5 29 HIS B CA 1
ATOM 2386 C C . HIS B 1 29 ? -5.328 25.312 8.359 1 97.5 29 HIS B C 1
ATOM 2388 O O . HIS B 1 29 ? -4.223 24.75 8.438 1 97.5 29 HIS B O 1
ATOM 2394 N N . ARG B 1 30 ? -5.504 26.547 8.664 1 95.62 30 ARG B N 1
ATOM 2395 C CA . ARG B 1 30 ? -4.445 27.375 9.227 1 95.62 30 ARG B CA 1
ATOM 2396 C C . ARG B 1 30 ? -4.141 26.984 10.664 1 95.62 30 ARG B C 1
ATOM 2398 O O . ARG B 1 30 ? -2.979 26.844 11.047 1 95.62 30 ARG B O 1
ATOM 2405 N N . LEU B 1 31 ? -5.129 26.75 11.492 1 96.31 31 LEU B N 1
ATOM 2406 C CA . LEU B 1 31 ? -4.996 26.547 12.93 1 96.31 31 LEU B CA 1
ATOM 2407 C C . LEU B 1 31 ? -4.477 25.141 13.227 1 96.31 31 LEU B C 1
ATOM 2409 O O . LEU B 1 31 ? -3.691 24.953 14.156 1 96.31 31 LEU B O 1
ATOM 2413 N N . HIS B 1 32 ? -4.859 24.141 12.477 1 97.69 32 HIS B N 1
ATOM 2414 C CA . HIS B 1 32 ? -4.559 22.75 12.773 1 97.69 32 HIS B CA 1
ATOM 2415 C C . HIS B 1 32 ? -3.055 22.516 12.828 1 97.69 32 HIS B C 1
ATOM 2417 O O . HIS B 1 32 ? -2.525 22.062 13.852 1 97.69 32 HIS B O 1
ATOM 2423 N N . PRO B 1 33 ? -2.305 22.844 11.758 1 96.5 33 PRO B N 1
ATOM 2424 C CA . PRO B 1 33 ? -0.866 22.578 11.797 1 96.5 33 PRO B CA 1
ATOM 2425 C C . PRO B 1 33 ? -0.127 23.453 12.797 1 96.5 33 PRO B C 1
ATOM 2427 O O . PRO B 1 33 ? 1.026 23.188 13.133 1 96.5 33 PRO B O 1
ATOM 2430 N N . GLN B 1 34 ? -0.731 24.531 13.242 1 95.44 34 GLN B N 1
ATOM 2431 C CA . GLN B 1 34 ? -0.116 25.406 14.242 1 95.44 34 GLN B CA 1
ATOM 2432 C C . GLN B 1 34 ? -0.192 24.781 15.633 1 95.44 34 GLN B C 1
ATOM 2434 O O . GLN B 1 34 ? 0.665 25.047 16.484 1 95.44 34 GLN B O 1
ATOM 2439 N N . ALA B 1 35 ? -1.195 23.953 15.852 1 96.31 35 ALA B N 1
ATOM 2440 C CA . ALA B 1 35 ? -1.481 23.438 17.188 1 96.31 35 ALA B CA 1
ATOM 2441 C C . ALA B 1 35 ? -1.065 21.984 17.312 1 96.31 35 ALA B C 1
ATOM 2443 O O . ALA B 1 35 ? -0.715 21.516 18.406 1 96.31 35 ALA B O 1
ATOM 2444 N N . ILE B 1 36 ? -1.18 21.219 16.266 1 97.62 36 ILE B N 1
ATOM 2445 C CA . ILE B 1 36 ? -0.894 19.781 16.266 1 97.62 36 ILE B CA 1
ATOM 2446 C C . ILE B 1 36 ? 0.31 19.5 15.375 1 97.62 36 ILE B C 1
ATOM 2448 O O . ILE B 1 36 ? 0.196 19.5 14.148 1 97.62 36 ILE B O 1
ATOM 2452 N N . PRO B 1 37 ? 1.434 19.188 15.953 1 97.81 37 PRO B N 1
ATOM 2453 C CA . PRO B 1 37 ? 2.664 19.047 15.172 1 97.81 37 PRO B CA 1
ATOM 2454 C C . PRO B 1 37 ? 2.711 17.734 14.375 1 97.81 37 PRO B C 1
ATOM 2456 O O . PRO B 1 37 ? 2.105 16.734 14.781 1 97.81 37 PRO B O 1
ATOM 2459 N N . PHE B 1 38 ? 3.348 17.812 13.227 1 98.12 38 PHE B N 1
ATOM 2460 C CA . PHE B 1 38 ? 3.812 16.609 12.547 1 98.12 38 PHE B CA 1
ATOM 2461 C C . PHE B 1 38 ? 4.934 15.945 13.336 1 98.12 38 PHE B C 1
ATOM 2463 O O . PHE B 1 38 ? 5.898 16.609 13.734 1 98.12 38 PHE B O 1
ATOM 2470 N N . GLU B 1 39 ? 4.871 14.695 13.57 1 97.75 39 GLU B N 1
ATOM 2471 C CA . GLU B 1 39 ? 5.953 13.977 14.242 1 97.75 39 GLU B CA 1
ATOM 2472 C C . GLU B 1 39 ? 5.828 12.469 14.039 1 97.75 39 GLU B C 1
ATOM 2474 O O . GLU B 1 39 ? 4.758 11.977 13.68 1 97.75 39 GLU B O 1
ATOM 2479 N N . ASN B 1 40 ? 6.918 11.773 14.188 1 97.69 40 ASN B N 1
ATOM 2480 C CA . ASN B 1 40 ? 6.941 10.328 14 1 97.69 40 ASN B CA 1
ATOM 2481 C C . ASN B 1 40 ? 7.535 9.609 15.211 1 97.69 40 ASN B C 1
ATOM 2483 O O . ASN B 1 40 ? 8.281 8.641 15.062 1 97.69 40 ASN B O 1
ATOM 2487 N N . LEU B 1 41 ? 7.176 10.008 16.391 1 96.38 41 LEU B N 1
ATOM 2488 C CA . LEU B 1 41 ? 7.75 9.438 17.609 1 96.38 41 LEU B CA 1
ATOM 2489 C C . LEU B 1 41 ? 7.328 7.984 17.781 1 96.38 41 LEU B C 1
ATOM 2491 O O . LEU B 1 41 ? 8.117 7.152 18.234 1 96.38 41 LEU B O 1
ATOM 2495 N N . ASP B 1 42 ? 6.09 7.625 17.484 1 96.5 42 ASP B N 1
ATOM 2496 C CA . ASP B 1 42 ? 5.629 6.258 17.688 1 96.5 42 ASP B CA 1
ATOM 2497 C C . ASP B 1 42 ? 6.422 5.273 16.828 1 96.5 42 ASP B C 1
ATOM 2499 O O . ASP B 1 42 ? 6.938 4.277 17.344 1 96.5 42 ASP B O 1
ATOM 2503 N N . PRO B 1 43 ? 6.613 5.547 15.531 1 97.31 43 PRO B N 1
ATOM 2504 C CA . PRO B 1 43 ? 7.473 4.656 14.75 1 97.31 43 PRO B CA 1
ATOM 2505 C C . PRO B 1 43 ? 8.883 4.535 15.328 1 97.31 43 PRO B C 1
ATOM 2507 O O . PRO B 1 43 ? 9.43 3.432 15.398 1 97.31 43 PRO B O 1
ATOM 2510 N N . ILE B 1 44 ? 9.43 5.656 15.75 1 95.5 44 ILE B N 1
ATOM 2511 C CA . ILE B 1 44 ? 10.781 5.688 16.312 1 95.5 44 ILE B CA 1
ATOM 2512 C C . ILE B 1 44 ? 10.852 4.805 17.547 1 95.5 44 ILE B C 1
ATOM 2514 O O . ILE B 1 44 ? 11.852 4.125 17.781 1 95.5 44 ILE B O 1
ATOM 2518 N N . LEU B 1 45 ? 9.805 4.785 18.328 1 94.25 45 LEU B N 1
ATOM 2519 C CA . LEU B 1 45 ? 9.75 4.051 19.578 1 94.25 45 LEU B CA 1
ATOM 2520 C C . LEU B 1 45 ? 9.289 2.617 19.359 1 94.25 45 LEU B C 1
ATOM 2522 O O . LEU B 1 45 ? 9.141 1.85 20.312 1 94.25 45 LEU B O 1
ATOM 2526 N N . GLY B 1 46 ? 8.969 2.262 18.125 1 93.94 46 GLY B N 1
ATOM 2527 C CA . GLY B 1 46 ? 8.523 0.915 17.812 1 93.94 46 GLY B CA 1
ATOM 2528 C C . GLY B 1 46 ? 7.078 0.658 18.188 1 93.94 46 GLY B C 1
ATOM 2529 O O . GLY B 1 46 ? 6.688 -0.487 18.438 1 93.94 46 GLY B O 1
ATOM 2530 N N . ARG B 1 47 ? 6.312 1.691 18.344 1 94.75 47 ARG B N 1
ATOM 2531 C CA . AR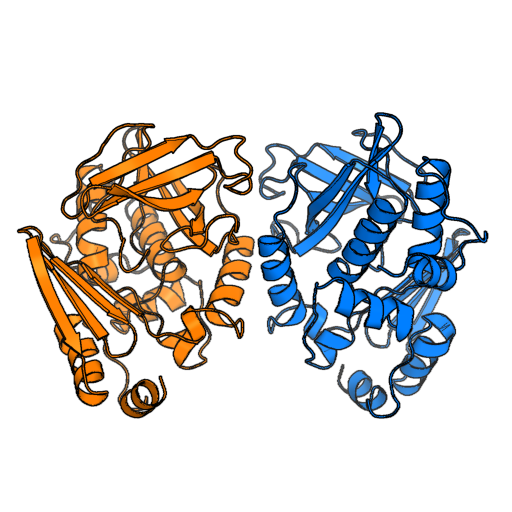G B 1 47 ? 4.895 1.585 18.672 1 94.75 47 ARG B CA 1
ATOM 2532 C C . ARG B 1 47 ? 4.031 1.609 17.422 1 94.75 47 ARG B C 1
ATOM 2534 O O . ARG B 1 47 ? 4.352 2.301 16.453 1 94.75 47 ARG B O 1
ATOM 2541 N N . PRO B 1 48 ? 2.957 0.819 17.406 1 96.12 48 PRO B N 1
ATOM 2542 C CA . PRO B 1 48 ? 2.061 0.853 16.25 1 96.12 48 PRO B CA 1
ATOM 2543 C C . PRO B 1 48 ? 1.389 2.211 16.062 1 96.12 48 PRO B C 1
ATOM 2545 O O . PRO B 1 48 ? 1.18 2.939 17.031 1 96.12 48 PRO B O 1
ATOM 2548 N N . VAL B 1 49 ? 1.084 2.549 14.914 1 97.94 49 VAL B N 1
ATOM 2549 C CA . VAL B 1 49 ? 0.347 3.764 14.578 1 97.94 49 VAL B CA 1
ATOM 2550 C C . VAL B 1 49 ? -1.044 3.398 14.062 1 97.94 49 VAL B C 1
ATOM 2552 O O . VAL B 1 49 ? -1.188 2.883 12.953 1 97.94 49 VAL B O 1
ATOM 2555 N N . SER B 1 50 ? -2.057 3.67 14.82 1 97.62 50 SER B N 1
ATOM 2556 C CA . SER B 1 50 ? -3.436 3.346 14.469 1 97.62 50 SER B CA 1
ATOM 2557 C C . SER B 1 50 ? -4.059 4.438 13.609 1 97.62 50 SER B C 1
ATOM 2559 O O . SER B 1 50 ? -3.787 5.625 13.805 1 97.62 50 SER B O 1
ATOM 2561 N N . MET B 1 51 ? -4.922 4.039 12.695 1 97.19 51 MET B N 1
ATOM 2562 C CA . MET B 1 51 ? -5.656 4.992 11.867 1 97.19 51 MET B CA 1
ATOM 2563 C C . MET B 1 51 ? -7.102 5.125 12.336 1 97.19 51 MET B C 1
ATOM 2565 O O . MET B 1 51 ? -7.887 5.867 11.75 1 97.19 51 MET B O 1
ATOM 2569 N N . SER B 1 52 ? -7.441 4.395 13.344 1 97.81 52 SER B N 1
ATOM 2570 C CA . SER B 1 52 ? -8.789 4.547 13.875 1 97.81 52 SER B CA 1
ATOM 2571 C C . SER B 1 52 ? -9.008 5.953 14.438 1 97.81 52 SER B C 1
ATOM 2573 O O . SER B 1 52 ? -8.125 6.508 15.086 1 97.81 52 SER B O 1
ATOM 2575 N N . LEU B 1 53 ? -10.188 6.465 14.164 1 98.06 53 LEU B N 1
ATOM 2576 C CA . LEU B 1 53 ? -10.484 7.824 14.602 1 98.06 53 LEU B CA 1
ATOM 2577 C C . LEU B 1 53 ? -10.352 7.945 16.125 1 98.06 53 LEU B C 1
ATOM 2579 O O . LEU B 1 53 ? -9.805 8.938 16.625 1 98.06 53 LEU B O 1
ATOM 2583 N N . ASN B 1 54 ? -10.789 6.965 16.812 1 98.19 54 ASN B N 1
ATOM 2584 C CA . ASN B 1 54 ? -10.711 6.996 18.281 1 98.19 54 ASN B CA 1
ATOM 2585 C C . ASN B 1 54 ? -9.266 7.086 18.75 1 98.19 54 ASN B C 1
ATOM 2587 O O . ASN B 1 54 ? -8.945 7.891 19.641 1 98.19 54 ASN B O 1
ATOM 2591 N N . ALA B 1 55 ? -8.398 6.281 18.219 1 98.19 55 ALA B N 1
ATOM 2592 C CA . ALA B 1 55 ? -6.988 6.285 18.609 1 98.19 55 ALA B CA 1
ATOM 2593 C C . ALA B 1 55 ? -6.312 7.594 18.219 1 98.19 55 ALA B C 1
ATOM 2595 O O . ALA B 1 55 ? -5.512 8.141 18.984 1 98.19 55 ALA B O 1
ATOM 2596 N N . VAL B 1 56 ? -6.66 8.07 17.062 1 98.5 56 VAL B N 1
ATOM 2597 C CA . VAL B 1 56 ? -6.082 9.305 16.547 1 98.5 56 VAL B CA 1
ATOM 2598 C C . VAL B 1 56 ? -6.496 10.484 17.422 1 98.5 56 VAL B C 1
ATOM 2600 O O . VAL B 1 56 ? -5.656 11.297 17.812 1 98.5 56 VAL B O 1
ATOM 2603 N N . GLU B 1 57 ? -7.746 10.555 17.703 1 98.31 57 GLU B N 1
ATOM 2604 C CA . GLU B 1 57 ? -8.258 11.633 18.547 1 98.31 57 GLU B CA 1
ATOM 2605 C C . GLU B 1 57 ? -7.641 11.594 19.938 1 98.31 57 GLU B C 1
ATOM 2607 O O . GLU B 1 57 ? -7.25 12.633 20.469 1 98.31 57 GLU B O 1
ATOM 2612 N N . LYS B 1 58 ? -7.598 10.438 20.484 1 97.62 58 LYS B N 1
ATOM 2613 C CA . LYS B 1 58 ? -6.992 10.297 21.812 1 97.62 58 LYS B CA 1
ATOM 2614 C C . LYS B 1 58 ? -5.551 10.797 21.812 1 97.62 58 LYS B C 1
ATOM 2616 O O . LYS B 1 58 ? -5.152 11.547 22.703 1 97.62 58 LYS B O 1
ATOM 2621 N N . LYS B 1 59 ? -4.828 10.422 20.828 1 97.12 59 LYS B N 1
ATOM 2622 C CA . LYS B 1 59 ? -3.416 10.781 20.766 1 97.12 59 LYS B CA 1
ATOM 2623 C C . LYS B 1 59 ? -3.242 12.266 20.453 1 97.12 59 LYS B C 1
ATOM 2625 O O . LYS B 1 59 ? -2.543 12.977 21.188 1 97.12 59 LYS B O 1
ATOM 2630 N N . LEU B 1 60 ? -3.887 12.773 19.438 1 97.69 60 LEU B N 1
ATOM 2631 C CA . LEU B 1 60 ? -3.605 14.109 18.922 1 97.69 60 LEU B CA 1
ATOM 2632 C C . LEU B 1 60 ? -4.352 15.164 19.719 1 97.69 60 LEU B C 1
ATOM 2634 O O . LEU B 1 60 ? -3.871 16.297 19.859 1 97.69 60 LEU B O 1
ATOM 2638 N N . VAL B 1 61 ? -5.516 14.844 20.219 1 97.25 61 VAL B N 1
ATOM 2639 C CA . VAL B 1 61 ? -6.348 15.852 20.875 1 97.25 61 VAL B CA 1
ATOM 2640 C C . VAL B 1 61 ? -6.215 15.719 22.391 1 97.25 61 VAL B C 1
ATOM 2642 O O . VAL B 1 61 ? -5.793 16.656 23.062 1 97.25 61 VAL B O 1
ATOM 2645 N N . ASP B 1 62 ? -6.418 14.523 22.922 1 96.12 62 ASP B N 1
ATOM 2646 C CA . ASP B 1 62 ? -6.461 14.344 24.375 1 96.12 62 ASP B CA 1
ATOM 2647 C C . ASP B 1 62 ? -5.055 14.359 24.969 1 96.12 62 ASP B C 1
ATOM 2649 O O . ASP B 1 62 ? -4.812 15.008 25.984 1 96.12 62 ASP B O 1
ATOM 2653 N N . GLN B 1 63 ? -4.16 13.656 24.312 1 95.06 63 GLN B N 1
ATOM 2654 C CA . GLN B 1 63 ? -2.82 13.492 24.875 1 95.06 63 GLN B CA 1
ATOM 2655 C C . GLN B 1 63 ? -1.885 14.602 24.391 1 95.06 63 GLN B C 1
ATOM 2657 O O . GLN B 1 63 ? -0.718 14.648 24.781 1 95.06 63 GLN B O 1
ATOM 2662 N N . LYS B 1 64 ? -2.354 15.469 23.484 1 94.94 64 LYS B N 1
ATOM 2663 C CA . LYS B 1 64 ? -1.616 16.625 22.984 1 94.94 64 LYS B CA 1
ATOM 2664 C C . LYS B 1 64 ? -0.309 16.203 22.328 1 94.94 64 LYS B C 1
ATOM 2666 O O . LYS B 1 64 ? 0.745 16.797 22.594 1 94.94 64 LYS B O 1
ATOM 2671 N N . ARG B 1 65 ? -0.395 15.133 21.641 1 96.38 65 ARG B N 1
ATOM 2672 C CA . ARG B 1 65 ? 0.695 14.664 20.797 1 96.38 65 ARG B CA 1
ATOM 2673 C C . ARG B 1 65 ? 0.469 15.07 19.344 1 96.38 65 ARG B C 1
ATOM 2675 O O . ARG B 1 65 ? -0.49 15.781 19.031 1 96.38 65 ARG B O 1
ATOM 2682 N N . GLY B 1 66 ? 1.378 14.805 18.516 1 97.19 66 GLY B N 1
ATOM 2683 C CA . GLY B 1 66 ? 1.234 14.93 17.078 1 97.19 66 GLY B CA 1
ATOM 2684 C C . GLY B 1 66 ? 1.125 13.602 16.359 1 97.19 66 GLY B C 1
ATOM 2685 O O . GLY B 1 66 ? 0.708 12.602 16.953 1 97.19 66 GLY B O 1
ATOM 2686 N N . GLY B 1 67 ? 1.376 13.664 15.141 1 97.75 67 GLY B N 1
ATOM 2687 C CA . GLY B 1 67 ? 1.366 12.516 14.25 1 97.75 67 GLY B CA 1
ATOM 2688 C C . GLY B 1 67 ? 1.765 12.859 12.828 1 97.75 67 GLY B C 1
ATOM 2689 O O . GLY B 1 67 ? 2.076 14.008 12.531 1 97.75 67 GLY B O 1
ATOM 2690 N N . TYR B 1 68 ? 1.917 11.867 12.016 1 98.06 68 TYR B N 1
ATOM 2691 C CA . TYR B 1 68 ? 2.281 12.148 10.633 1 98.06 68 TYR B CA 1
ATOM 2692 C C . TYR B 1 68 ? 1.049 12.156 9.734 1 98.06 68 TYR B C 1
ATOM 2694 O O . TYR B 1 68 ? -0.077 12.297 10.219 1 98.06 68 TYR B O 1
ATOM 2702 N N . CYS B 1 69 ? 1.155 12.102 8.414 1 98.38 69 CYS B N 1
ATOM 2703 C CA . CYS B 1 69 ? 0.166 12.523 7.426 1 98.38 69 CYS B CA 1
ATOM 2704 C C . CYS B 1 69 ? -1.157 11.805 7.637 1 98.38 69 CYS B C 1
ATOM 2706 O O . CYS B 1 69 ? -2.227 12.406 7.52 1 98.38 69 CYS B O 1
ATOM 2708 N N . TYR B 1 70 ? -1.141 10.484 7.984 1 98.75 70 TYR B N 1
ATOM 2709 C CA . TYR B 1 70 ? -2.373 9.711 8.117 1 98.75 70 TYR B CA 1
ATOM 2710 C C . TYR B 1 70 ? -3.182 10.18 9.32 1 98.75 70 TYR B C 1
ATOM 2712 O O . TYR B 1 70 ? -4.375 10.469 9.203 1 98.75 70 TYR B O 1
ATOM 2720 N N . GLU B 1 71 ? -2.527 10.25 10.445 1 98.75 71 GLU B N 1
ATOM 2721 C CA . GLU B 1 71 ? -3.201 10.68 11.672 1 98.75 71 GLU B CA 1
ATOM 2722 C C . GLU B 1 71 ? -3.75 12.094 11.531 1 98.75 71 GLU B C 1
ATOM 2724 O O . GLU B 1 71 ? -4.91 12.352 11.867 1 98.75 71 GLU B O 1
ATOM 2729 N N . GLN B 1 72 ? -2.936 12.977 11 1 98.62 72 GLN B N 1
ATOM 2730 C CA . GLN B 1 72 ? -3.318 14.375 10.836 1 98.62 72 GLN B CA 1
ATOM 2731 C C . GLN B 1 72 ? -4.539 14.508 9.93 1 98.62 72 GLN B C 1
ATOM 2733 O O . GLN B 1 72 ? -5.527 15.141 10.305 1 98.62 72 GLN B O 1
ATOM 2738 N N . ASN B 1 73 ? -4.508 13.906 8.781 1 98.81 73 ASN B N 1
ATOM 2739 C CA . ASN B 1 73 ? -5.551 14.117 7.777 1 98.81 73 ASN B CA 1
ATOM 2740 C C . ASN B 1 73 ? -6.797 13.297 8.086 1 98.81 73 ASN B C 1
ATOM 2742 O O . ASN B 1 73 ? -7.906 13.672 7.703 1 98.81 73 ASN B O 1
ATOM 2746 N N . ILE B 1 74 ? -6.672 12.18 8.844 1 98.75 74 ILE B N 1
ATOM 2747 C CA . ILE B 1 74 ? -7.844 11.453 9.32 1 98.75 74 ILE B CA 1
ATOM 2748 C C . ILE B 1 74 ? -8.609 12.32 10.32 1 98.75 74 ILE B C 1
ATOM 2750 O O . ILE B 1 74 ? -9.836 12.43 10.242 1 98.75 74 ILE B O 1
ATOM 2754 N N . LEU B 1 75 ? -7.859 12.883 11.242 1 98.81 75 LEU B N 1
ATOM 2755 C CA . LEU B 1 75 ? -8.492 13.758 12.219 1 98.81 75 LEU B CA 1
ATOM 2756 C C . LEU B 1 75 ? -9.172 14.938 11.531 1 98.81 75 LEU B C 1
ATOM 2758 O O . LEU B 1 75 ? -10.336 15.242 11.82 1 98.81 75 LEU B O 1
ATOM 2762 N N . PHE B 1 76 ? -8.484 15.578 10.633 1 98.81 76 PHE B N 1
ATOM 2763 C CA . PHE B 1 76 ? -8.992 16.75 9.93 1 98.81 76 PHE B CA 1
ATOM 2764 C C . PHE B 1 76 ? -10.219 16.391 9.094 1 98.81 76 PHE B C 1
ATOM 2766 O O . PHE B 1 76 ? -11.219 17.109 9.102 1 98.81 76 PHE B O 1
ATOM 2773 N N . MET B 1 77 ? -10.133 15.273 8.328 1 98.75 77 MET B N 1
ATOM 2774 C CA . MET B 1 77 ? -11.234 14.781 7.5 1 98.75 77 MET B CA 1
ATOM 2775 C C . MET B 1 77 ? -12.5 14.602 8.328 1 98.75 77 MET B C 1
ATOM 2777 O O . MET B 1 77 ? -13.578 15.055 7.934 1 98.75 77 MET B O 1
ATOM 2781 N N . ASN B 1 78 ? -12.367 13.977 9.453 1 98.56 78 ASN B N 1
ATOM 2782 C CA . ASN B 1 78 ? -13.531 13.695 10.281 1 98.56 78 ASN B CA 1
ATOM 2783 C C . ASN B 1 78 ? -14.078 14.969 10.93 1 98.56 78 ASN B C 1
ATOM 2785 O O . ASN B 1 78 ? -15.289 15.102 11.133 1 98.56 78 ASN B O 1
ATOM 2789 N N . ALA B 1 79 ? -13.195 15.906 11.32 1 98.44 79 ALA B N 1
ATOM 2790 C CA . ALA B 1 79 ? -13.641 17.203 11.812 1 98.44 79 ALA B CA 1
ATOM 2791 C C . ALA B 1 79 ? -14.484 17.922 10.766 1 98.44 79 ALA B C 1
ATOM 2793 O O . ALA B 1 79 ? -15.555 18.453 11.078 1 98.44 79 ALA B O 1
ATOM 2794 N N . LEU B 1 80 ? -13.992 17.953 9.523 1 98.62 80 LEU B N 1
ATOM 2795 C CA . LEU B 1 80 ? -14.711 18.625 8.445 1 98.62 80 LEU B CA 1
ATOM 2796 C C . LEU B 1 80 ? -16.078 17.984 8.227 1 98.62 80 LEU B C 1
ATOM 2798 O O . LEU B 1 80 ? -17.078 18.688 8.047 1 98.62 80 LEU B O 1
ATOM 2802 N N . ARG B 1 81 ? -16.094 16.641 8.219 1 98.19 81 ARG B N 1
ATOM 2803 C CA . ARG B 1 81 ? -17.359 15.922 8.039 1 98.19 81 ARG B CA 1
ATOM 2804 C C . ARG B 1 81 ? -18.328 16.25 9.164 1 98.19 81 ARG B C 1
ATOM 2806 O O . ARG B 1 81 ? -19.516 16.484 8.914 1 98.19 81 ARG B O 1
ATOM 2813 N N . GLU B 1 82 ? -17.859 16.266 10.375 1 97.25 82 GLU B N 1
ATOM 2814 C CA . GLU B 1 82 ? -18.688 16.578 11.539 1 97.25 82 GLU B CA 1
ATOM 2815 C C . GLU B 1 82 ? -19.234 18 11.461 1 97.25 82 GLU B C 1
ATOM 2817 O O . GLU B 1 82 ? -20.344 18.266 11.906 1 97.25 82 GLU B O 1
ATOM 2822 N N . ILE B 1 83 ? -18.484 18.922 11.016 1 97.38 83 ILE B N 1
ATOM 2823 C CA . ILE B 1 83 ? -18.875 20.312 10.867 1 97.38 83 ILE B CA 1
ATOM 2824 C C . ILE B 1 83 ? -19.984 20.422 9.836 1 97.38 83 ILE B C 1
ATOM 2826 O O . ILE B 1 83 ? -20.828 21.328 9.906 1 97.38 83 ILE B O 1
ATOM 2830 N N . GLY B 1 84 ? -19.938 19.5 8.758 1 97.25 84 GLY B N 1
ATOM 2831 C CA . GLY B 1 84 ? -21.047 19.484 7.82 1 97.25 84 GLY B CA 1
ATOM 2832 C C . GLY B 1 84 ? -20.609 19.594 6.371 1 97.25 84 GLY B C 1
ATOM 2833 O O . GLY B 1 84 ? -21.438 19.734 5.473 1 97.25 84 GLY B O 1
ATOM 2834 N N . TYR B 1 85 ? -19.312 19.594 6.164 1 97.94 85 TYR B N 1
ATOM 2835 C CA . TYR B 1 85 ? -18.875 19.531 4.773 1 97.94 85 TYR B CA 1
ATOM 2836 C C . TYR B 1 85 ? -19.344 18.234 4.125 1 97.94 85 TYR B C 1
ATOM 2838 O O . TYR B 1 85 ? -19.078 17.141 4.645 1 97.94 85 TYR B O 1
ATOM 2846 N N . LYS B 1 86 ? -19.938 18.234 3.02 1 94.25 86 LYS B N 1
ATOM 2847 C CA . LYS B 1 86 ? -20.641 17.078 2.459 1 94.25 86 LYS B CA 1
ATOM 2848 C C . LYS B 1 86 ? -19.688 16.234 1.611 1 94.25 86 LYS B C 1
ATOM 2850 O O . LYS B 1 86 ? -19.844 15.008 1.546 1 94.25 86 LYS B O 1
ATOM 2855 N N . LYS B 1 87 ? -18.797 16.859 0.935 1 96.75 87 LYS B N 1
ATOM 2856 C CA . LYS B 1 87 ? -17.891 16.125 0.06 1 96.75 87 LYS B CA 1
ATOM 2857 C C . LYS B 1 87 ? -16.453 16.266 0.543 1 96.75 87 LYS B C 1
ATOM 2859 O O . LYS B 1 87 ? -15.742 17.203 0.156 1 96.75 87 LYS B O 1
ATOM 2864 N N . VAL B 1 88 ? -16.062 15.406 1.4 1 98.31 88 VAL B N 1
ATOM 2865 C CA . VAL B 1 88 ? -14.695 15.289 1.906 1 98.31 88 VAL B CA 1
ATOM 2866 C C . VAL B 1 88 ? -14.156 13.891 1.624 1 98.31 88 VAL B C 1
ATOM 2868 O O . VAL B 1 88 ? -14.672 12.898 2.152 1 98.31 88 VAL B O 1
ATOM 2871 N N . GLN B 1 89 ? -13.164 13.812 0.771 1 97.62 89 GLN B N 1
ATOM 2872 C CA . GLN B 1 89 ? -12.672 12.5 0.361 1 97.62 89 GLN B CA 1
ATOM 2873 C C . GLN B 1 89 ? -11.164 12.391 0.562 1 97.62 89 GLN B C 1
ATOM 2875 O O . GLN B 1 89 ? -10.422 13.352 0.305 1 97.62 89 GLN B O 1
ATOM 2880 N N . PRO B 1 90 ? -10.75 11.242 1.062 1 98.44 90 PRO B N 1
ATOM 2881 C CA . PRO B 1 90 ? -9.305 11.016 1.135 1 98.44 90 PRO B CA 1
ATOM 2882 C C . PRO B 1 90 ? -8.695 10.695 -0.226 1 98.44 90 PRO B C 1
ATOM 2884 O O . PRO B 1 90 ? -9.336 10.062 -1.065 1 98.44 90 PRO B O 1
ATOM 2887 N N . LEU B 1 91 ? -7.57 11.164 -0.417 1 98.31 91 LEU B N 1
ATOM 2888 C CA . LEU B 1 91 ? -6.75 10.812 -1.57 1 98.31 91 LEU B CA 1
ATOM 2889 C C . LEU B 1 91 ? -5.418 10.211 -1.129 1 98.31 91 LEU B C 1
ATOM 2891 O O . LEU B 1 91 ? -5.031 10.336 0.036 1 98.31 91 LEU B O 1
ATOM 2895 N N . SER B 1 92 ? -4.805 9.523 -1.984 1 97.94 92 SER B N 1
ATOM 2896 C CA . SER B 1 92 ? -3.473 8.961 -1.773 1 97.94 92 SER B CA 1
ATOM 2897 C C . SER B 1 92 ? -2.461 9.555 -2.746 1 97.94 92 SER B C 1
ATOM 2899 O O . SER B 1 92 ? -2.77 9.766 -3.922 1 97.94 92 SER B O 1
ATOM 2901 N N . GLY B 1 93 ? -1.272 9.844 -2.242 1 97.94 93 GLY B N 1
ATOM 2902 C CA . GLY B 1 93 ? -0.267 10.484 -3.074 1 97.94 93 GLY B CA 1
ATOM 2903 C C . GLY B 1 93 ? 1.102 9.844 -2.961 1 97.94 93 GLY B C 1
ATOM 2904 O O . GLY B 1 93 ? 1.354 9.062 -2.035 1 97.94 93 GLY B O 1
ATOM 2905 N N . ARG B 1 94 ? 1.951 10.125 -3.965 1 97.75 94 ARG B N 1
ATOM 2906 C CA . ARG B 1 94 ? 3.363 9.758 -4.004 1 97.75 94 ARG B CA 1
ATOM 2907 C C . ARG B 1 94 ? 4.246 10.945 -3.633 1 97.75 94 ARG B C 1
ATOM 2909 O O . ARG B 1 94 ? 4.152 12.008 -4.242 1 97.75 94 ARG B O 1
ATOM 2916 N N . VAL B 1 95 ? 5.129 10.75 -2.691 1 97.38 95 VAL B N 1
ATOM 2917 C CA . VAL B 1 95 ? 5.93 11.852 -2.17 1 97.38 95 VAL B CA 1
ATOM 2918 C C . VAL B 1 95 ? 7.188 12.023 -3.02 1 97.38 95 VAL B C 1
ATOM 2920 O O . VAL B 1 95 ? 7.977 11.086 -3.166 1 97.38 95 VAL B O 1
ATOM 2923 N N . TYR B 1 96 ? 7.375 13.141 -3.547 1 96.62 96 TYR B N 1
ATOM 2924 C CA . TYR B 1 96 ? 8.547 13.445 -4.359 1 96.62 96 TYR B CA 1
ATOM 2925 C C . TYR B 1 96 ? 9.43 14.484 -3.678 1 96.62 96 TYR B C 1
ATOM 2927 O O . TYR B 1 96 ? 10.445 14.906 -4.238 1 96.62 96 TYR B O 1
ATOM 2935 N N . TRP B 1 97 ? 9.047 14.734 -2.459 1 90.69 97 TRP B N 1
ATOM 2936 C CA . TRP B 1 97 ? 9.789 15.719 -1.675 1 90.69 97 TRP B CA 1
ATOM 2937 C C . TRP B 1 97 ? 11.219 15.25 -1.435 1 90.69 97 TRP B C 1
ATOM 2939 O O . TRP B 1 97 ? 11.445 14.18 -0.854 1 90.69 97 TRP B O 1
ATOM 2949 N N . ILE B 1 98 ? 12.305 15.789 -1.934 1 72.06 98 ILE B N 1
ATOM 2950 C CA . ILE B 1 98 ? 13.734 15.531 -1.784 1 72.06 98 ILE B CA 1
ATOM 2951 C C . ILE B 1 98 ? 14.094 14.203 -2.457 1 72.06 98 ILE B C 1
ATOM 2953 O O . ILE B 1 98 ? 15.125 13.602 -2.148 1 72.06 98 ILE B O 1
ATOM 2957 N N . GLU B 1 99 ? 13.305 13.734 -3.236 1 67.81 99 GLU B N 1
ATOM 2958 C CA . GLU B 1 99 ? 13.547 12.406 -3.785 1 67.81 99 GLU B CA 1
ATOM 2959 C C . GLU B 1 99 ? 14.445 12.469 -5.016 1 67.81 99 GLU B C 1
ATOM 2961 O O . GLU B 1 99 ? 14.594 13.531 -5.629 1 67.81 99 GLU B O 1
ATOM 2966 N N . ARG B 1 100 ? 14.898 11.289 -5.211 1 71.19 100 ARG B N 1
ATOM 2967 C CA . ARG B 1 100 ? 15.875 11.016 -6.262 1 71.19 100 ARG B CA 1
ATOM 2968 C C . ARG B 1 100 ? 15.219 11.031 -7.637 1 71.19 100 ARG B C 1
ATOM 2970 O O . ARG B 1 100 ? 14.07 10.602 -7.789 1 71.19 100 ARG B O 1
ATOM 2977 N N . GLU B 1 101 ? 15.922 11.531 -8.406 1 76.62 101 GLU B N 1
ATOM 2978 C CA . GLU B 1 101 ? 15.492 11.531 -9.805 1 76.62 101 GLU B CA 1
ATOM 2979 C C . GLU B 1 101 ? 15.289 10.109 -10.32 1 76.62 101 GLU B C 1
ATOM 2981 O O . GLU B 1 101 ? 16.062 9.211 -10 1 76.62 101 GLU B O 1
ATOM 2986 N N . GLY B 1 102 ? 14.141 9.867 -11.062 1 82.81 102 GLY B N 1
ATOM 2987 C CA . GLY B 1 102 ? 13.898 8.609 -11.758 1 82.81 102 GLY B CA 1
ATOM 2988 C C . GLY B 1 102 ? 13.164 7.594 -10.914 1 82.81 102 GLY B C 1
ATOM 2989 O O . GLY B 1 102 ? 12.609 6.625 -11.438 1 82.81 102 GLY B O 1
ATOM 2990 N N . TYR B 1 103 ? 13.18 7.77 -9.633 1 89.56 103 TYR B N 1
ATOM 2991 C CA . TYR B 1 103 ? 12.508 6.828 -8.742 1 89.56 103 TYR B CA 1
ATOM 2992 C C . TYR B 1 103 ? 11.047 7.219 -8.547 1 89.56 103 TYR B C 1
ATOM 2994 O O . TYR B 1 103 ? 10.742 8.383 -8.273 1 89.56 103 TYR B O 1
ATOM 3002 N N . VAL B 1 104 ? 10.156 6.277 -8.82 1 95.81 104 VAL B N 1
ATOM 3003 C CA . VAL B 1 104 ? 8.742 6.488 -8.523 1 95.81 104 VAL B CA 1
ATOM 3004 C C . VAL B 1 104 ? 8.422 5.965 -7.129 1 95.81 104 VAL B C 1
ATOM 3006 O O . VAL B 1 104 ? 8.352 4.754 -6.914 1 95.81 104 VAL B O 1
ATOM 3009 N N . PRO B 1 105 ? 8.211 6.82 -6.207 1 96.81 105 PRO B N 1
ATOM 3010 C CA . PRO B 1 105 ? 7.934 6.379 -4.836 1 96.81 105 PRO B CA 1
ATOM 3011 C C . PRO B 1 105 ? 6.551 5.75 -4.688 1 96.81 105 PRO B C 1
ATOM 3013 O O . PRO B 1 105 ? 5.676 5.969 -5.527 1 96.81 105 PRO B O 1
ATOM 3016 N N . PRO B 1 106 ? 6.441 4.922 -3.684 1 97.38 106 PRO B N 1
ATOM 3017 C CA . PRO B 1 106 ? 5.117 4.344 -3.449 1 97.38 106 PRO B CA 1
ATOM 3018 C C . PRO B 1 106 ? 4.102 5.375 -2.963 1 97.38 106 PRO B C 1
ATOM 3020 O O . PRO B 1 106 ? 4.48 6.48 -2.568 1 97.38 106 PRO B O 1
ATOM 3023 N N . ARG B 1 107 ? 2.83 5.043 -3.074 1 97.25 107 ARG B N 1
ATOM 3024 C CA . ARG B 1 107 ? 1.751 5.887 -2.57 1 97.25 107 ARG B CA 1
ATOM 3025 C C . ARG B 1 107 ? 1.653 5.801 -1.052 1 97.25 107 ARG B C 1
ATOM 3027 O O . ARG B 1 107 ? 0.951 4.941 -0.516 1 97.25 107 ARG B O 1
ATOM 3034 N N . THR B 1 108 ? 2.271 6.812 -0.402 1 98.19 108 THR B N 1
ATOM 3035 C CA . THR B 1 108 ? 2.344 6.688 1.049 1 98.19 108 THR B CA 1
ATOM 3036 C C . THR B 1 108 ? 1.962 8 1.726 1 98.19 108 THR B C 1
ATOM 3038 O O . THR B 1 108 ? 2.354 8.258 2.865 1 98.19 108 THR B O 1
ATOM 3041 N N . HIS B 1 109 ? 1.288 8.867 1.042 1 98.25 109 HIS B N 1
ATOM 3042 C CA . HIS B 1 109 ? 0.802 10.117 1.629 1 98.25 109 HIS B CA 1
ATOM 3043 C C . HIS B 1 109 ? -0.718 10.203 1.545 1 98.25 109 HIS B C 1
ATOM 3045 O O . HIS B 1 109 ? -1.315 9.789 0.551 1 98.25 109 HIS B O 1
ATOM 3051 N N . MET B 1 110 ? -1.324 10.68 2.58 1 98.62 110 MET B N 1
ATOM 3052 C CA . MET B 1 110 ? -2.76 10.938 2.602 1 98.62 110 MET B CA 1
ATOM 3053 C C . MET B 1 110 ? -3.039 12.438 2.551 1 98.62 110 MET B C 1
ATOM 3055 O O . MET B 1 110 ? -2.379 13.219 3.236 1 98.62 110 MET B O 1
ATOM 3059 N N . LEU B 1 111 ? -3.865 12.82 1.679 1 98.56 111 LEU B N 1
ATOM 3060 C CA . LEU B 1 111 ? -4.387 14.18 1.57 1 98.56 111 LEU B CA 1
ATOM 3061 C C . LEU B 1 111 ? -5.895 14.164 1.347 1 98.56 111 LEU B C 1
ATOM 3063 O O . LEU B 1 111 ? -6.516 13.102 1.317 1 98.56 111 LEU B O 1
ATOM 3067 N N . LEU B 1 112 ? -6.527 15.352 1.286 1 98.69 112 LEU B N 1
ATOM 3068 C CA . LEU B 1 112 ? -7.98 15.398 1.2 1 98.69 112 LEU B CA 1
ATOM 3069 C C . LEU B 1 112 ? -8.422 16.266 0.023 1 98.69 112 LEU B C 1
ATOM 3071 O O . LEU B 1 112 ? -7.762 17.25 -0.32 1 98.69 112 LEU B O 1
ATOM 3075 N N . LEU B 1 113 ? -9.422 15.891 -0.605 1 98.69 113 LEU B N 1
ATOM 3076 C CA . LEU B 1 113 ? -10.203 16.703 -1.529 1 98.69 113 LEU B CA 1
ATOM 3077 C C . LEU B 1 113 ? -11.516 17.156 -0.89 1 98.69 113 LEU B C 1
ATOM 3079 O O . LEU B 1 113 ? -12.297 16.312 -0.424 1 98.69 113 LEU B O 1
ATOM 3083 N N . VAL B 1 114 ? -11.734 18.422 -0.819 1 98.5 114 VAL B N 1
ATOM 3084 C CA . VAL B 1 114 ? -12.914 19 -0.17 1 98.5 114 VAL B CA 1
ATOM 3085 C C . VAL B 1 114 ? -13.664 19.891 -1.155 1 98.5 114 VAL B C 1
ATOM 3087 O O . VAL B 1 114 ? -13.062 20.719 -1.841 1 98.5 114 VAL B O 1
ATOM 3090 N N . GLU B 1 115 ? -14.875 19.703 -1.256 1 97.88 115 GLU B N 1
ATOM 3091 C CA . GLU B 1 115 ? -15.703 20.594 -2.074 1 97.88 115 GLU B CA 1
ATOM 3092 C C . GLU B 1 115 ? -16.438 21.609 -1.213 1 97.88 115 GLU B C 1
ATOM 3094 O O . GLU B 1 115 ? -17.094 21.25 -0.233 1 97.88 115 GLU B O 1
ATOM 3099 N N . VAL B 1 116 ? -16.219 22.844 -1.559 1 96.81 116 VAL B N 1
ATOM 3100 C CA . VAL B 1 116 ? -16.875 23.953 -0.885 1 96.81 116 VAL B CA 1
ATOM 3101 C C . VAL B 1 116 ? -17.547 24.859 -1.917 1 96.81 116 VAL B C 1
ATOM 3103 O O . VAL B 1 116 ? -16.875 25.375 -2.816 1 96.81 116 VAL B O 1
ATOM 3106 N N . GLU B 1 117 ? -18.875 25.062 -1.776 1 92.31 117 GLU B N 1
ATOM 3107 C CA . GLU B 1 117 ? -19.609 25.953 -2.686 1 92.31 117 GLU B CA 1
ATOM 3108 C C . GLU B 1 117 ? -19.328 25.594 -4.141 1 92.31 117 GLU B C 1
ATOM 3110 O O . GLU B 1 117 ? -18.938 26.453 -4.938 1 92.31 117 GLU B O 1
ATOM 3115 N N . ASP B 1 118 ? -19.234 24.391 -4.543 1 93.31 118 ASP B N 1
ATOM 3116 C CA . ASP B 1 118 ? -19.109 23.828 -5.879 1 93.31 118 ASP B CA 1
ATOM 3117 C C . ASP B 1 118 ? -17.703 24 -6.43 1 93.31 118 ASP B C 1
ATOM 3119 O O . ASP B 1 118 ? -17.5 24.031 -7.645 1 93.31 118 ASP B O 1
ATOM 3123 N N . THR B 1 119 ? -16.828 24.312 -5.531 1 96.88 119 THR B N 1
ATOM 3124 C CA . THR B 1 119 ? -15.422 24.406 -5.883 1 96.88 119 THR B CA 1
ATOM 3125 C C . THR B 1 119 ? -14.602 23.375 -5.113 1 96.88 119 THR B C 1
ATOM 3127 O O . THR B 1 119 ? -14.805 23.188 -3.914 1 96.88 119 THR B O 1
ATOM 3130 N N . ALA B 1 120 ? -13.711 22.688 -5.855 1 97.81 120 ALA B N 1
ATOM 3131 C CA . ALA B 1 120 ? -12.867 21.672 -5.234 1 97.81 120 ALA B CA 1
ATOM 3132 C C . ALA B 1 120 ? -11.594 22.297 -4.664 1 97.81 120 ALA B C 1
ATOM 3134 O O . ALA B 1 120 ? -10.992 23.172 -5.285 1 97.81 120 ALA B O 1
ATOM 3135 N N . TYR B 1 121 ? -11.227 21.891 -3.453 1 98.25 121 TYR B N 1
ATOM 3136 C CA . TYR B 1 121 ? -10 22.297 -2.783 1 98.25 121 TYR B CA 1
ATOM 3137 C C . TYR B 1 121 ? -9.195 21.094 -2.32 1 98.25 121 TYR B C 1
ATOM 3139 O O . TYR B 1 121 ? -9.766 20.109 -1.848 1 98.25 121 TYR B O 1
ATOM 3147 N N . LEU B 1 122 ? -7.879 21.156 -2.48 1 98 122 LEU B N 1
ATOM 3148 C CA . LEU B 1 122 ? -6.988 20.234 -1.799 1 98 122 LEU B CA 1
ATOM 3149 C C . LEU B 1 122 ? -6.68 20.703 -0.384 1 98 122 LEU B C 1
ATOM 3151 O O . LEU B 1 122 ? -6.328 21.875 -0.18 1 98 122 LEU B O 1
ATOM 3155 N N . ALA B 1 123 ? -6.887 19.844 0.572 1 98.19 123 ALA B N 1
ATOM 3156 C CA . ALA B 1 123 ? -6.508 20.109 1.956 1 98.19 123 ALA B CA 1
ATOM 3157 C C . ALA B 1 123 ? -5.484 19.094 2.457 1 98.19 123 ALA B C 1
ATOM 3159 O O . ALA B 1 123 ? -5.605 17.906 2.189 1 98.19 123 ALA B O 1
ATOM 3160 N N . ASP B 1 124 ? -4.473 19.578 3.072 1 98.19 124 ASP B N 1
ATOM 3161 C CA . ASP B 1 124 ? -3.404 18.75 3.617 1 98.19 124 ASP B CA 1
ATOM 3162 C C . ASP B 1 124 ? -2.764 19.406 4.836 1 98.19 124 ASP B C 1
ATOM 3164 O O . ASP B 1 124 ? -2.006 20.359 4.703 1 98.19 124 ASP B O 1
ATOM 3168 N N . VAL B 1 125 ? -2.996 18.781 5.984 1 98.06 125 VAL B N 1
ATOM 3169 C CA . VAL B 1 125 ? -2.529 19.406 7.223 1 98.06 125 VAL B CA 1
ATOM 3170 C C . VAL B 1 125 ? -1.396 18.578 7.82 1 98.06 125 VAL B C 1
ATOM 3172 O O . VAL B 1 125 ? -1.015 18.766 8.977 1 98.06 125 VAL B O 1
ATOM 3175 N N . GLY B 1 126 ? -0.9 17.594 7 1 97.5 126 GLY B N 1
ATOM 3176 C CA . GLY B 1 126 ? 0.035 16.672 7.629 1 97.5 126 GLY B CA 1
ATOM 3177 C C . GLY B 1 126 ? 1.185 16.281 6.723 1 97.5 126 GLY B C 1
ATOM 3178 O O . GLY B 1 126 ? 1.501 15.094 6.59 1 97.5 126 GLY B O 1
ATOM 3179 N N . PHE B 1 127 ? 1.895 17.234 6.066 1 96.38 127 PHE B N 1
ATOM 3180 C CA . PHE B 1 127 ? 3 16.859 5.191 1 96.38 127 PHE B CA 1
ATOM 3181 C C . PHE B 1 127 ? 4.34 17.141 5.863 1 96.38 127 PHE B C 1
ATOM 3183 O O . PHE B 1 127 ? 5.395 16.984 5.25 1 96.38 127 PHE B O 1
ATOM 3190 N N . GLY B 1 128 ? 4.414 17.625 7.066 1 94.25 128 GLY B N 1
ATOM 3191 C CA . GLY B 1 128 ? 5.672 17.906 7.742 1 94.25 128 GLY B CA 1
ATOM 3192 C C . GLY B 1 128 ? 6.262 19.25 7.352 1 94.25 128 GLY B C 1
ATOM 3193 O O . GLY B 1 128 ? 5.594 20.281 7.441 1 94.25 128 GLY B O 1
ATOM 3194 N N . SER B 1 129 ? 7.473 19.297 6.789 1 88.56 129 SER B N 1
ATOM 3195 C CA . SER B 1 129 ? 8.211 20.516 6.508 1 88.56 129 SER B CA 1
ATOM 3196 C C . SER B 1 129 ? 7.504 21.359 5.453 1 88.56 129 SER B C 1
ATOM 3198 O O . SER B 1 129 ? 7.633 22.594 5.438 1 88.56 129 SER B O 1
ATOM 3200 N N . ALA B 1 130 ? 6.715 20.688 4.625 1 88 130 ALA B N 1
ATOM 3201 C CA . ALA B 1 130 ? 6.043 21.406 3.541 1 88 130 ALA B CA 1
ATOM 3202 C C . ALA B 1 130 ? 4.527 21.359 3.719 1 88 130 ALA B C 1
ATOM 3204 O O . ALA B 1 130 ? 3.781 21.328 2.736 1 88 130 ALA B O 1
ATOM 3205 N N . THR B 1 131 ? 4.098 21.266 4.922 1 91.19 131 THR B N 1
ATOM 3206 C CA . THR B 1 131 ? 2.664 21.312 5.195 1 91.19 131 THR B CA 1
ATOM 3207 C C . THR B 1 131 ? 2.062 22.625 4.723 1 91.19 131 THR B C 1
ATOM 3209 O O . THR B 1 131 ? 2.656 23.688 4.914 1 91.19 131 THR B O 1
ATOM 3212 N N . PHE B 1 132 ? 0.928 22.547 4.164 1 88.81 132 PHE B N 1
ATOM 3213 C CA . PHE B 1 132 ? 0.223 23.719 3.633 1 88.81 132 PHE B CA 1
ATOM 3214 C C . PHE B 1 132 ? -0.383 24.547 4.762 1 88.81 132 PHE B C 1
ATOM 3216 O O . PHE B 1 132 ? -0.878 24 5.746 1 88.81 132 PHE B O 1
ATOM 3223 N N . SER B 1 133 ? -0.358 25.844 4.516 1 89.81 133 SER B N 1
ATOM 3224 C CA . SER B 1 133 ? -0.924 26.75 5.512 1 89.81 133 SER B CA 1
ATOM 3225 C C . SER B 1 133 ? -2.361 27.125 5.168 1 89.81 133 SER B C 1
ATOM 3227 O O . SER B 1 133 ? -2.947 28.016 5.793 1 89.81 133 SER B O 1
ATOM 3229 N N . GLY B 1 134 ? -2.93 26.453 4.219 1 95.44 134 GLY B N 1
ATOM 3230 C CA . GLY B 1 134 ? -4.305 26.625 3.775 1 95.44 134 GLY B CA 1
ATOM 3231 C C . GLY B 1 134 ? -4.695 25.672 2.654 1 95.44 134 GLY B C 1
ATOM 3232 O O . GLY B 1 134 ? -3.842 24.984 2.09 1 95.44 134 GLY B O 1
ATOM 3233 N N . PRO B 1 135 ? -6.027 25.641 2.398 1 97.56 135 PRO B N 1
ATOM 3234 C CA . PRO B 1 135 ? -6.48 24.797 1.291 1 97.56 135 PRO B CA 1
ATOM 3235 C C . PRO B 1 135 ? -6.074 25.344 -0.075 1 97.56 135 PRO B C 1
ATOM 3237 O O . PRO B 1 135 ? -5.98 26.562 -0.252 1 97.56 135 PRO B O 1
ATOM 3240 N N . LEU B 1 136 ? -5.785 24.5 -0.99 1 97.5 136 LEU B N 1
ATOM 3241 C CA . LEU B 1 136 ? -5.418 24.844 -2.357 1 97.5 136 LEU B CA 1
ATOM 3242 C C . LEU B 1 136 ? -6.59 24.641 -3.309 1 97.5 136 LEU B C 1
ATOM 3244 O O . LEU B 1 136 ? -7.129 23.531 -3.396 1 97.5 136 LEU B O 1
ATOM 3248 N N . ARG B 1 137 ? -6.988 25.75 -3.982 1 97.94 137 ARG B N 1
ATOM 3249 C CA . ARG B 1 137 ? -7.996 25.562 -5.02 1 97.94 137 ARG B CA 1
ATOM 3250 C C . ARG B 1 137 ? -7.512 24.578 -6.082 1 97.94 137 ARG B C 1
ATOM 3252 O O . ARG B 1 137 ? -6.359 24.641 -6.508 1 97.94 137 ARG B O 1
ATOM 3259 N N . PHE B 1 138 ? -8.367 23.656 -6.465 1 97.88 138 PHE B N 1
ATOM 3260 C CA . PHE B 1 138 ? -8.008 22.641 -7.457 1 97.88 138 PHE B CA 1
ATOM 3261 C C . PHE B 1 138 ? -8.055 23.234 -8.859 1 97.88 138 PHE B C 1
ATOM 3263 O O . PHE B 1 138 ? -8.961 22.922 -9.641 1 97.88 138 PHE B O 1
ATOM 3270 N N . VAL B 1 139 ? -7.117 24 -9.172 1 97.62 139 VAL B N 1
ATOM 3271 C CA . VAL B 1 139 ? -6.961 24.625 -10.484 1 97.62 139 VAL B CA 1
ATOM 3272 C C . VAL B 1 139 ? -5.539 24.406 -10.992 1 97.62 139 VAL B C 1
ATOM 3274 O O . VAL B 1 139 ? -4.574 24.516 -10.227 1 97.62 139 VAL B O 1
ATOM 3277 N N . ILE B 1 140 ? -5.406 24.047 -12.203 1 97.44 140 ILE B N 1
ATOM 3278 C CA . ILE B 1 140 ? -4.129 23.656 -12.789 1 97.44 140 ILE B CA 1
ATOM 3279 C C . ILE B 1 140 ? -3.357 24.891 -13.234 1 97.44 140 ILE B C 1
ATOM 3281 O O . ILE B 1 140 ? -3.936 25.828 -13.797 1 97.44 140 ILE B O 1
ATOM 3285 N N . ASP B 1 141 ? -2.109 24.938 -12.977 1 96.25 141 ASP B N 1
ATOM 3286 C CA . ASP B 1 141 ? -1.112 25.875 -13.484 1 96.25 141 ASP B CA 1
ATOM 3287 C C . ASP B 1 141 ? -1.388 27.297 -12.992 1 96.25 141 ASP B C 1
ATOM 3289 O O . ASP B 1 141 ? -1.145 28.266 -13.719 1 96.25 141 ASP B O 1
ATOM 3293 N N . GLU B 1 142 ? -1.977 27.453 -11.906 1 97.56 142 GLU B N 1
ATOM 3294 C CA . GLU B 1 142 ? -2.152 28.734 -11.234 1 97.56 142 GLU B CA 1
ATOM 3295 C C . GLU B 1 142 ? -1.331 28.797 -9.953 1 97.56 142 GLU B C 1
ATOM 3297 O O . GLU B 1 142 ? -1.388 27.891 -9.125 1 97.56 142 GLU B O 1
ATOM 3302 N N . VAL B 1 143 ? -0.606 29.859 -9.891 1 97.81 143 VAL B N 1
ATOM 3303 C CA . VAL B 1 143 ? 0.162 30.078 -8.664 1 97.81 143 VAL B CA 1
ATOM 3304 C C . VAL B 1 143 ? -0.757 30.609 -7.57 1 97.81 143 VAL B C 1
ATOM 3306 O O . VAL B 1 143 ? -1.48 31.594 -7.773 1 97.81 143 VAL B O 1
ATOM 3309 N N . GLN B 1 144 ? -0.791 29.922 -6.488 1 97.38 144 GLN B N 1
ATOM 3310 C CA . GLN B 1 144 ? -1.623 30.312 -5.355 1 97.38 144 GLN B CA 1
ATOM 3311 C C . GLN B 1 144 ? -0.768 30.703 -4.148 1 97.38 144 GLN B C 1
ATOM 3313 O O . GLN B 1 144 ? 0.144 29.969 -3.768 1 97.38 144 GLN B O 1
ATOM 3318 N N . GLU B 1 145 ? -1.08 31.844 -3.598 1 94.56 145 GLU B N 1
ATOM 3319 C CA . GLU B 1 145 ? -0.374 32.344 -2.418 1 94.56 145 GLU B CA 1
ATOM 3320 C C . GLU B 1 145 ? -1.11 31.953 -1.136 1 94.56 145 GLU B C 1
ATOM 3322 O O . GLU B 1 145 ? -2.238 32.375 -0.907 1 94.56 145 GLU B O 1
ATOM 3327 N N . LEU B 1 146 ? -0.502 31.062 -0.4 1 91.31 146 LEU B N 1
ATOM 3328 C CA . LEU B 1 146 ? -0.963 30.734 0.945 1 91.31 146 LEU B CA 1
ATOM 3329 C C . LEU B 1 146 ? -0.189 31.531 1.992 1 91.31 146 LEU B C 1
ATOM 3331 O O . LEU B 1 146 ? 0.774 32.219 1.663 1 91.31 146 LEU B O 1
ATOM 3335 N N . PRO B 1 147 ? -0.601 31.5 3.232 1 86 147 PRO B N 1
ATOM 3336 C CA . PRO B 1 147 ? 0.06 32.312 4.254 1 86 147 PRO B CA 1
ATOM 3337 C C . PRO B 1 147 ? 1.56 32.031 4.348 1 86 147 PRO B C 1
ATOM 3339 O O . PRO B 1 147 ? 2.354 32.969 4.488 1 86 147 PRO B O 1
ATOM 3342 N N . LEU B 1 148 ? 2.002 30.797 4.223 1 87.56 148 LEU B N 1
ATOM 3343 C CA . LEU B 1 148 ? 3.406 30.453 4.426 1 87.56 148 LEU B CA 1
ATOM 3344 C C . LEU B 1 148 ? 4.02 29.906 3.146 1 87.56 148 LEU B C 1
ATOM 3346 O O . LEU B 1 148 ? 5.219 29.625 3.096 1 87.56 148 LEU B O 1
ATOM 3350 N N . ASN B 1 149 ? 3.164 29.672 2.119 1 87.19 149 ASN B N 1
ATOM 3351 C CA . ASN B 1 149 ? 3.662 28.953 0.947 1 87.19 149 ASN B CA 1
ATOM 3352 C C . ASN B 1 149 ? 3.123 29.562 -0.346 1 87.19 149 ASN B C 1
ATOM 3354 O O . ASN B 1 149 ? 2.037 30.141 -0.359 1 87.19 149 ASN B O 1
ATOM 3358 N N . LYS B 1 150 ? 3.949 29.5 -1.32 1 93.94 150 LYS B N 1
ATOM 3359 C CA . LYS B 1 150 ? 3.525 29.656 -2.709 1 93.94 150 LYS B CA 1
ATOM 3360 C C . LYS B 1 150 ? 3.459 28.312 -3.418 1 93.94 150 LYS B C 1
ATOM 3362 O O . LYS B 1 150 ? 4.441 27.562 -3.445 1 93.94 150 LYS B O 1
ATOM 3367 N N . VAL B 1 151 ? 2.23 27.984 -3.936 1 96.81 151 VAL B N 1
ATOM 3368 C CA . VAL B 1 151 ? 2.008 26.609 -4.375 1 96.81 151 VAL B CA 1
ATOM 3369 C C . VAL B 1 151 ? 1.309 26.609 -5.73 1 96.81 151 VAL B C 1
ATOM 3371 O O . VAL B 1 151 ? 0.663 27.594 -6.105 1 96.81 151 VAL B O 1
ATOM 3374 N N . ARG B 1 152 ? 1.49 25.5 -6.438 1 97.88 152 ARG B N 1
ATOM 3375 C CA . ARG B 1 152 ? 0.729 25.297 -7.668 1 97.88 152 ARG B CA 1
ATOM 3376 C C . ARG B 1 152 ? 0.472 23.812 -7.918 1 97.88 152 ARG B C 1
ATOM 3378 O O . ARG B 1 152 ? 1.13 22.953 -7.328 1 97.88 152 ARG B O 1
ATOM 3385 N N . LEU B 1 153 ? -0.554 23.562 -8.711 1 98.12 153 LEU B N 1
ATOM 3386 C CA . LEU B 1 153 ? -0.881 22.234 -9.219 1 98.12 153 LEU B CA 1
ATOM 3387 C C . LEU B 1 153 ? -0.514 22.109 -10.688 1 98.12 153 LEU B C 1
ATOM 3389 O O . LEU B 1 153 ? -0.819 23 -11.484 1 98.12 153 LEU B O 1
ATOM 3393 N N . VAL B 1 154 ? 0.147 21.016 -10.953 1 98.12 154 VAL B N 1
ATOM 3394 C CA . VAL B 1 154 ? 0.58 20.766 -12.328 1 98.12 154 VAL B CA 1
ATOM 3395 C C . VAL B 1 154 ? -0.021 19.453 -12.828 1 98.12 154 VAL B C 1
ATOM 3397 O O . VAL B 1 154 ? -0.108 18.484 -12.078 1 98.12 154 VAL B O 1
ATOM 3400 N N . ASP B 1 155 ? -0.48 19.469 -14.109 1 98.38 155 ASP B N 1
ATOM 3401 C CA . ASP B 1 155 ? -0.973 18.25 -14.75 1 98.38 155 ASP B CA 1
ATOM 3402 C C . ASP B 1 155 ? 0.182 17.344 -15.172 1 98.38 155 ASP B C 1
ATOM 3404 O O . ASP B 1 155 ? 1.05 17.75 -15.945 1 98.38 155 ASP B O 1
ATOM 3408 N N . VAL B 1 156 ? 0.18 16.156 -14.688 1 97.62 156 VAL B N 1
ATOM 3409 C CA . VAL B 1 156 ? 1.27 15.25 -15.016 1 97.62 156 VAL B CA 1
ATOM 3410 C C . VAL B 1 156 ? 0.702 13.953 -15.586 1 97.62 156 VAL B C 1
ATOM 3412 O O . VAL B 1 156 ? 1.365 12.914 -15.562 1 97.62 156 VAL B O 1
ATOM 3415 N N . LYS B 1 157 ? -0.531 13.922 -16.078 1 96.31 157 LYS B N 1
ATOM 3416 C CA . LYS B 1 157 ? -1.183 12.742 -16.641 1 96.31 157 LYS B CA 1
ATOM 3417 C C . LYS B 1 157 ? -0.342 12.141 -17.766 1 96.31 157 LYS B C 1
ATOM 3419 O O . LYS B 1 157 ? 0.161 12.859 -18.625 1 96.31 157 LYS B O 1
ATOM 3424 N N . GLY B 1 158 ? -0.242 10.828 -17.703 1 93.12 158 GLY B N 1
ATOM 3425 C CA . GLY B 1 158 ? 0.427 10.125 -18.781 1 93.12 158 GLY B CA 1
ATOM 3426 C C . GLY B 1 158 ? 1.938 10.109 -18.641 1 93.12 158 GLY B C 1
ATOM 3427 O O . GLY B 1 158 ? 2.635 9.484 -19.438 1 93.12 158 GLY B O 1
ATOM 3428 N N . GLN B 1 159 ? 2.475 10.805 -17.656 1 94.75 159 GLN B N 1
ATOM 3429 C CA . GLN B 1 159 ? 3.918 10.836 -17.453 1 94.75 159 GLN B CA 1
ATOM 3430 C C . GLN B 1 159 ? 4.367 9.68 -16.562 1 94.75 159 GLN B C 1
ATOM 3432 O O . GLN B 1 159 ? 3.994 9.609 -15.391 1 94.75 159 GLN B O 1
ATOM 3437 N N . GLU B 1 160 ? 5.246 8.875 -17.047 1 91.5 160 GLU B N 1
ATOM 3438 C CA . GLU B 1 160 ? 5.688 7.66 -16.375 1 91.5 160 GLU B CA 1
ATOM 3439 C C . GLU B 1 160 ? 6.406 7.988 -15.062 1 91.5 160 GLU B C 1
ATOM 3441 O O . GLU B 1 160 ? 6.328 7.227 -14.102 1 91.5 160 GLU B O 1
ATOM 3446 N N . ALA B 1 161 ? 7.02 9.109 -15.078 1 93.88 161 ALA B N 1
ATOM 3447 C CA . ALA B 1 161 ? 7.816 9.523 -13.922 1 93.88 161 ALA B CA 1
ATOM 3448 C C . ALA B 1 161 ? 6.938 9.703 -12.688 1 93.88 161 ALA B C 1
ATOM 3450 O O . ALA B 1 161 ? 7.438 9.727 -11.562 1 93.88 161 ALA B O 1
ATOM 3451 N N . PHE B 1 162 ? 5.652 9.758 -12.914 1 95.88 162 PHE B N 1
ATOM 3452 C CA . PHE B 1 162 ? 4.777 10.047 -11.781 1 95.88 162 PHE B CA 1
ATOM 3453 C C . PHE B 1 162 ? 3.857 8.867 -11.492 1 95.88 162 PHE B C 1
ATOM 3455 O O . PHE B 1 162 ? 2.842 9.016 -10.812 1 95.88 162 PHE B O 1
ATOM 3462 N N . GLY B 1 163 ? 4.176 7.734 -12.008 1 94 163 GLY B N 1
ATOM 3463 C CA . GLY B 1 163 ? 3.625 6.449 -11.609 1 94 163 GLY B CA 1
ATOM 3464 C C . GLY B 1 163 ? 2.111 6.406 -11.672 1 94 163 GLY B C 1
ATOM 3465 O O . GLY B 1 163 ? 1.457 5.977 -10.711 1 94 163 GLY B O 1
ATOM 3466 N N . GLY B 1 164 ? 1.51 6.969 -12.742 1 93 164 GLY B N 1
ATOM 3467 C CA . GLY B 1 164 ? 0.068 6.918 -12.922 1 93 164 GLY B CA 1
ATOM 3468 C C . GLY B 1 164 ? -0.663 8.047 -12.211 1 93 164 GLY B C 1
ATOM 3469 O O . GLY B 1 164 ? -1.893 8.117 -12.258 1 93 164 GLY B O 1
ATOM 3470 N N . SER B 1 165 ? 0.057 8.898 -11.516 1 96.81 165 SER B N 1
ATOM 3471 C CA . SER B 1 165 ? -0.556 10.086 -10.914 1 96.81 165 SER B CA 1
ATOM 3472 C C . SER B 1 165 ? -1.067 11.039 -11.984 1 96.81 165 SER B C 1
ATOM 3474 O O . SER B 1 165 ? -0.656 10.969 -13.141 1 96.81 165 SER B O 1
ATOM 3476 N N . GLU B 1 166 ? -1.954 11.875 -11.578 1 97.75 166 GLU B N 1
ATOM 3477 C CA . GLU B 1 166 ? -2.578 12.805 -12.523 1 97.75 166 GLU B CA 1
ATOM 3478 C C . GLU B 1 166 ? -2.105 14.234 -12.289 1 97.75 166 GLU B C 1
ATOM 3480 O O . GLU B 1 166 ? -1.991 15.023 -13.227 1 97.75 166 GLU B O 1
ATOM 3485 N N . TYR B 1 167 ? -1.891 14.547 -11.023 1 98.56 167 TYR B N 1
ATOM 3486 C CA . TYR B 1 167 ? -1.568 15.914 -10.641 1 98.56 167 TYR B CA 1
ATOM 3487 C C . TYR B 1 167 ? -0.373 15.945 -9.695 1 98.56 167 TYR B C 1
ATOM 3489 O O . TYR B 1 167 ? -0.123 14.984 -8.969 1 98.56 167 TYR B O 1
ATOM 3497 N N . LEU B 1 168 ? 0.383 16.984 -9.789 1 98.19 168 LEU B N 1
ATOM 3498 C CA . LEU B 1 168 ? 1.577 17.219 -8.984 1 98.19 168 LEU B CA 1
ATOM 3499 C C . LEU B 1 168 ? 1.488 18.547 -8.242 1 98.19 168 LEU B C 1
ATOM 3501 O O . LEU B 1 168 ? 1.178 19.578 -8.844 1 98.19 168 LEU B O 1
ATOM 3505 N N . VAL B 1 169 ? 1.675 18.5 -6.965 1 97.81 169 VAL B N 1
ATOM 3506 C CA . VAL B 1 169 ? 1.776 19.719 -6.152 1 97.81 169 VAL B CA 1
ATOM 3507 C C . VAL B 1 169 ? 3.227 20.188 -6.113 1 97.81 169 VAL B C 1
ATOM 3509 O O . VAL B 1 169 ? 4.137 19.406 -5.852 1 97.81 169 VAL B O 1
ATOM 3512 N N . GLN B 1 170 ? 3.391 21.438 -6.371 1 96.88 170 GLN B N 1
ATOM 3513 C CA . GLN B 1 170 ? 4.711 22.047 -6.258 1 96.88 170 GLN B CA 1
ATOM 3514 C C . GLN B 1 170 ? 4.68 23.25 -5.328 1 96.88 170 GLN B C 1
ATOM 3516 O O . GLN B 1 170 ? 3.66 23.938 -5.23 1 96.88 170 GLN B O 1
ATOM 3521 N N . ILE B 1 171 ? 5.742 23.484 -4.656 1 95.12 171 ILE B N 1
ATOM 3522 C CA . ILE B 1 171 ? 5.93 24.656 -3.803 1 95.12 171 ILE B CA 1
ATOM 3523 C C . ILE B 1 171 ? 7.113 25.484 -4.305 1 95.12 171 ILE B C 1
ATOM 3525 O O . ILE B 1 171 ? 8.102 24.922 -4.789 1 95.12 171 ILE B O 1
ATOM 3529 N N . TYR B 1 172 ? 6.949 26.766 -4.215 1 93.31 172 TYR B N 1
ATOM 3530 C CA . TYR B 1 172 ? 8.023 27.672 -4.602 1 93.31 172 TYR B CA 1
ATOM 3531 C C . TYR B 1 172 ? 8.969 27.922 -3.438 1 93.31 172 TYR B C 1
ATOM 3533 O O . TYR B 1 172 ? 8.578 28.531 -2.434 1 93.31 172 TYR B O 1
ATOM 3541 N N . LEU B 1 173 ? 10.164 27.438 -3.504 1 87.06 173 LEU B N 1
ATOM 3542 C CA . LEU B 1 173 ? 11.18 27.547 -2.463 1 87.06 173 LEU B CA 1
ATOM 3543 C C . LEU B 1 173 ? 12.531 27.922 -3.062 1 87.06 173 LEU B C 1
ATOM 3545 O O . LEU B 1 173 ? 12.992 27.297 -4.02 1 87.06 173 LEU B O 1
ATOM 3549 N N . LYS B 1 174 ? 13.164 29 -2.508 1 85.5 174 LYS B N 1
ATOM 3550 C CA . LYS B 1 174 ? 14.492 29.438 -2.924 1 85.5 174 LYS B CA 1
ATOM 3551 C C . LYS B 1 174 ? 14.555 29.656 -4.434 1 85.5 174 LYS B C 1
ATOM 3553 O O . LYS B 1 174 ? 15.414 29.094 -5.113 1 85.5 174 LYS B O 1
ATOM 3558 N N . GLU B 1 175 ? 13.57 30.234 -4.93 1 89.69 175 GLU B N 1
ATOM 3559 C CA . GLU B 1 175 ? 13.508 30.703 -6.309 1 89.69 175 GLU B CA 1
ATOM 3560 C C . GLU B 1 175 ? 13.352 29.547 -7.289 1 89.69 175 GLU B C 1
ATOM 3562 O O . GLU B 1 175 ? 13.797 29.641 -8.438 1 89.69 175 GLU B O 1
ATOM 3567 N N . ALA B 1 176 ? 12.836 28.516 -6.777 1 93.38 176 ALA B N 1
ATOM 3568 C CA . ALA B 1 176 ? 12.594 27.375 -7.656 1 93.38 176 ALA B CA 1
ATOM 3569 C C . ALA B 1 176 ? 11.336 26.625 -7.238 1 93.38 176 ALA B C 1
ATOM 3571 O O . ALA B 1 176 ? 10.961 26.641 -6.062 1 93.38 176 ALA B O 1
ATOM 3572 N N . TRP B 1 177 ? 10.719 26.031 -8.211 1 94.94 177 TRP B N 1
ATOM 3573 C CA . TRP B 1 177 ? 9.609 25.125 -7.914 1 94.94 177 TRP B CA 1
ATOM 3574 C C . TRP B 1 177 ? 10.117 23.75 -7.5 1 94.94 177 TRP B C 1
ATOM 3576 O O . TRP B 1 177 ? 10.922 23.141 -8.203 1 94.94 177 TRP B O 1
ATOM 3586 N N . LYS B 1 178 ? 9.648 23.297 -6.375 1 94.44 178 LYS B N 1
ATOM 3587 C CA . LYS B 1 178 ? 10.008 21.984 -5.852 1 94.44 178 LYS B CA 1
ATOM 3588 C C . LYS B 1 178 ? 8.812 21.047 -5.84 1 94.44 178 LYS B C 1
ATOM 3590 O O . LYS B 1 178 ? 7.703 21.438 -5.473 1 94.44 178 LYS B O 1
ATOM 3595 N N . ASN B 1 179 ? 9.047 19.781 -6.324 1 96 179 ASN B N 1
ATOM 3596 C CA . ASN B 1 179 ? 7.996 18.766 -6.281 1 96 179 ASN B CA 1
ATOM 3597 C C . ASN B 1 179 ? 7.691 18.344 -4.852 1 96 179 ASN B C 1
ATOM 3599 O O . ASN B 1 179 ? 8.609 18.062 -4.07 1 96 179 ASN B O 1
ATOM 3603 N N . VAL B 1 180 ? 6.441 18.312 -4.508 1 96.5 180 VAL B N 1
ATOM 3604 C CA . VAL B 1 180 ? 6.051 17.859 -3.178 1 96.5 180 VAL B CA 1
ATOM 3605 C C . VAL B 1 180 ? 5.508 16.438 -3.254 1 96.5 180 VAL B C 1
ATOM 3607 O O . VAL B 1 180 ? 6.199 15.477 -2.885 1 96.5 180 VAL B O 1
ATOM 3610 N N . TYR B 1 181 ? 4.344 16.297 -3.795 1 97.56 181 TYR B N 1
ATOM 3611 C CA . TYR B 1 181 ? 3.764 14.984 -4.02 1 97.56 181 TYR B CA 1
ATOM 3612 C C . TYR B 1 181 ? 2.836 14.992 -5.23 1 97.56 181 TYR B C 1
ATOM 3614 O O . TYR B 1 181 ? 2.318 16.047 -5.613 1 97.56 181 TYR B O 1
ATOM 3622 N N . ALA B 1 182 ? 2.664 13.828 -5.824 1 98 182 ALA B N 1
ATOM 3623 C CA . ALA B 1 182 ? 1.733 13.609 -6.926 1 98 182 ALA B CA 1
ATOM 3624 C C . ALA B 1 182 ? 0.589 12.688 -6.508 1 98 182 ALA B C 1
ATOM 3626 O O . ALA B 1 182 ? 0.745 11.867 -5.602 1 98 182 ALA B O 1
ATOM 3627 N N . PHE B 1 183 ? -0.608 12.898 -7.129 1 98.12 183 PHE B N 1
ATOM 3628 C CA . PHE B 1 183 ? -1.774 12.133 -6.715 1 98.12 183 PHE B CA 1
ATOM 3629 C C . PHE B 1 183 ? -2.752 11.961 -7.871 1 98.12 183 PHE B C 1
ATOM 3631 O O . PHE B 1 183 ? -2.557 12.539 -8.945 1 98.12 183 PHE B O 1
ATOM 3638 N N . HIS B 1 184 ? -3.631 11.016 -7.691 1 94.69 184 HIS B N 1
ATOM 3639 C CA . HIS B 1 184 ? -4.77 10.867 -8.594 1 94.69 184 HIS B CA 1
ATOM 3640 C C . HIS B 1 184 ? -6.066 11.289 -7.91 1 94.69 184 HIS B C 1
ATOM 3642 O O . HIS B 1 184 ? -6.148 11.305 -6.68 1 94.69 184 HIS B O 1
ATOM 3648 N N . SER B 1 185 ? -7.035 11.578 -8.656 1 90.38 185 SER B N 1
ATOM 3649 C CA . SER B 1 185 ? -8.234 12.242 -8.141 1 90.38 185 SER B CA 1
ATOM 3650 C C . SER B 1 185 ? -9.25 11.227 -7.633 1 90.38 185 SER B C 1
ATOM 3652 O O . SER B 1 185 ? -10.266 11.602 -7.039 1 90.38 185 SER B O 1
ATOM 3654 N N . HIS B 1 186 ? -8.992 9.961 -7.77 1 90.75 186 HIS B N 1
ATOM 3655 C CA . HIS B 1 186 ? -9.914 8.961 -7.242 1 90.75 186 HIS B CA 1
ATOM 3656 C C . HIS B 1 186 ? -9.758 8.812 -5.734 1 90.75 186 HIS B C 1
ATOM 3658 O O . HIS B 1 186 ? -8.648 8.844 -5.207 1 90.75 186 HIS B O 1
ATOM 3664 N N . PRO B 1 187 ? -10.914 8.656 -5.078 1 95.31 187 PRO B N 1
ATOM 3665 C CA . PRO B 1 187 ? -10.844 8.5 -3.625 1 95.31 187 PRO B CA 1
ATOM 3666 C C . PRO B 1 187 ? -9.992 7.301 -3.205 1 95.31 187 PRO B C 1
ATOM 3668 O O . PRO B 1 187 ? -10.055 6.246 -3.84 1 95.31 187 PRO B O 1
ATOM 3671 N N . ALA B 1 188 ? -9.203 7.52 -2.246 1 96.94 188 ALA B N 1
ATOM 3672 C CA . ALA B 1 188 ? -8.414 6.426 -1.682 1 96.94 188 ALA B CA 1
ATOM 3673 C C . ALA B 1 188 ? -9.305 5.438 -0.938 1 96.94 188 ALA B C 1
ATOM 3675 O O . ALA B 1 188 ? -10.297 5.828 -0.314 1 96.94 188 ALA B O 1
ATOM 3676 N N . VAL B 1 189 ? -8.961 4.211 -1.045 1 96.31 189 VAL B N 1
ATOM 3677 C CA . VAL B 1 189 ? -9.633 3.166 -0.277 1 96.31 189 VAL B CA 1
ATOM 3678 C C . VAL B 1 189 ? -8.992 3.043 1.102 1 96.31 189 VAL B C 1
ATOM 3680 O O . VAL B 1 189 ? -7.766 2.963 1.215 1 96.31 189 VAL B O 1
ATOM 3683 N N . GLU B 1 190 ? -9.773 3.014 2.115 1 96.25 190 GLU B N 1
AT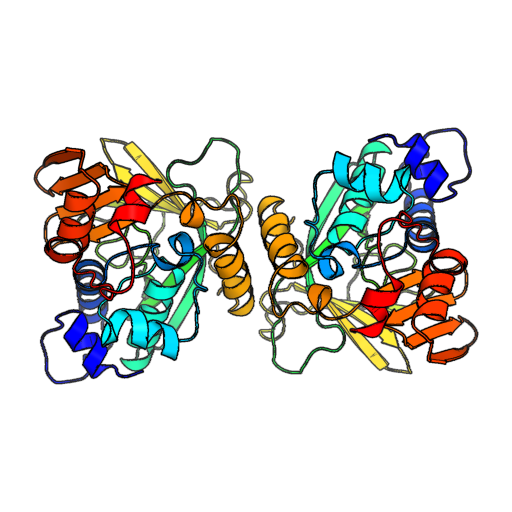OM 3684 C CA . GLU B 1 190 ? -9.281 3.018 3.49 1 96.25 190 GLU B CA 1
ATOM 3685 C C . GLU B 1 190 ? -8.297 1.88 3.727 1 96.25 190 GLU B C 1
ATOM 3687 O O . GLU B 1 190 ? -7.273 2.066 4.387 1 96.25 190 GLU B O 1
ATOM 3692 N N . SER B 1 191 ? -8.609 0.706 3.193 1 96.94 191 SER B N 1
ATOM 3693 C CA . SER B 1 191 ? -7.727 -0.44 3.404 1 96.94 191 SER B CA 1
ATOM 3694 C C . SER B 1 191 ? -6.367 -0.219 2.752 1 96.94 191 SER B C 1
ATOM 3696 O O . SER B 1 191 ? -5.348 -0.693 3.256 1 96.94 191 SER B O 1
ATOM 3698 N N . ASP B 1 192 ? -6.359 0.482 1.624 1 98.06 192 ASP B N 1
ATOM 3699 C CA . ASP B 1 192 ? -5.082 0.821 1 1 98.06 192 ASP B CA 1
ATOM 3700 C C . ASP B 1 192 ? -4.266 1.752 1.894 1 98.06 192 ASP B C 1
ATOM 3702 O O . ASP B 1 192 ? -3.041 1.627 1.974 1 98.06 192 ASP B O 1
ATOM 3706 N N . LEU B 1 193 ? -4.961 2.684 2.492 1 98.44 193 LEU B N 1
ATOM 3707 C CA . LEU B 1 193 ? -4.285 3.604 3.396 1 98.44 193 LEU B CA 1
ATOM 3708 C C . LEU B 1 193 ? -3.686 2.857 4.586 1 98.44 193 LEU B C 1
ATOM 3710 O O . LEU B 1 193 ? -2.594 3.193 5.047 1 98.44 193 LEU B O 1
ATOM 3714 N N . GLU B 1 194 ? -4.387 1.89 5.062 1 98 194 GLU B N 1
ATOM 3715 C CA . GLU B 1 194 ? -3.889 1.071 6.164 1 98 194 GLU B CA 1
ATOM 3716 C C . GLU B 1 194 ? -2.605 0.343 5.773 1 98 194 GLU B C 1
ATOM 3718 O O . GLU B 1 194 ? -1.667 0.259 6.57 1 98 194 GLU B O 1
ATOM 3723 N N . VAL B 1 195 ? -2.586 -0.169 4.598 1 98.56 195 VAL B N 1
ATOM 3724 C CA . VAL B 1 195 ? -1.405 -0.852 4.078 1 98.56 195 VAL B CA 1
ATOM 3725 C C . VAL B 1 195 ? -0.224 0.115 4.043 1 98.56 195 VAL B C 1
ATOM 3727 O O . VAL B 1 195 ? 0.868 -0.212 4.516 1 98.56 195 VAL B O 1
ATOM 3730 N N . SER B 1 196 ? -0.455 1.271 3.508 1 98.69 196 SER B N 1
ATOM 3731 C CA . SER B 1 196 ? 0.595 2.275 3.381 1 98.69 196 SER B CA 1
ATOM 3732 C C . SER B 1 196 ? 1.066 2.762 4.746 1 98.69 196 SER B C 1
ATOM 3734 O O . SER B 1 196 ? 2.264 2.961 4.961 1 98.69 196 SER B O 1
ATOM 3736 N N . ASN B 1 197 ? 0.119 2.936 5.664 1 98.69 197 ASN B N 1
ATOM 3737 C CA . ASN B 1 197 ? 0.454 3.342 7.023 1 98.69 197 ASN B CA 1
ATOM 3738 C C . ASN B 1 197 ? 1.362 2.322 7.707 1 98.69 197 ASN B C 1
ATOM 3740 O O . ASN B 1 197 ? 2.34 2.695 8.359 1 98.69 197 ASN B O 1
ATOM 3744 N N . PHE B 1 198 ? 1.076 1.03 7.535 1 98.69 198 PHE B N 1
ATOM 3745 C CA . PHE B 1 198 ? 1.908 -0.009 8.133 1 98.69 198 PHE B CA 1
ATOM 3746 C C . PHE B 1 198 ? 3.316 0.026 7.547 1 98.69 198 PHE B C 1
ATOM 3748 O O . PHE B 1 198 ? 4.301 -0.088 8.281 1 98.69 198 PHE B O 1
ATOM 3755 N N . TYR B 1 199 ? 3.404 0.212 6.289 1 98.62 199 TYR B N 1
ATOM 3756 C CA . TYR B 1 199 ? 4.703 0.259 5.625 1 98.62 199 TYR B CA 1
ATOM 3757 C C . TYR B 1 199 ? 5.555 1.398 6.172 1 98.62 199 TYR B C 1
ATOM 3759 O O . TYR B 1 199 ? 6.691 1.184 6.598 1 98.62 199 TYR B O 1
ATOM 3767 N N . VAL B 1 200 ? 4.984 2.596 6.27 1 98.06 200 VAL B N 1
ATOM 3768 C CA . VAL B 1 200 ? 5.77 3.768 6.645 1 98.06 200 VAL B CA 1
ATOM 3769 C C . VAL B 1 200 ? 6.113 3.705 8.133 1 98.06 200 VAL B C 1
ATOM 3771 O O . VAL B 1 200 ? 7.176 4.172 8.547 1 98.06 200 VAL B O 1
ATOM 3774 N N . SER B 1 201 ? 5.262 3.059 8.906 1 98.19 201 SER B N 1
ATOM 3775 C CA . SER B 1 201 ? 5.453 3.08 10.359 1 98.19 201 SER B CA 1
ATOM 3776 C C . SER B 1 201 ? 6.32 1.915 10.82 1 98.19 201 SER B C 1
ATOM 3778 O O . SER B 1 201 ? 6.871 1.94 11.922 1 98.19 201 SER B O 1
ATOM 3780 N N . ALA B 1 202 ? 6.477 0.88 9.922 1 97.56 202 ALA B N 1
ATOM 3781 C CA . ALA B 1 202 ? 7.039 -0.332 10.508 1 97.56 202 ALA B CA 1
ATOM 3782 C C . ALA B 1 202 ? 8.148 -0.904 9.625 1 97.56 202 ALA B C 1
ATOM 3784 O O . ALA B 1 202 ? 8.953 -1.72 10.086 1 97.56 202 ALA B O 1
ATOM 3785 N N . HIS B 1 203 ? 8.148 -0.615 8.352 1 97.62 203 HIS B N 1
ATOM 3786 C CA . HIS B 1 203 ? 9.172 -1.194 7.492 1 97.62 203 HIS B CA 1
ATOM 3787 C C . HIS B 1 203 ? 10.57 -0.838 7.988 1 97.62 203 HIS B C 1
ATOM 3789 O O . HIS B 1 203 ? 10.836 0.309 8.359 1 97.62 203 HIS B O 1
ATOM 3795 N N . PRO B 1 204 ? 11.492 -1.762 7.91 1 95.56 204 PRO B N 1
ATOM 3796 C CA . PRO B 1 204 ? 12.82 -1.519 8.477 1 95.56 204 PRO B CA 1
ATOM 3797 C C . PRO B 1 204 ? 13.562 -0.378 7.781 1 95.56 204 PRO B C 1
ATOM 3799 O O . PRO B 1 204 ? 14.391 0.295 8.398 1 95.56 204 PRO B O 1
ATOM 3802 N N . SER B 1 205 ? 13.273 -0.16 6.57 1 94.62 205 SER B N 1
ATOM 3803 C CA . SER B 1 205 ? 13.992 0.86 5.816 1 94.62 205 SER B CA 1
ATOM 3804 C C . SER B 1 205 ? 13.219 2.17 5.773 1 94.62 205 SER B C 1
ATOM 3806 O O . SER B 1 205 ? 13.641 3.131 5.129 1 94.62 205 SER B O 1
ATOM 3808 N N . SER B 1 206 ? 12.086 2.236 6.379 1 96.5 206 SER B N 1
ATOM 3809 C CA . SER B 1 206 ? 11.273 3.449 6.363 1 96.5 206 SER B CA 1
ATOM 3810 C C . SER B 1 206 ? 11.992 4.605 7.043 1 96.5 206 SER B C 1
ATOM 3812 O O . SER B 1 206 ? 12.531 4.453 8.141 1 96.5 206 SER B O 1
ATOM 3814 N N . ILE B 1 207 ? 11.961 5.762 6.449 1 94.69 207 ILE B N 1
ATOM 3815 C CA . ILE B 1 207 ? 12.555 6.965 7.02 1 94.69 207 ILE B CA 1
ATOM 3816 C C . ILE B 1 207 ? 11.844 7.324 8.32 1 94.69 207 ILE B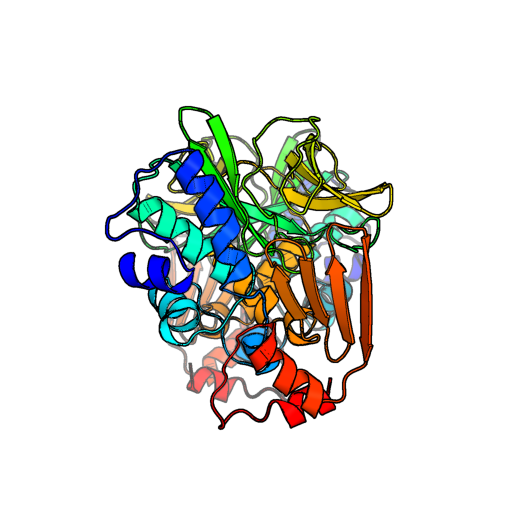 C 1
ATOM 3818 O O . ILE B 1 207 ? 12.461 7.844 9.25 1 94.69 207 ILE B O 1
ATOM 3822 N N . PHE B 1 208 ? 10.594 6.98 8.477 1 96.94 208 PHE B N 1
ATOM 3823 C CA . PHE B 1 208 ? 9.805 7.328 9.656 1 96.94 208 PHE B CA 1
ATOM 3824 C C . PHE B 1 208 ? 10.219 6.484 10.859 1 96.94 208 PHE B C 1
ATOM 3826 O O . PHE B 1 208 ? 9.922 6.832 12 1 96.94 208 PHE B O 1
ATOM 3833 N N . LYS B 1 209 ? 10.82 5.387 10.555 1 95.44 209 LYS B N 1
ATOM 3834 C CA . LYS B 1 209 ? 11.305 4.527 11.641 1 95.44 209 LYS B CA 1
ATOM 3835 C C . LYS B 1 209 ? 12.75 4.855 11.992 1 95.44 209 LYS B C 1
ATOM 3837 O O . LYS B 1 209 ? 13.195 4.582 13.109 1 95.44 209 LYS B O 1
ATOM 3842 N N . ASN B 1 210 ? 13.492 5.484 11.078 1 95.19 210 ASN B N 1
ATOM 3843 C CA . ASN B 1 210 ? 14.945 5.547 11.234 1 95.19 210 ASN B CA 1
ATOM 3844 C C . ASN B 1 210 ? 15.422 6.98 11.453 1 95.19 210 ASN B C 1
ATOM 3846 O O . ASN B 1 210 ? 16.562 7.203 11.859 1 95.19 210 ASN B O 1
ATOM 3850 N N . LYS B 1 211 ? 14.562 7.93 11.203 1 96.12 211 LYS B N 1
ATOM 3851 C CA . LYS B 1 211 ? 14.859 9.344 11.383 1 96.12 211 LYS B CA 1
ATOM 3852 C C . LYS B 1 211 ? 13.727 10.062 12.109 1 96.12 211 LYS B C 1
ATOM 3854 O O . LYS B 1 211 ? 12.562 9.961 11.711 1 96.12 211 LYS B O 1
ATOM 3859 N N . PHE B 1 212 ? 14.07 10.773 13.172 1 96.25 212 PHE B N 1
ATOM 3860 C CA . PHE B 1 212 ? 13.055 11.578 13.836 1 96.25 212 PHE B CA 1
ATOM 3861 C C . PHE B 1 212 ? 12.773 12.852 13.047 1 96.25 212 PHE B C 1
ATOM 3863 O O . PHE B 1 212 ? 13.703 13.531 12.602 1 96.25 212 PHE B O 1
ATOM 3870 N N . MET B 1 213 ? 11.531 13.156 12.914 1 97.19 213 MET B N 1
ATOM 3871 C CA . MET B 1 213 ? 11.094 14.375 12.234 1 97.19 213 MET B CA 1
ATOM 3872 C C . MET B 1 213 ? 9.922 15.016 12.969 1 97.19 213 MET B C 1
ATOM 3874 O O . MET B 1 213 ? 9.008 14.32 13.414 1 97.19 213 MET B O 1
ATOM 3878 N N . ALA B 1 214 ? 9.953 16.266 13.062 1 97.25 214 ALA B N 1
ATOM 3879 C CA . ALA B 1 214 ? 8.844 17.062 13.594 1 97.25 214 ALA B CA 1
ATOM 3880 C C . ALA B 1 214 ? 8.727 18.391 12.867 1 97.25 214 ALA B C 1
ATOM 3882 O O . ALA B 1 214 ? 9.711 18.922 12.352 1 97.25 214 ALA B O 1
ATOM 3883 N N . ALA B 1 215 ? 7.547 18.875 12.766 1 97.56 215 ALA B N 1
ATOM 3884 C CA . ALA B 1 215 ? 7.289 20.156 12.141 1 97.56 215 ALA B CA 1
ATOM 3885 C C . ALA B 1 215 ? 6.094 20.859 12.781 1 97.56 215 ALA B C 1
ATOM 3887 O O . ALA B 1 215 ? 5.109 20.203 13.148 1 97.56 215 ALA B O 1
ATOM 3888 N N . VAL B 1 216 ? 6.219 22.094 12.961 1 96.12 216 VAL B N 1
ATOM 3889 C CA . VAL B 1 216 ? 5.105 22.953 13.375 1 96.12 216 VAL B CA 1
ATOM 3890 C C . VAL B 1 216 ? 5.117 24.234 12.57 1 96.12 216 VAL B C 1
ATOM 3892 O O . VAL B 1 216 ? 6.184 24.766 12.242 1 96.12 216 VAL B O 1
ATOM 3895 N N . HIS B 1 217 ? 3.914 24.641 12.258 1 93.5 217 HIS B N 1
ATOM 3896 C CA . HIS B 1 217 ? 3.762 25.844 11.461 1 93.5 217 HIS B CA 1
ATOM 3897 C C . HIS B 1 217 ? 3.07 26.953 12.266 1 93.5 217 HIS B C 1
ATOM 3899 O O . HIS B 1 217 ? 1.877 26.844 12.562 1 93.5 217 HIS B O 1
ATOM 3905 N N . GLY B 1 218 ? 3.832 27.984 12.641 1 90.38 218 GLY B N 1
ATOM 3906 C CA . GLY B 1 218 ? 3.242 29.125 13.328 1 90.38 218 GLY B CA 1
ATOM 3907 C C . GLY B 1 218 ? 2.592 30.125 12.375 1 90.38 218 GLY B C 1
ATOM 3908 O O . GLY B 1 218 ? 2.438 29.844 11.188 1 90.38 218 GLY B O 1
ATOM 3909 N N . PRO B 1 219 ? 2.143 31.234 12.914 1 90 219 PRO B N 1
ATOM 3910 C CA . PRO B 1 219 ? 1.473 32.25 12.078 1 90 219 PRO B CA 1
ATOM 3911 C C . PRO B 1 219 ? 2.395 32.844 11.023 1 90 219 PRO B C 1
ATOM 3913 O O . PRO B 1 219 ? 1.938 33.188 9.93 1 90 219 PRO B O 1
ATOM 3916 N N . ASP B 1 220 ? 3.721 32.875 11.391 1 92.44 220 ASP B N 1
ATOM 3917 C CA . ASP B 1 220 ? 4.621 33.531 10.438 1 92.44 220 ASP B CA 1
ATOM 3918 C C . ASP B 1 220 ? 5.941 32.781 10.32 1 92.44 220 ASP B C 1
ATOM 3920 O O . ASP B 1 220 ? 6.965 33.375 9.961 1 92.44 220 ASP B O 1
ATOM 3924 N N . TYR B 1 221 ? 5.898 31.531 10.719 1 94.06 221 TYR B N 1
ATOM 3925 C CA . TYR B 1 221 ? 7.121 30.734 10.625 1 94.06 221 TYR B CA 1
ATOM 3926 C C . TYR B 1 221 ? 6.805 29.266 10.477 1 94.06 221 TYR B C 1
ATOM 3928 O O . TYR B 1 221 ? 5.672 28.828 10.703 1 94.06 221 TYR B O 1
ATOM 3936 N N . SER B 1 222 ? 7.75 28.516 10.016 1 94.75 222 SER B N 1
ATOM 3937 C CA . SER B 1 222 ? 7.777 27.062 10.031 1 94.75 222 SER B CA 1
ATOM 3938 C C . SER B 1 222 ? 9.016 26.531 10.758 1 94.75 222 SER B C 1
ATOM 3940 O O . SER B 1 222 ? 10.117 27.047 10.547 1 94.75 222 SER B O 1
ATOM 3942 N N . ALA B 1 223 ? 8.781 25.688 11.688 1 96.75 223 ALA B N 1
ATOM 3943 C CA . ALA B 1 223 ? 9.875 25.062 12.422 1 96.75 223 ALA B CA 1
ATOM 3944 C C . ALA B 1 223 ? 9.93 23.547 12.164 1 96.75 223 ALA B C 1
ATOM 3946 O O . ALA B 1 223 ? 8.891 22.891 12.125 1 96.75 223 ALA B O 1
ATOM 3947 N N . THR B 1 224 ? 11.117 23.062 11.922 1 97.44 224 THR B N 1
ATOM 3948 C CA . THR B 1 224 ? 11.32 21.625 11.719 1 97.44 224 THR B CA 1
ATOM 3949 C C . THR B 1 224 ? 12.484 21.125 12.562 1 97.44 224 THR B C 1
ATOM 3951 O O . THR B 1 224 ? 13.391 21.891 12.906 1 97.44 224 THR B O 1
ATOM 3954 N N . MET B 1 225 ? 12.359 19.984 12.945 1 97.38 225 MET B N 1
ATOM 3955 C CA . MET B 1 225 ? 13.445 19.281 13.633 1 97.38 225 MET B CA 1
ATOM 3956 C C . MET B 1 225 ? 13.656 17.891 13.039 1 97.38 225 MET B C 1
ATOM 3958 O O . MET B 1 225 ? 12.695 17.141 12.859 1 97.38 225 MET B O 1
ATOM 3962 N N . ALA B 1 226 ? 14.797 17.578 12.594 1 96.69 226 ALA B N 1
ATOM 3963 C CA . ALA B 1 226 ? 15.258 16.266 12.148 1 96.69 226 ALA B CA 1
ATOM 3964 C C . ALA B 1 226 ? 16.359 15.727 13.047 1 96.69 226 ALA B C 1
ATOM 3966 O O . ALA B 1 226 ? 17.484 16.234 13.031 1 96.69 226 ALA B O 1
ATOM 3967 N N . ASN B 1 227 ? 16 14.688 13.711 1 96.31 227 ASN B N 1
ATOM 3968 C CA . ASN B 1 227 ? 16.875 14.273 14.805 1 96.31 227 ASN B CA 1
ATOM 3969 C C . ASN B 1 227 ? 17.203 15.438 15.727 1 96.31 227 ASN B C 1
ATOM 3971 O O . ASN B 1 227 ? 16.312 16.047 16.312 1 96.31 227 ASN B O 1
ATOM 3975 N N . CYS B 1 228 ? 18.469 15.875 15.805 1 96.19 228 CYS B N 1
ATOM 3976 C CA . CYS B 1 228 ? 18.844 16.953 16.719 1 96.19 228 CYS B CA 1
ATOM 3977 C C . CYS B 1 228 ? 19.188 18.219 15.961 1 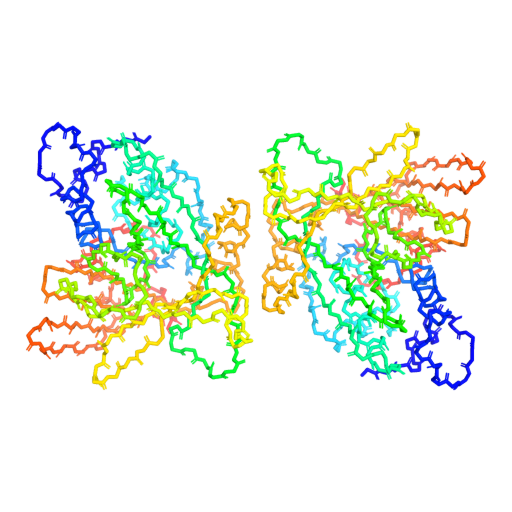96.19 228 CYS B C 1
ATOM 3979 O O . CYS B 1 228 ? 19.812 19.125 16.516 1 96.19 228 CYS B O 1
ATOM 3981 N N . GLN B 1 229 ? 18.75 18.266 14.742 1 97.25 229 GLN B N 1
ATOM 3982 C CA . GLN B 1 229 ? 18.922 19.469 13.945 1 97.25 229 GLN B CA 1
ATOM 3983 C C . GLN B 1 229 ? 17.609 20.219 13.781 1 97.25 229 GLN B C 1
ATOM 3985 O O . GLN B 1 229 ? 16.625 19.656 13.289 1 97.25 229 GLN B O 1
ATOM 3990 N N . MET B 1 230 ? 17.578 21.453 14.164 1 97.56 230 MET B N 1
ATOM 3991 C CA . MET B 1 230 ? 16.375 22.25 14.109 1 97.56 230 MET B CA 1
ATOM 3992 C C . MET B 1 230 ? 16.531 23.422 13.148 1 97.56 230 MET B C 1
ATOM 3994 O O . MET B 1 230 ? 17.609 24.016 13.07 1 97.56 230 MET B O 1
ATOM 3998 N N . LYS B 1 231 ? 15.516 23.703 12.445 1 97.19 231 LYS B N 1
ATOM 3999 C CA . LYS B 1 231 ? 15.453 24.828 11.531 1 97.19 231 LYS B CA 1
ATOM 4000 C C . LYS B 1 231 ? 14.148 25.609 11.695 1 97.19 231 LYS B C 1
ATOM 4002 O O . LYS B 1 231 ? 13.086 25.016 11.844 1 97.19 231 LYS B O 1
ATOM 4007 N N . ILE B 1 232 ? 14.258 26.938 11.711 1 96.5 232 ILE B N 1
ATOM 4008 C CA . ILE B 1 232 ? 13.086 27.812 11.727 1 96.5 232 ILE B CA 1
ATOM 4009 C C . ILE B 1 232 ? 13.164 28.781 10.555 1 96.5 232 ILE B C 1
ATOM 4011 O O . ILE B 1 232 ? 14.172 29.484 10.391 1 96.5 232 ILE B O 1
ATOM 4015 N N . ASN B 1 233 ? 12.203 28.719 9.742 1 94 233 ASN B N 1
ATOM 4016 C CA . ASN B 1 233 ? 12.055 29.672 8.648 1 94 233 ASN B CA 1
ATOM 4017 C C . ASN B 1 233 ? 10.945 30.672 8.922 1 94 233 ASN B C 1
ATOM 4019 O O . ASN B 1 233 ? 9.805 30.297 9.203 1 94 233 ASN B O 1
ATOM 4023 N N . TYR B 1 234 ? 11.312 31.922 8.781 1 93 234 TYR B N 1
ATOM 4024 C CA . TYR B 1 234 ? 10.328 32.969 9 1 93 234 TYR B CA 1
ATOM 4025 C C . TYR B 1 234 ? 9.836 33.531 7.672 1 93 234 TYR B C 1
ATOM 4027 O O . TYR B 1 234 ? 10.555 33.5 6.668 1 93 234 TYR B O 1
ATOM 4035 N N . LEU B 1 235 ? 8.625 34.031 7.637 1 88 235 LEU B N 1
ATOM 4036 C CA . LEU B 1 235 ? 8 34.594 6.438 1 88 235 LEU B CA 1
ATOM 4037 C C . LEU B 1 235 ? 8.812 35.75 5.898 1 88 235 LEU B C 1
ATOM 4039 O O . LEU B 1 235 ? 8.82 36 4.691 1 88 235 LEU B O 1
ATOM 4043 N N . ASP B 1 236 ? 9.539 36.469 6.781 1 88.56 236 ASP B N 1
ATOM 4044 C CA . ASP B 1 236 ? 10.289 37.656 6.371 1 88.56 236 ASP B CA 1
ATOM 4045 C C . ASP B 1 236 ? 11.648 37.281 5.793 1 88.56 236 ASP B C 1
ATOM 4047 O O . ASP B 1 236 ? 12.453 38.125 5.461 1 88.56 236 ASP B O 1
ATOM 4051 N N . GLY B 1 237 ? 11.883 35.938 5.746 1 86.69 237 GLY B N 1
ATOM 4052 C CA . GLY B 1 237 ? 13.109 35.469 5.113 1 86.69 237 GLY B CA 1
ATOM 4053 C C . GLY B 1 237 ? 14.172 35.062 6.105 1 86.69 237 GLY B C 1
ATOM 4054 O O . GLY B 1 237 ? 15.164 34.438 5.734 1 86.69 237 GLY B O 1
ATOM 4055 N N . ARG B 1 238 ? 14.016 35.438 7.359 1 92.25 238 ARG B N 1
ATOM 4056 C CA . ARG B 1 238 ? 14.961 35 8.391 1 92.25 238 ARG B CA 1
ATOM 4057 C C . ARG B 1 238 ? 14.945 33.469 8.539 1 92.25 238 ARG B C 1
ATOM 4059 O O . ARG B 1 238 ? 13.891 32.844 8.414 1 92.25 238 ARG B O 1
ATOM 4066 N N . GLU B 1 239 ? 16.109 32.875 8.781 1 94.38 239 GLU B N 1
ATOM 4067 C CA . GLU B 1 239 ? 16.297 31.469 9.031 1 94.38 239 GLU B CA 1
ATOM 4068 C C . GLU B 1 239 ? 17.172 31.219 10.266 1 94.38 239 GLU B C 1
ATOM 4070 O O . GLU B 1 239 ? 18.141 31.953 10.492 1 94.38 239 GLU B O 1
ATOM 4075 N N . GLU B 1 240 ? 16.766 30.328 11.055 1 96.19 240 GLU B N 1
ATOM 4076 C CA . GLU B 1 240 ? 17.547 29.875 12.203 1 96.19 240 GLU B CA 1
ATOM 4077 C C . GLU B 1 240 ? 17.875 28.391 12.086 1 96.19 240 GLU B C 1
ATOM 4079 O O . GLU B 1 240 ? 17.016 27.578 11.773 1 96.19 240 GLU B O 1
ATOM 4084 N N . ASN B 1 241 ? 19.125 28.078 12.211 1 96.88 241 ASN B N 1
ATOM 4085 C CA . ASN B 1 241 ? 19.594 26.703 12.266 1 96.88 241 ASN B CA 1
ATOM 4086 C C . ASN B 1 241 ? 20.312 26.406 13.578 1 96.88 241 ASN B C 1
ATOM 4088 O O . ASN B 1 241 ? 21.094 27.219 14.055 1 96.88 241 ASN B O 1
ATOM 4092 N N . SER B 1 242 ? 19.984 25.344 14.148 1 96.88 242 SER B N 1
ATOM 4093 C CA . SER B 1 242 ? 20.625 24.984 15.414 1 96.88 242 SER B CA 1
ATOM 4094 C C . SER B 1 242 ? 20.875 23.484 15.5 1 96.88 242 SER B C 1
ATOM 4096 O O . SER B 1 242 ? 20.047 22.688 15.055 1 96.88 242 SER B O 1
ATOM 4098 N N . SER B 1 243 ? 22.031 23.078 16 1 97.25 243 SER B N 1
ATOM 4099 C CA . SER B 1 243 ? 22.328 21.719 16.438 1 97.25 243 SER B CA 1
ATOM 4100 C C . SER B 1 243 ? 22.078 21.547 17.922 1 97.25 243 SER B C 1
ATOM 4102 O O . SER B 1 243 ? 22.688 22.234 18.75 1 97.25 243 SER B O 1
ATOM 4104 N N . LEU B 1 244 ? 21.25 20.609 18.203 1 97.12 244 LEU B N 1
ATOM 4105 C CA . LEU B 1 244 ? 20.812 20.438 19.578 1 97.12 244 LEU B CA 1
ATOM 4106 C C . LEU B 1 244 ? 21.438 19.203 20.203 1 97.12 244 LEU B C 1
ATOM 4108 O O . LEU B 1 244 ? 21.719 18.219 19.5 1 97.12 244 LEU B O 1
ATOM 4112 N N . THR B 1 245 ? 21.734 19.281 21.516 1 96.56 245 THR B N 1
ATOM 4113 C CA . THR B 1 245 ? 21.969 18.047 22.266 1 96.56 245 THR B CA 1
ATOM 4114 C C . THR B 1 245 ? 20.672 17.266 22.422 1 96.56 245 THR B C 1
ATOM 4116 O O . THR B 1 245 ? 19.578 17.797 22.266 1 96.56 245 THR B O 1
ATOM 4119 N N . PRO B 1 246 ? 20.828 16.016 22.734 1 95.19 246 PRO B N 1
ATOM 4120 C CA . PRO B 1 246 ? 19.625 15.219 22.984 1 95.19 246 PRO B CA 1
ATOM 4121 C C . PRO B 1 246 ? 18.703 15.859 24.031 1 95.19 246 PRO B C 1
ATOM 4123 O O . PRO B 1 246 ? 17.484 15.875 23.844 1 95.19 246 PRO B O 1
ATOM 4126 N N . GLU B 1 247 ? 19.25 16.391 25.031 1 93.69 247 GLU B N 1
ATOM 4127 C CA . GLU B 1 247 ? 18.469 17.031 26.078 1 93.69 247 GLU B CA 1
ATOM 4128 C C . GLU B 1 247 ? 17.75 18.266 25.562 1 93.69 247 GLU B C 1
ATOM 4130 O O . GLU B 1 247 ? 16.594 18.516 25.891 1 93.69 247 GLU B O 1
ATOM 4135 N N . GLN B 1 248 ? 18.438 19.016 24.797 1 95.31 248 GLN B N 1
ATOM 4136 C CA . GLN B 1 248 ? 17.844 20.219 24.203 1 95.31 248 GLN B CA 1
ATOM 4137 C C . GLN B 1 248 ? 16.719 19.859 23.25 1 95.31 248 GLN B C 1
ATOM 4139 O O . GLN B 1 248 ? 15.703 20.562 23.188 1 95.31 248 GLN B O 1
ATOM 4144 N N . ALA B 1 249 ? 16.938 18.828 22.484 1 95.12 249 ALA B N 1
ATOM 4145 C CA . ALA B 1 249 ? 15.914 18.375 21.547 1 95.12 249 ALA B CA 1
ATOM 4146 C C . ALA B 1 249 ? 14.625 18.016 22.297 1 95.12 249 ALA B C 1
ATOM 4148 O O . ALA B 1 249 ? 13.531 18.438 21.875 1 95.12 249 ALA B O 1
ATOM 4149 N N . VAL B 1 250 ? 14.719 17.312 23.375 1 93.5 250 VAL B N 1
ATOM 4150 C CA . VAL B 1 250 ? 13.57 16.922 24.172 1 93.5 250 VAL B CA 1
ATOM 4151 C C . VAL B 1 250 ? 12.867 18.172 24.703 1 93.5 250 VAL B C 1
ATOM 4153 O O . VAL B 1 250 ? 11.633 18.25 24.703 1 93.5 250 VAL B O 1
ATOM 4156 N N . GLU B 1 251 ? 13.625 19.078 25.156 1 94.19 251 GLU B N 1
ATOM 4157 C CA . GLU B 1 251 ? 13.062 20.328 25.672 1 94.19 251 GLU B CA 1
ATOM 4158 C C . GLU B 1 251 ? 12.289 21.062 24.578 1 94.19 251 GLU B C 1
ATOM 4160 O O . GLU B 1 251 ? 11.211 21.609 24.828 1 94.19 251 GLU B O 1
ATOM 4165 N N . LYS B 1 252 ? 12.828 21.125 23.391 1 95.12 252 LYS B N 1
ATOM 4166 C CA . LYS B 1 252 ? 12.188 21.812 22.266 1 95.12 252 LYS B CA 1
ATOM 4167 C C . LYS B 1 252 ? 10.891 21.109 21.859 1 95.12 252 LYS B C 1
ATOM 4169 O O . LYS B 1 252 ? 9.953 21.75 21.406 1 95.12 252 LYS B O 1
ATOM 4174 N N . LEU B 1 253 ? 10.844 19.766 21.969 1 94.56 253 LEU B N 1
ATOM 4175 C CA . LEU B 1 253 ? 9.609 19.031 21.672 1 94.56 253 LEU B CA 1
ATOM 4176 C C . LEU B 1 253 ? 8.461 19.562 22.547 1 94.56 253 LEU B C 1
ATOM 4178 O O . LEU B 1 253 ? 7.328 19.672 22.062 1 94.56 253 LEU B O 1
ATOM 4182 N N . HIS B 1 254 ? 8.797 19.906 23.719 1 93.06 254 HIS B N 1
ATOM 4183 C CA . HIS B 1 254 ? 7.785 20.406 24.641 1 93.06 254 HIS B CA 1
ATOM 4184 C C . HIS B 1 254 ? 7.484 21.875 24.406 1 93.06 254 HIS B C 1
ATOM 4186 O O . HIS B 1 254 ? 6.324 22.25 24.25 1 93.06 254 HIS B O 1
ATOM 4192 N N . THR B 1 255 ? 8.492 22.703 24.297 1 94.38 255 THR B N 1
ATOM 4193 C CA . THR B 1 255 ? 8.32 24.141 24.344 1 94.38 255 THR B CA 1
ATOM 4194 C C . THR B 1 255 ? 7.93 24.688 22.969 1 94.38 255 THR B C 1
ATOM 4196 O O . THR B 1 255 ? 7.152 25.641 22.875 1 94.38 255 THR B O 1
ATOM 4199 N N . LEU B 1 256 ? 8.484 24.109 21.953 1 94.81 256 LEU B N 1
ATOM 4200 C CA . LEU B 1 256 ? 8.266 24.641 20.609 1 94.81 256 LEU B CA 1
ATOM 4201 C C . LEU B 1 256 ? 7.219 23.812 19.875 1 94.81 256 LEU B C 1
ATOM 4203 O O . LEU B 1 256 ? 6.285 24.359 19.297 1 94.81 256 LEU B O 1
ATOM 4207 N N . PHE B 1 257 ? 7.285 22.547 19.953 1 95.62 257 PHE B N 1
ATOM 4208 C CA . PHE B 1 257 ? 6.414 21.688 19.156 1 95.62 257 PHE B CA 1
ATOM 4209 C C . PHE B 1 257 ? 5.168 21.297 19.938 1 95.62 257 PHE B C 1
ATOM 4211 O O . PHE B 1 257 ? 4.203 20.781 19.375 1 95.62 257 PHE B O 1
ATOM 4218 N N . GLY B 1 258 ? 5.168 21.516 21.297 1 92.94 258 GLY B N 1
ATOM 4219 C CA . GLY B 1 258 ? 3.994 21.266 22.109 1 92.94 258 GLY B CA 1
ATOM 4220 C C . GLY B 1 258 ? 3.73 19.797 22.359 1 92.94 258 GLY B C 1
ATOM 4221 O O . GLY B 1 258 ? 2.58 19.375 22.516 1 92.94 258 GLY B O 1
ATOM 4222 N N . ILE B 1 259 ? 4.746 18.969 22.25 1 92.5 259 ILE B N 1
ATOM 4223 C CA . ILE B 1 259 ? 4.609 17.531 22.422 1 92.5 259 ILE B CA 1
ATOM 4224 C C . ILE B 1 259 ? 4.973 17.141 23.859 1 92.5 259 ILE B C 1
ATOM 4226 O O . ILE B 1 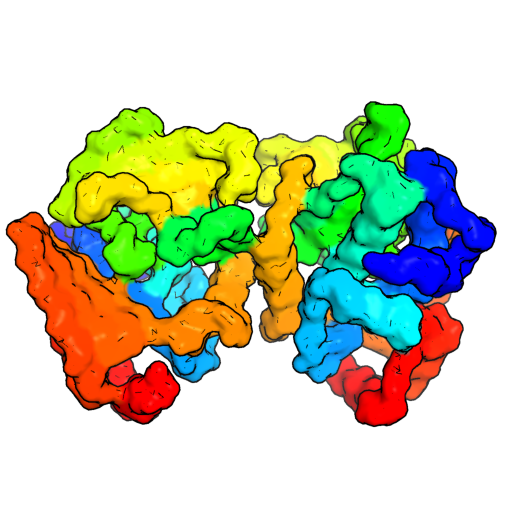259 ? 6.047 17.5 24.344 1 92.5 259 ILE B O 1
ATOM 4230 N N . ASP B 1 260 ? 4.004 16.484 24.438 1 81 260 ASP B N 1
ATOM 4231 C CA . ASP B 1 260 ? 4.246 15.984 25.797 1 81 260 ASP B CA 1
ATOM 4232 C C . ASP B 1 260 ? 4.277 14.453 25.828 1 81 260 ASP B C 1
ATOM 4234 O O . ASP B 1 260 ? 3.344 13.805 25.359 1 81 260 ASP B O 1
ATOM 4238 N N 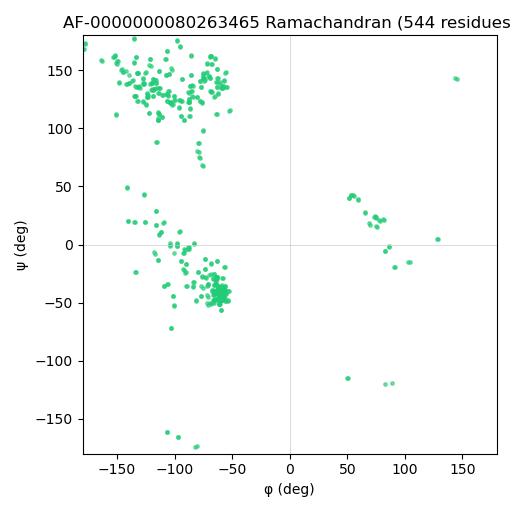. LEU B 1 261 ? 5.41 13.836 26.094 1 79.62 261 LEU B N 1
ATOM 4239 C CA . LEU B 1 261 ? 5.422 12.398 26.328 1 79.62 261 LEU B CA 1
ATOM 4240 C C . LEU B 1 261 ? 5.594 12.086 27.812 1 79.62 261 LEU B C 1
ATOM 4242 O O . LEU B 1 261 ? 6.199 12.867 28.547 1 79.62 261 LEU B O 1
ATOM 4246 N N . PRO B 1 262 ? 4.91 10.953 28.094 1 73.62 262 PRO B N 1
ATOM 4247 C CA . PRO B 1 262 ? 5.059 10.547 29.484 1 73.62 262 PRO B CA 1
ATOM 4248 C C . PRO B 1 262 ? 6.52 10.367 29.891 1 73.62 262 PRO B C 1
ATOM 4250 O O . PRO B 1 262 ? 7.367 10.047 29.062 1 73.62 262 PRO B O 1
ATOM 4253 N N . GLU B 1 263 ? 6.688 10.672 31.125 1 72.06 263 GLU B N 1
ATOM 4254 C CA . GLU B 1 263 ? 8.023 10.594 31.703 1 72.06 263 GLU B CA 1
ATOM 4255 C C . GLU B 1 263 ? 8.617 9.195 31.531 1 72.06 263 GLU B C 1
ATOM 4257 O O . GLU B 1 263 ? 9.836 9.031 31.547 1 72.06 263 GLU B O 1
ATOM 4262 N N . SER B 1 264 ? 7.824 8.273 31.297 1 76.44 264 SER B N 1
ATOM 4263 C CA . SER B 1 264 ? 8.273 6.887 31.188 1 76.44 264 SER B CA 1
ATOM 4264 C C . SER B 1 264 ? 9.008 6.652 29.875 1 76.44 264 SER B C 1
ATOM 4266 O O . SER B 1 264 ? 9.727 5.66 29.719 1 76.44 264 SER B O 1
ATOM 4268 N N . VAL B 1 265 ? 8.93 7.508 29.016 1 81.75 265 VAL B N 1
ATOM 4269 C CA . VAL B 1 265 ? 9.609 7.355 27.734 1 81.75 265 VAL B CA 1
ATOM 4270 C C . VAL B 1 265 ? 10.953 8.078 27.781 1 81.75 265 VAL B C 1
ATOM 4272 O O . VAL B 1 265 ? 11.016 9.273 28.047 1 81.75 265 VAL B O 1
ATOM 4275 N N . ASP B 1 266 ? 12.039 7.336 27.609 1 85.62 266 ASP B N 1
ATOM 4276 C CA . ASP B 1 266 ? 13.383 7.906 27.609 1 85.62 266 ASP B CA 1
ATOM 4277 C C . ASP B 1 266 ? 13.711 8.531 26.25 1 85.62 266 ASP B C 1
ATOM 4279 O O . ASP B 1 266 ? 14.547 8.008 25.516 1 85.62 266 ASP B O 1
ATOM 4283 N N . LEU B 1 267 ? 13.281 9.641 26 1 88.38 267 LEU B N 1
ATOM 4284 C CA . LEU B 1 267 ? 13.5 10.32 24.734 1 88.38 267 LEU B CA 1
ATOM 4285 C C . LEU B 1 267 ? 14.953 10.766 24.594 1 88.38 267 LEU B C 1
ATOM 4287 O O . LEU B 1 267 ? 15.492 10.797 23.484 1 88.38 267 LEU B O 1
ATOM 4291 N N . GLY B 1 268 ? 15.492 11.125 25.734 1 87.62 268 GLY B N 1
ATOM 4292 C CA . GLY B 1 268 ? 16.906 11.477 25.688 1 87.62 268 GLY B CA 1
ATOM 4293 C C . GLY B 1 268 ? 17.781 10.383 25.109 1 87.62 268 GLY B C 1
ATOM 4294 O O . GLY B 1 268 ? 18.594 10.633 24.219 1 87.62 268 GLY B O 1
ATOM 4295 N N . GLY B 1 269 ? 17.578 9.148 25.625 1 88.81 269 GLY B N 1
ATOM 4296 C CA . GLY B 1 269 ? 18.297 7.996 25.109 1 88.81 269 GLY B CA 1
ATOM 4297 C C . GLY B 1 269 ? 18.016 7.734 23.641 1 88.81 269 GLY B C 1
ATOM 4298 O O . GLY B 1 269 ? 18.922 7.367 22.906 1 88.81 269 GLY B O 1
ATOM 4299 N N . VAL B 1 270 ? 16.812 7.973 23.25 1 89.56 270 VAL B N 1
ATOM 4300 C CA . VAL B 1 270 ? 16.438 7.77 21.844 1 89.56 270 VAL B CA 1
ATOM 4301 C C . VAL B 1 270 ? 17.203 8.75 20.953 1 89.56 270 VAL B C 1
ATOM 4303 O O . VAL B 1 270 ? 17.797 8.344 19.953 1 89.56 270 VAL B O 1
ATOM 4306 N N . PHE B 1 271 ? 17.234 9.984 21.312 1 91.25 271 PHE B N 1
ATOM 4307 C CA . PHE B 1 271 ? 17.906 11.008 20.531 1 91.25 271 PHE B CA 1
ATOM 4308 C C . PHE B 1 271 ? 19.406 10.797 20.516 1 91.25 271 PHE B C 1
ATOM 4310 O O . PHE B 1 271 ? 20.078 11.094 19.531 1 91.25 271 PHE B O 1
ATOM 4317 N N . ALA B 1 272 ? 19.906 10.195 21.578 1 90.06 272 ALA B N 1
ATOM 4318 C CA . ALA B 1 272 ? 21.344 9.93 21.656 1 90.06 272 ALA B CA 1
ATOM 4319 C C . ALA B 1 272 ? 21.75 8.852 20.656 1 90.06 272 ALA B C 1
ATOM 4321 O O . ALA B 1 272 ? 22.891 8.82 20.188 1 90.06 272 ALA B O 1
ATOM 4322 N N . ARG B 1 273 ? 20.828 7.996 20.297 1 87.88 273 ARG B N 1
ATOM 4323 C CA . ARG B 1 273 ? 21.109 6.883 19.391 1 87.88 273 ARG B CA 1
ATOM 4324 C C . ARG B 1 273 ? 20.875 7.289 17.938 1 87.88 273 ARG B C 1
ATOM 4326 O O . ARG B 1 273 ? 21.344 6.613 17.016 1 87.88 273 ARG B O 1
ATOM 4333 N N . LEU B 1 274 ? 20.078 8.242 17.797 1 85.19 274 LEU B N 1
ATOM 4334 C CA . LEU B 1 274 ? 19.781 8.711 16.453 1 85.19 274 LEU B CA 1
ATOM 4335 C C . LEU B 1 274 ? 20.875 9.625 15.93 1 85.19 274 LEU B C 1
ATOM 4337 O O . LEU B 1 274 ? 21.203 9.602 14.742 1 85.19 274 LEU B O 1
#

Foldseek 3Di:
DPLQLVCVQLPPDDDDLDALAQVVQLVCLQSLLQRAKAWLVCLQVVHADDLDQVVLCCACRVQVHHYAFSSSQSPVQVSSVVSPQDDKFKWWKWFPFVDDPPDAGDGQGIWIWGDHPNWIWTGTNGQAQPHFNGIHTPDAPDWDDGQQWTKHKHAQAPPVSHPRFGIWIWTQDPNDTDTGITTHPDGDDPVVNVVSSCCQSHPPPHCSNVWIKMWGDHSFWIWMDILQWIWIAGNVGDIDIDGHQLVRVVVCCCPPVVHDDDPPDPSSVSSVVD/DPLQLVCVQLPPDDDDLDALAQVVQLVCLQSLLQRAKAWLVCLQVVHADDLDQVVLCCACRVQVHHYAFSSSQSPVQVSSVVSPQDDKFKWWKWFPFVDDPPDAGDGQGIWIWGDHPNWIWTGTNGQAQPHFNGIHTPDAPDWDDGQQWTKHKHAQAPPVSHPRFGIWIWTQDPNDTDTGITTHPDGDDVVVNVVSSCCQSHPPPHCSNVWIKMWGDHSFWIWMDILQWIWIAGNVGDIDIDGHQLVRVVVCCCPPVVHDDDPPDPSSVSSVVD

Solvent-accessible surface area (backbone atoms only — not comparable to full-atom values): 28693 Å² total; per-residue (Å²): 132,65,59,67,59,46,37,55,57,34,63,53,87,70,94,62,87,58,66,67,42,64,70,47,50,40,49,50,35,37,30,40,27,48,50,38,19,22,28,35,61,45,23,55,71,72,38,85,83,63,81,48,65,68,59,32,44,45,38,38,49,74,53,35,26,51,26,40,24,57,41,36,34,51,53,50,51,51,47,44,46,71,48,54,39,82,47,72,39,47,24,44,20,25,61,42,59,91,53,62,85,91,60,53,57,36,63,66,37,47,35,33,42,34,48,43,96,92,36,54,26,39,39,46,54,22,63,40,86,72,39,42,44,34,58,38,70,73,48,73,74,43,83,40,82,43,83,80,42,38,34,33,31,39,81,38,62,88,35,72,76,50,65,77,18,35,35,31,38,31,37,60,55,95,90,36,79,39,58,38,36,30,28,43,91,58,68,49,49,68,45,42,50,52,39,32,49,49,34,45,43,60,36,87,82,23,60,40,36,71,44,48,45,35,14,33,35,56,96,57,34,39,38,34,31,48,61,43,38,35,39,36,41,34,75,89,67,53,72,45,77,47,82,42,51,39,64,53,38,56,51,40,35,40,75,72,45,51,36,60,72,62,84,86,55,63,57,46,63,51,50,68,72,100,133,64,58,68,59,46,36,55,57,34,63,55,86,69,95,62,87,57,66,66,41,64,68,47,50,38,50,51,36,38,30,40,26,49,50,38,18,22,27,35,63,46,22,56,71,72,39,86,83,64,80,48,66,68,57,31,44,44,39,38,48,72,52,35,26,49,28,40,25,58,41,36,35,52,53,50,50,51,49,43,45,70,48,55,39,81,46,70,39,50,26,44,20,26,61,42,57,90,53,62,83,93,60,54,57,36,63,67,38,46,37,33,43,34,48,43,96,93,36,55,26,39,39,45,54,22,62,42,88,73,40,43,44,35,60,40,70,73,48,73,75,42,84,42,83,43,84,80,42,39,35,33,32,38,80,38,62,89,38,72,76,50,66,77,17,36,36,32,38,30,37,58,53,95,92,36,79,40,58,38,37,28,25,43,91,59,67,48,49,67,44,43,51,52,40,32,50,49,35,44,42,60,37,90,81,22,60,38,36,71,45,48,42,36,16,32,34,56,96,58,34,40,37,33,32,48,62,42,38,35,38,36,41,34,75,89,66,53,72,45,76,46,82,42,51,38,65,52,38,56,50,41,35,38,74,72,43,52,37,59,72,63,84,86,55,63,56,46,63,52,49,67,74,99